Protein AF-A0A6S7IGS8-F1 (afdb_monomer)

Secondary structure (DSSP, 8-state):
---HHHHHHHHHHHHHHHHH-HHHHHHHHHTTHHHHHHHHHHS--S-HHHHHHHHHHHHHHHT--PEEEEEEEEETTTEEEEEETTEE-----SEEEEEEE-TTT-SEEEEEEE-TTT-HHHHHHHHHHHHHSPTT-EEEEEEES--STT--HHHHHHHHTTT--S--PPTT-EEEEEEE--SSPPPSS--EEEEESSEEEEEEEEEHHHHHHHHHIIIIIHHHHHHHHTS-TT--S--HHHHHHHHHHTTSHHHHHHHHHSTTHHHHHHHHHHHHHTS-HHHHHT-HHHHHHHHHHHHHHHHHTTSTTHHHHHHHTTHHHHHHHHHHHHHHHHHHHHHHHHHHHHHHHHHHTTS-------------------PPPP---------GGG--TT-HHHHIIIIIHHHHHHHHHHHHHHSTT-STHHHHTTHHHHHHHHHHHS-HHHHHHHHHHHHHHHHHHHHHHS------S-----B-TTS--SSEEE-TTSS-EEE-S---EE--BSS---TTT--TTSPPPS-S-----B--SS-EE-

pLDDT: mean 77.93, std 20.01, range [21.2, 98.06]

Mean predicted aligned error: 12.87 Å

Organism: Paramuricea clavata (NCBI:txid317549)

Foldseek 3Di:
DPPPVVLLVVLQVLLVCLVPDLVSLVVCLLQLVLVVLLCQLPDPDPDLSSNLSSLLSLLSSLPRQQWFKWKWKEFQVQFTFTATVHRTDFPSDAAKWKWKADLRNRDTDDIDHANQQPDLVSLVVLLVVLVPDDAFIWMKIWHGFWHPNNNDPSSCVSVVQFPNPPDDDDTQKIKIWGGGRDPPDDDPDDIDIDIDNGMDIDMDIHGNSVSSLVCCLPSPLVVLLCVLVVDALPDLPACLSSLSSLLSQLQHPSSLCSQLPPPCNLLRLLVLLQVVLVDDPVVCLVRLRSLSSNLSSLSNLLSSLLDLCSLVSCVVSCVLVSLLSSLVSLLVVLVVVVVVVVVVVVVVVVVVVVPDDDDDDDDDDDDDDDDDDDDDDDDPPPPPDPPPVPPPSNPSNCSSQVGSNLSSLSSVLSSCVNCVVPDCVCVVVCSLVSLVSSLVSHDPLVNLSRVQSSQCSVVSVVCVVDVPPDDPPADAWAWDPPPWRSQWGAHPRRQEIEGPDQDEIEIDIPDDDDPVPDDPPDDDGPCPDRDYDYSYPHDYDD

Sequence (542 aa):
MDDVDMKFWSTSLLLNLSMSAEILKEEIVKSGAVKVLIDLAVSDTDEPQIAIQAAKTLVMLGFSDSPFIVDLKSSSSSSCSVLVNGIEHSRNDLGINVVVFDPITLNVEETESFDTGHYPDASIKLTEYIHSLPLMSMVFIVVRGEANFFLTDDAKDALASVGVTGYEYNTGELWVLCGQKRYGLQSSRAIDFKRGYNNIDLKVNIPQGFFVNDQVKVLIMEPLLDILMSTTPESNISKVSEFMLLTIFARHDSHRIVMLEKEGFLEYMAKIIWNVASRSLDDLRSNTMLVAHCLGAMKTLAGLILSDTAPERFLHCGVLKEVSRLLFFINDALLNIKNERMEVKGSMINSELSYLTPSTLGVVEKAPFSSVCDSPATPVVEETFPDDRKCNYDDVEESFITSLTPLAVTILYHSCKILELADNSLYTSLSVNVLWCTLLTCKDEIRRAITIPIENIITCHASRRKAFIVHPERQPVCLNDKEKTQALMISSDRTEVINFNWTFESVHANVTVGRRRHTAGLAKPAGWYYEVQVMTQGIMQI

Radius of gyration: 30.6 Å; Cα contacts (8 Å, |Δi|>4): 791; chains: 1; bounding box: 63×68×109 Å

Solvent-accessible surface area (backbone atoms only — not comparable to full-atom values): 30688 Å² total; per-residue (Å²): 140,82,56,62,66,60,50,38,54,49,34,48,49,50,29,54,43,42,75,71,36,71,73,52,36,51,52,44,52,64,70,33,47,58,60,59,34,51,54,42,40,71,46,94,52,99,54,64,66,43,21,52,33,20,45,49,31,50,51,44,41,35,69,33,72,61,58,50,40,35,42,38,29,22,28,70,86,72,42,33,42,35,24,54,74,81,44,79,59,53,84,57,49,57,3,42,30,41,38,33,32,36,59,73,63,71,42,78,78,48,65,53,69,26,39,9,40,84,32,63,68,29,21,55,52,48,24,55,51,59,66,68,50,59,78,60,26,32,38,38,36,30,24,14,60,40,40,42,72,33,52,42,70,67,32,48,55,37,41,30,39,31,60,54,64,94,70,85,81,49,78,61,47,34,41,36,38,46,28,43,28,54,79,98,62,83,69,96,60,88,61,52,69,50,72,48,70,54,76,47,77,48,79,45,75,43,39,50,6,54,41,48,44,52,48,44,42,65,75,43,48,53,56,50,52,52,59,62,65,71,49,64,71,84,52,80,69,86,53,54,69,60,26,51,50,47,32,55,45,19,73,36,72,75,48,28,49,55,56,75,66,38,85,65,44,55,45,45,48,20,47,27,34,36,62,56,45,73,54,55,72,68,59,42,71,75,37,43,60,55,56,47,46,29,48,27,44,43,50,25,49,48,34,34,46,67,38,93,65,33,41,64,50,32,54,75,44,40,29,54,62,25,43,53,44,32,53,46,44,52,47,52,55,52,50,51,56,52,49,53,55,48,51,53,48,51,52,49,49,58,56,54,63,73,74,62,82,90,81,81,91,83,90,81,91,81,86,82,90,86,89,83,89,82,81,88,79,79,81,76,83,74,86,77,69,84,63,80,85,68,71,55,64,89,40,57,67,57,46,46,58,74,50,45,47,46,37,42,48,52,41,52,34,51,32,52,66,70,63,55,63,88,56,66,61,59,64,78,63,48,47,62,60,45,55,52,47,46,56,72,71,48,57,74,73,55,28,65,66,39,44,50,50,49,49,36,55,53,49,60,52,56,48,72,78,41,87,75,79,76,78,83,88,67,81,64,69,33,56,34,80,85,76,47,60,79,66,54,44,66,28,83,86,26,62,40,46,40,36,92,50,85,51,85,44,64,72,46,59,68,60,87,88,50,84,87,78,56,57,96,83,61,82,72,65,63,66,89,72,74,84,69,61,77,71,46,92,47,62,71,54,119

Nearest PDB structures (foldseek):
  8c6i-assembly1_A  TM=7.642E-01  e=2.106E-04  Homo sapiens
  6ltj-assembly1_L  TM=5.720E-01  e=1.081E+00  Homo sapiens
  8a1i-assembly1_A  TM=3.193E-01  e=6.357E-01  Mus musculus
  5wbl-assembly1_A  TM=2.862E-01  e=1.923E+00  Arabidopsis thaliana
  5wbj-assembly1_A  TM=2.815E-01  e=2.295E+00  Arabidopsis thaliana

Structure (mmCIF, N/CA/C/O backbone):
data_AF-A0A6S7IGS8-F1
#
_entry.id   AF-A0A6S7IGS8-F1
#
loop_
_atom_site.group_PDB
_atom_site.id
_atom_site.type_symbol
_atom_site.label_atom_id
_atom_site.label_alt_id
_atom_site.label_comp_id
_atom_site.label_asym_id
_atom_site.label_entity_id
_atom_site.label_seq_id
_atom_site.pdbx_PDB_ins_code
_atom_site.Cartn_x
_atom_site.Cartn_y
_atom_site.Cartn_z
_atom_site.occupancy
_atom_site.B_iso_or_equiv
_atom_site.auth_seq_id
_atom_site.auth_comp_id
_atom_site.auth_asym_id
_atom_site.auth_atom_id
_atom_site.pdbx_PDB_model_num
ATOM 1 N N . MET A 1 1 ? 18.133 -24.360 7.903 1.00 49.88 1 MET A N 1
ATOM 2 C CA . MET A 1 1 ? 18.224 -22.998 8.485 1.00 49.88 1 MET A CA 1
ATOM 3 C C . MET A 1 1 ? 16.950 -22.845 9.312 1.00 49.88 1 MET A C 1
ATOM 5 O O . MET A 1 1 ? 16.047 -22.099 8.949 1.00 49.88 1 MET A O 1
ATOM 9 N N . ASP A 1 2 ? 16.829 -23.657 10.366 1.00 61.50 2 ASP A N 1
ATOM 10 C CA . ASP A 1 2 ? 15.515 -24.006 10.946 1.00 61.50 2 ASP A CA 1
ATOM 11 C C . ASP A 1 2 ? 15.344 -23.441 12.361 1.00 61.50 2 ASP A C 1
ATOM 13 O O . ASP A 1 2 ? 14.389 -23.764 13.055 1.00 61.50 2 ASP A O 1
ATOM 17 N N . ASP A 1 3 ? 16.272 -22.581 12.782 1.00 83.75 3 ASP A N 1
ATOM 18 C CA . ASP A 1 3 ? 16.224 -21.919 14.077 1.00 83.75 3 ASP A CA 1
ATOM 19 C C . ASP A 1 3 ? 15.228 -20.747 14.023 1.00 83.75 3 ASP A C 1
ATOM 21 O O . ASP A 1 3 ? 15.477 -19.707 13.401 1.00 83.75 3 ASP A O 1
ATOM 25 N N . VAL A 1 4 ? 14.058 -20.972 14.622 1.00 82.25 4 VAL A N 1
ATOM 26 C CA . VAL A 1 4 ? 12.945 -20.020 14.715 1.00 82.25 4 VAL A CA 1
ATOM 27 C C . VAL A 1 4 ? 13.355 -18.776 15.502 1.00 82.25 4 VAL A C 1
ATOM 29 O O . VAL A 1 4 ? 13.048 -17.661 15.073 1.00 82.25 4 VAL A O 1
ATOM 32 N N . ASP A 1 5 ? 14.127 -18.946 16.579 1.00 84.31 5 ASP A N 1
ATOM 33 C CA . ASP A 1 5 ? 14.623 -17.834 17.388 1.00 84.31 5 ASP A CA 1
ATOM 34 C C . ASP A 1 5 ? 15.577 -16.978 16.558 1.00 84.31 5 ASP A C 1
ATOM 36 O O . ASP A 1 5 ? 15.455 -15.752 16.523 1.00 84.31 5 ASP A O 1
ATOM 40 N N . MET A 1 6 ? 16.482 -17.612 15.807 1.00 86.38 6 MET A N 1
ATOM 41 C CA . MET A 1 6 ? 17.393 -16.891 14.918 1.00 86.38 6 MET A CA 1
ATOM 42 C C . MET A 1 6 ? 16.631 -16.075 13.868 1.00 86.38 6 MET A C 1
ATOM 44 O O . MET A 1 6 ? 16.988 -14.920 13.625 1.00 86.38 6 MET A O 1
ATOM 48 N N . LYS A 1 7 ? 15.576 -16.632 13.255 1.00 85.06 7 LYS A N 1
ATOM 49 C CA . LYS A 1 7 ? 14.736 -15.902 12.288 1.00 85.06 7 LYS A CA 1
ATOM 50 C C . LYS A 1 7 ? 14.049 -14.706 12.940 1.00 85.06 7 LYS A C 1
ATOM 52 O O . LYS A 1 7 ? 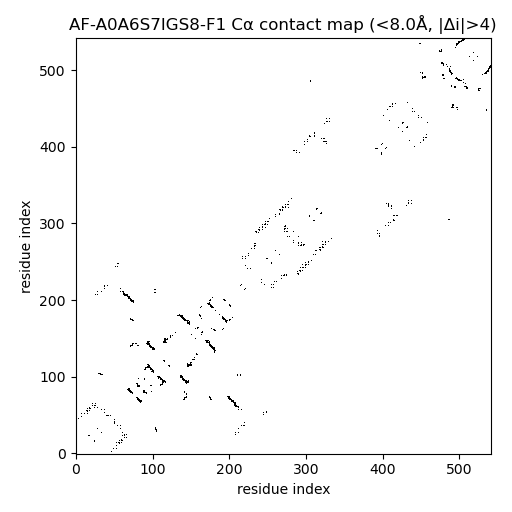14.155 -13.605 12.407 1.00 85.06 7 LYS A O 1
ATOM 57 N N . PHE A 1 8 ? 13.420 -14.898 14.100 1.00 85.00 8 PHE A N 1
ATOM 58 C CA . PHE A 1 8 ? 12.733 -13.832 14.832 1.00 85.00 8 PHE A CA 1
ATOM 59 C C . PHE A 1 8 ? 13.677 -12.693 15.243 1.00 85.00 8 PHE A C 1
ATOM 61 O O . PHE A 1 8 ? 13.372 -11.513 15.025 1.00 85.00 8 PHE A O 1
ATOM 68 N N . TRP A 1 9 ? 14.849 -13.027 15.792 1.00 86.94 9 TRP A N 1
ATOM 69 C CA . TRP A 1 9 ? 15.871 -12.041 16.143 1.00 86.94 9 TRP A CA 1
ATOM 70 C C . TRP A 1 9 ? 16.404 -11.318 14.909 1.00 86.94 9 TRP A C 1
ATOM 72 O O . TRP A 1 9 ? 16.584 -10.102 14.947 1.00 86.94 9 TRP A O 1
ATOM 82 N N . SER A 1 10 ? 16.592 -12.033 13.798 1.00 86.19 10 SER A N 1
ATOM 83 C CA . SER A 1 10 ? 17.052 -11.442 12.539 1.00 86.19 10 SER A CA 1
ATOM 84 C C . SER A 1 10 ? 16.029 -10.458 11.969 1.00 86.19 10 SER A C 1
ATOM 86 O O . SER A 1 10 ? 16.395 -9.333 11.640 1.00 86.19 10 SER A O 1
ATOM 88 N N . THR A 1 11 ? 14.744 -10.824 11.898 1.00 86.31 11 THR A N 1
ATOM 89 C CA . THR A 1 11 ? 13.690 -9.920 11.401 1.00 86.31 11 THR A CA 1
ATOM 90 C C . THR A 1 11 ? 13.495 -8.714 12.313 1.00 86.31 11 THR A C 1
ATOM 92 O O . THR A 1 11 ? 13.338 -7.598 11.827 1.00 86.31 11 THR A O 1
ATOM 95 N N . SER A 1 12 ? 13.565 -8.907 13.633 1.00 86.62 12 SER A N 1
ATOM 96 C CA . SER A 1 12 ? 13.452 -7.810 14.602 1.00 86.62 12 SER A CA 1
ATOM 97 C C . SER A 1 12 ? 14.645 -6.853 14.517 1.00 86.62 12 SER A C 1
ATOM 99 O O . SER A 1 12 ? 14.466 -5.635 14.520 1.00 86.62 12 SER A O 1
ATOM 101 N N . LEU A 1 13 ? 15.863 -7.386 14.368 1.00 87.50 13 LEU A N 1
ATOM 102 C CA . LEU A 1 13 ? 17.058 -6.581 14.128 1.00 87.50 13 LEU A CA 1
ATOM 103 C C . LEU A 1 13 ? 16.924 -5.791 12.823 1.00 87.50 13 LEU A C 1
ATOM 105 O O . LEU A 1 13 ? 17.130 -4.582 12.829 1.00 87.50 13 LEU A O 1
ATOM 109 N N . LEU A 1 14 ? 16.537 -6.441 11.722 1.00 86.94 14 LEU A N 1
ATOM 110 C CA . LEU A 1 14 ? 16.344 -5.777 10.431 1.00 86.94 14 LEU A CA 1
ATOM 111 C C . LEU A 1 14 ? 15.288 -4.675 10.501 1.00 86.94 14 LEU A C 1
ATOM 113 O O . LEU A 1 14 ? 15.510 -3.600 9.949 1.00 86.94 14 LEU A O 1
ATOM 117 N N . LEU A 1 15 ? 14.176 -4.896 11.210 1.00 84.69 15 LEU A N 1
ATOM 118 C CA . LEU A 1 15 ? 13.183 -3.854 11.457 1.00 84.69 15 LEU A CA 1
ATOM 119 C C . LEU A 1 15 ? 13.816 -2.650 12.165 1.00 84.69 15 LEU A C 1
ATOM 121 O O . LEU A 1 15 ? 13.722 -1.531 11.664 1.00 84.69 15 LEU A O 1
ATOM 125 N N . ASN A 1 16 ? 14.527 -2.872 13.269 1.00 83.75 16 ASN A N 1
ATOM 126 C CA . ASN A 1 16 ? 15.189 -1.799 14.013 1.00 83.75 16 ASN A CA 1
ATOM 127 C C . ASN A 1 16 ? 16.223 -1.045 13.166 1.00 83.75 16 ASN A C 1
ATOM 129 O O . ASN A 1 16 ? 16.260 0.187 13.185 1.00 83.75 16 ASN A O 1
ATOM 133 N N . LEU A 1 17 ? 17.024 -1.759 12.370 1.00 84.25 17 LEU A N 1
ATOM 134 C CA . LEU A 1 17 ? 17.987 -1.150 11.452 1.00 84.25 17 LEU A CA 1
ATOM 135 C C . LEU A 1 17 ? 17.282 -0.332 10.364 1.00 84.25 17 LEU A C 1
ATOM 137 O O . LEU A 1 17 ? 17.681 0.804 10.106 1.00 84.25 17 LEU A O 1
ATOM 141 N N . SER A 1 18 ? 16.197 -0.863 9.791 1.00 83.69 18 SER A N 1
ATOM 142 C CA . SER A 1 18 ? 15.393 -0.163 8.786 1.00 83.69 18 SER A CA 1
ATOM 143 C C . SER A 1 18 ? 14.724 1.097 9.339 1.00 83.69 18 SER A C 1
ATOM 145 O O . SER A 1 18 ? 14.522 2.048 8.598 1.00 83.69 18 SER A O 1
ATOM 147 N N . MET A 1 19 ? 14.431 1.163 10.639 1.00 79.56 19 MET A N 1
ATOM 148 C CA . MET A 1 19 ? 13.907 2.382 11.264 1.00 79.56 19 MET A CA 1
ATOM 149 C C . MET A 1 19 ? 14.994 3.432 11.537 1.00 79.56 19 MET A C 1
ATOM 151 O O . MET A 1 19 ? 14.683 4.616 11.619 1.00 79.56 19 MET A O 1
ATOM 155 N N . SER A 1 20 ? 16.258 3.021 11.675 1.00 79.56 20 SER A N 1
ATOM 156 C CA . SER A 1 20 ? 17.307 3.864 12.269 1.00 79.56 20 SER A CA 1
ATOM 157 C C . SER A 1 20 ? 18.291 4.471 11.265 1.00 79.56 20 SER A C 1
ATOM 159 O O . SER A 1 20 ? 18.864 5.523 11.545 1.00 79.56 20 SER A O 1
ATOM 161 N N . ALA A 1 21 ? 18.542 3.820 10.121 1.00 80.81 21 ALA A N 1
ATOM 162 C CA . ALA A 1 21 ? 19.587 4.258 9.193 1.00 80.81 21 ALA A CA 1
ATOM 163 C C . ALA A 1 21 ? 19.249 3.998 7.719 1.00 80.81 21 ALA A C 1
ATOM 165 O O . ALA A 1 21 ? 19.091 2.856 7.293 1.00 80.81 21 ALA A O 1
ATOM 166 N N . GLU A 1 22 ? 19.256 5.063 6.913 1.00 82.75 22 GLU A N 1
ATOM 167 C CA . GLU A 1 22 ? 18.959 4.993 5.475 1.00 82.75 22 GLU A CA 1
ATOM 168 C C . GLU A 1 22 ? 19.980 4.141 4.705 1.00 82.75 22 GLU A C 1
ATOM 170 O O . GLU A 1 22 ? 19.599 3.305 3.896 1.00 82.75 22 GLU A O 1
ATOM 175 N N . ILE A 1 23 ? 21.271 4.256 5.041 1.00 85.19 23 ILE A N 1
ATOM 176 C CA . ILE A 1 23 ? 22.355 3.466 4.426 1.00 85.19 23 ILE A CA 1
ATOM 177 C C . ILE A 1 23 ? 22.097 1.958 4.570 1.00 85.19 23 ILE A C 1
ATOM 179 O O . ILE A 1 23 ? 22.408 1.181 3.672 1.00 85.19 23 ILE A O 1
ATOM 183 N N . LEU A 1 24 ? 21.516 1.533 5.696 1.00 85.25 24 LEU A N 1
ATOM 184 C CA . LEU A 1 24 ? 21.217 0.122 5.925 1.00 85.25 24 LEU A CA 1
ATOM 185 C C . LEU A 1 24 ? 19.998 -0.335 5.130 1.00 85.25 24 LEU A C 1
ATOM 187 O O . LEU A 1 24 ? 20.014 -1.453 4.622 1.00 85.25 24 LEU A O 1
ATOM 191 N N . LYS A 1 25 ? 18.974 0.517 4.972 1.00 88.19 25 LYS A N 1
ATOM 192 C CA . LYS A 1 25 ? 17.856 0.217 4.065 1.00 88.19 25 LYS A CA 1
ATOM 193 C C . LYS A 1 25 ? 18.375 -0.037 2.653 1.00 88.19 25 LYS A C 1
ATOM 195 O O . LYS A 1 25 ? 17.990 -1.032 2.048 1.00 88.19 25 LYS A O 1
ATOM 200 N N . GLU A 1 26 ? 19.294 0.804 2.175 1.00 85.06 26 GLU A N 1
ATOM 201 C CA . GLU A 1 26 ? 19.882 0.634 0.846 1.00 85.06 26 GLU A CA 1
ATOM 202 C C . GLU A 1 26 ? 20.597 -0.705 0.683 1.00 85.06 26 GLU A C 1
ATOM 204 O O . GLU A 1 26 ? 20.440 -1.371 -0.336 1.00 85.06 26 GLU A O 1
ATOM 209 N N . GLU A 1 27 ? 21.386 -1.111 1.677 1.00 86.50 27 GLU A N 1
ATOM 210 C CA . GLU A 1 27 ? 22.137 -2.365 1.618 1.00 86.50 27 GLU A CA 1
ATOM 211 C C . GLU A 1 27 ? 21.209 -3.589 1.670 1.00 86.50 27 GLU A C 1
ATOM 213 O O . GLU A 1 27 ? 21.394 -4.562 0.936 1.00 86.50 27 GLU A O 1
ATOM 218 N N . ILE A 1 28 ? 20.155 -3.533 2.492 1.00 86.88 28 ILE A N 1
ATOM 219 C CA . ILE A 1 28 ? 19.121 -4.578 2.555 1.00 86.88 28 ILE A CA 1
ATOM 220 C C . ILE A 1 28 ? 18.430 -4.720 1.192 1.00 86.88 28 ILE A C 1
ATOM 222 O O . ILE A 1 28 ? 18.216 -5.832 0.709 1.00 86.88 28 ILE A O 1
ATOM 226 N N . VAL A 1 29 ? 18.108 -3.597 0.555 1.00 86.50 29 VAL A N 1
ATOM 227 C CA . VAL A 1 29 ? 17.447 -3.567 -0.749 1.00 86.50 29 VAL A CA 1
ATOM 228 C C . VAL A 1 29 ? 18.385 -4.104 -1.842 1.00 86.50 29 VAL A C 1
ATOM 230 O O . VAL A 1 29 ? 18.025 -5.052 -2.537 1.00 86.50 29 VAL A O 1
ATOM 233 N N . LYS A 1 30 ? 19.625 -3.601 -1.929 1.00 82.06 30 LYS A N 1
ATOM 234 C CA . LYS A 1 30 ? 20.639 -4.022 -2.920 1.00 82.06 30 LYS A CA 1
ATOM 235 C C . LYS A 1 30 ? 21.077 -5.483 -2.785 1.00 82.06 30 LYS A C 1
ATOM 237 O O . LYS A 1 30 ? 21.425 -6.105 -3.781 1.00 82.06 30 LYS A O 1
ATOM 242 N N . SER A 1 31 ? 21.059 -6.045 -1.577 1.00 83.38 31 SER A N 1
ATOM 243 C CA . SER A 1 31 ? 21.421 -7.453 -1.344 1.00 83.38 31 SER A CA 1
ATOM 244 C C . SER A 1 31 ? 20.330 -8.454 -1.752 1.00 83.38 31 SER A C 1
ATOM 246 O O . SER A 1 31 ? 20.543 -9.662 -1.649 1.00 83.38 31 SER A O 1
ATOM 248 N N . GLY A 1 32 ? 19.160 -7.985 -2.207 1.00 80.94 32 GLY A N 1
ATOM 249 C CA . GLY A 1 32 ? 18.035 -8.843 -2.589 1.00 80.94 32 GLY A CA 1
ATOM 250 C C . GLY A 1 32 ? 17.265 -9.427 -1.398 1.00 80.94 32 GLY A C 1
ATOM 251 O O . GLY A 1 32 ? 16.419 -10.306 -1.575 1.00 80.94 32 GLY A O 1
ATOM 252 N N . ALA A 1 33 ? 17.511 -8.935 -0.176 1.00 85.56 33 ALA A N 1
ATOM 253 C CA . ALA A 1 33 ? 16.857 -9.427 1.038 1.00 85.56 33 ALA A CA 1
ATOM 254 C C . ALA A 1 33 ? 15.338 -9.165 1.061 1.00 85.56 33 ALA A C 1
ATOM 256 O O . ALA A 1 33 ? 14.614 -9.828 1.803 1.00 85.56 33 ALA A O 1
ATOM 257 N N . VAL A 1 34 ? 14.839 -8.251 0.217 1.00 89.12 34 VAL A N 1
ATOM 258 C CA . VAL A 1 34 ? 13.402 -7.972 0.038 1.00 89.12 34 VAL A CA 1
ATOM 259 C C . VAL A 1 34 ? 12.628 -9.250 -0.285 1.00 89.12 34 VAL A C 1
ATOM 261 O O . VAL A 1 34 ? 11.605 -9.509 0.342 1.00 89.12 34 VAL A O 1
ATOM 264 N N . LYS A 1 35 ? 13.149 -10.101 -1.178 1.00 87.56 35 LYS A N 1
ATOM 265 C CA . LYS A 1 35 ? 12.503 -11.371 -1.536 1.00 87.56 35 LYS A CA 1
ATOM 266 C C . LYS A 1 35 ? 12.352 -12.301 -0.329 1.00 87.56 35 LYS A C 1
ATOM 268 O O . LYS A 1 35 ? 11.286 -12.860 -0.110 1.00 87.56 35 LYS A O 1
ATOM 273 N N . VAL A 1 36 ? 13.398 -12.410 0.490 1.00 88.88 36 VAL A N 1
ATOM 274 C CA . VAL A 1 36 ? 13.380 -13.238 1.707 1.00 88.88 36 VAL A CA 1
ATOM 275 C C . VAL A 1 36 ? 12.353 -12.710 2.709 1.00 88.88 36 VAL A C 1
ATOM 277 O O . VAL A 1 36 ? 11.650 -13.490 3.343 1.00 88.88 36 VAL A O 1
ATOM 280 N N . LEU A 1 37 ? 12.240 -11.386 2.847 1.00 92.00 37 LEU A N 1
ATOM 281 C CA . LEU A 1 37 ? 11.239 -10.766 3.713 1.00 92.00 37 LEU A CA 1
ATOM 282 C C . LEU A 1 37 ? 9.810 -10.997 3.206 1.00 92.00 37 LEU A C 1
ATOM 284 O O . LEU A 1 37 ? 8.921 -11.202 4.026 1.00 92.00 37 LEU A O 1
ATOM 288 N N . ILE A 1 38 ? 9.589 -10.998 1.888 1.00 91.31 38 ILE A N 1
ATOM 289 C CA . ILE A 1 38 ? 8.293 -11.345 1.286 1.00 91.31 38 ILE A CA 1
ATOM 290 C C . ILE A 1 38 ? 7.929 -12.793 1.621 1.00 91.31 38 ILE A C 1
ATOM 292 O O . ILE A 1 38 ? 6.841 -13.037 2.142 1.00 91.31 38 ILE A O 1
ATOM 296 N N . ASP A 1 39 ? 8.858 -13.727 1.413 1.00 90.12 39 ASP A N 1
ATOM 297 C CA . ASP A 1 39 ? 8.642 -15.142 1.722 1.00 90.12 39 ASP A CA 1
ATOM 298 C C . ASP A 1 39 ? 8.323 -15.345 3.216 1.00 90.12 39 ASP A C 1
ATOM 300 O O . ASP A 1 39 ? 7.413 -16.096 3.555 1.00 90.12 39 ASP A O 1
ATOM 304 N N . LEU A 1 40 ? 9.017 -14.634 4.115 1.00 91.19 40 LEU A N 1
ATOM 305 C CA . LEU A 1 40 ? 8.762 -14.679 5.563 1.00 91.19 40 LEU A CA 1
ATOM 306 C C . LEU A 1 40 ? 7.436 -14.022 5.972 1.00 91.19 40 LEU A C 1
ATOM 308 O O . LEU A 1 40 ? 6.809 -14.460 6.933 1.00 91.19 40 LEU A O 1
ATOM 312 N N . ALA A 1 41 ? 7.010 -12.963 5.282 1.00 91.00 41 ALA A N 1
ATOM 313 C CA . ALA A 1 41 ? 5.760 -12.267 5.582 1.00 91.00 41 ALA A CA 1
ATOM 314 C C . ALA A 1 41 ? 4.520 -13.090 5.197 1.00 91.00 41 ALA A C 1
ATOM 316 O O . ALA A 1 41 ? 3.478 -12.941 5.832 1.00 91.00 41 ALA A O 1
ATOM 317 N N . VAL A 1 42 ? 4.634 -13.941 4.171 1.00 88.44 42 VAL A N 1
ATOM 318 C CA . VAL A 1 42 ? 3.531 -14.774 3.657 1.00 88.44 42 VAL A CA 1
ATOM 319 C C . VAL A 1 42 ? 3.628 -16.227 4.140 1.00 88.44 42 VAL A C 1
ATOM 321 O O . VAL A 1 42 ? 2.675 -16.986 3.997 1.00 88.44 42 VAL A O 1
ATOM 324 N N . SER A 1 43 ? 4.752 -16.644 4.729 1.00 82.56 43 SER A N 1
ATOM 325 C CA . SER A 1 43 ? 4.917 -18.020 5.195 1.00 82.56 43 SER A CA 1
ATOM 326 C C . SER A 1 43 ? 3.954 -18.377 6.329 1.00 82.56 43 SER A C 1
ATOM 328 O O . SER A 1 43 ? 3.871 -17.657 7.325 1.00 82.56 43 SER A O 1
ATOM 330 N N . ASP A 1 44 ? 3.337 -19.555 6.221 1.00 70.94 44 ASP A N 1
ATOM 331 C CA . ASP A 1 44 ? 2.628 -20.235 7.310 1.00 70.94 44 ASP A CA 1
ATOM 332 C C . ASP A 1 44 ? 3.639 -20.755 8.346 1.00 70.94 44 ASP A C 1
ATOM 334 O O . ASP A 1 44 ? 3.944 -21.946 8.425 1.00 70.94 44 ASP A O 1
ATOM 338 N N . THR A 1 45 ? 4.253 -19.849 9.105 1.00 68.25 45 THR A N 1
ATOM 339 C CA . THR A 1 45 ? 5.098 -20.215 10.246 1.00 68.25 45 THR A CA 1
ATOM 340 C C . THR A 1 45 ? 4.243 -20.397 11.489 1.00 68.25 45 THR A C 1
ATOM 342 O O . THR A 1 45 ? 3.377 -19.567 11.758 1.00 68.25 45 THR A O 1
ATOM 345 N N . ASP A 1 46 ? 4.577 -21.392 12.314 1.00 68.31 46 ASP A N 1
ATOM 346 C CA . ASP A 1 46 ? 3.957 -21.593 13.634 1.00 68.31 46 ASP A CA 1
ATOM 347 C C . ASP A 1 46 ? 4.106 -20.365 14.563 1.00 68.31 46 ASP A C 1
ATOM 349 O O . ASP A 1 46 ? 3.363 -20.219 15.531 1.00 68.31 46 ASP A O 1
ATOM 353 N N . GLU A 1 47 ? 5.036 -19.451 14.247 1.00 80.25 47 GLU A N 1
ATOM 354 C CA . GLU A 1 47 ? 5.272 -18.203 14.973 1.00 80.25 47 GLU A CA 1
ATOM 355 C C . GLU A 1 47 ? 4.827 -16.960 14.175 1.00 80.25 47 GLU A C 1
ATOM 357 O O . GLU A 1 47 ? 5.600 -16.422 13.374 1.00 80.25 47 GLU A O 1
ATOM 362 N N . PRO A 1 48 ? 3.620 -16.412 14.427 1.00 81.88 48 PRO A N 1
ATOM 363 C CA . PRO A 1 48 ? 3.080 -15.277 13.669 1.00 81.88 48 PRO A CA 1
ATOM 364 C C . PRO A 1 48 ? 3.911 -13.995 13.825 1.00 81.88 48 PRO A C 1
ATOM 366 O O . PRO A 1 48 ? 3.840 -13.091 12.993 1.00 81.88 48 PRO A O 1
ATOM 369 N N . GLN A 1 49 ? 4.730 -13.908 14.875 1.00 85.12 49 GLN A N 1
ATOM 370 C CA . GLN A 1 49 ? 5.591 -12.756 15.130 1.00 85.12 49 GLN A CA 1
ATOM 371 C C . GLN A 1 49 ? 6.646 -12.552 14.037 1.00 85.12 49 GLN A C 1
ATOM 373 O O . GLN A 1 49 ? 6.970 -11.410 13.719 1.00 85.12 49 GLN A O 1
ATOM 378 N N . ILE A 1 50 ? 7.149 -13.626 13.420 1.00 88.75 50 ILE A N 1
ATOM 379 C CA . ILE A 1 50 ? 8.136 -13.520 12.335 1.00 88.75 50 ILE A CA 1
ATOM 380 C C . ILE A 1 50 ? 7.502 -12.839 11.119 1.00 88.75 50 ILE A C 1
ATOM 382 O O . ILE A 1 50 ? 8.055 -11.861 10.610 1.00 88.75 50 ILE A O 1
ATOM 386 N N . ALA A 1 51 ? 6.312 -13.292 10.715 1.00 89.62 51 ALA A N 1
ATOM 387 C CA . ALA A 1 51 ? 5.564 -12.706 9.607 1.00 89.62 51 ALA A CA 1
ATOM 388 C C . ALA A 1 51 ? 5.222 -11.229 9.865 1.00 89.62 51 ALA A C 1
ATOM 390 O O . ALA A 1 51 ? 5.410 -10.378 8.993 1.00 89.62 51 ALA A O 1
ATOM 391 N N . ILE A 1 52 ? 4.806 -10.894 11.093 1.00 89.50 52 ILE A N 1
ATOM 392 C CA . ILE A 1 52 ? 4.521 -9.512 11.508 1.00 89.50 52 ILE A CA 1
ATOM 393 C C . ILE A 1 52 ? 5.764 -8.626 11.389 1.00 89.50 52 ILE A C 1
ATOM 395 O O . ILE A 1 52 ? 5.674 -7.520 10.850 1.00 89.50 52 ILE A O 1
ATOM 399 N N . GLN A 1 53 ? 6.915 -9.073 11.902 1.00 90.31 53 GLN A N 1
ATOM 400 C CA . GLN A 1 53 ? 8.139 -8.273 11.847 1.00 90.31 53 GLN A CA 1
ATOM 401 C C . GLN A 1 53 ? 8.634 -8.120 10.410 1.00 90.31 53 GLN A C 1
ATOM 403 O O . GLN A 1 53 ? 8.966 -7.007 10.017 1.00 90.31 53 GLN A O 1
ATOM 408 N N . ALA A 1 54 ? 8.588 -9.182 9.601 1.00 93.06 54 ALA A N 1
ATOM 409 C CA . ALA A 1 54 ? 8.935 -9.113 8.185 1.00 93.06 54 ALA A CA 1
ATOM 410 C C . ALA A 1 54 ? 8.039 -8.120 7.419 1.00 93.06 54 ALA A C 1
ATOM 412 O O . ALA A 1 54 ? 8.551 -7.248 6.714 1.00 93.06 54 ALA A O 1
ATOM 413 N N . ALA A 1 55 ? 6.717 -8.173 7.621 1.00 93.69 55 ALA A N 1
ATOM 414 C CA . ALA A 1 55 ? 5.772 -7.237 7.011 1.00 93.69 55 ALA A CA 1
ATOM 415 C C . ALA A 1 55 ? 6.030 -5.782 7.440 1.00 93.69 55 ALA A C 1
ATOM 417 O O . ALA A 1 55 ? 6.018 -4.872 6.608 1.00 93.69 55 ALA A O 1
ATOM 418 N N . LYS A 1 56 ? 6.324 -5.544 8.727 1.00 92.19 56 LYS A N 1
ATOM 419 C CA . LYS A 1 56 ? 6.713 -4.214 9.220 1.00 92.19 56 LYS A CA 1
ATOM 420 C C . LYS A 1 56 ? 8.020 -3.737 8.581 1.00 92.19 56 LYS A C 1
ATOM 422 O O . LYS A 1 56 ? 8.096 -2.574 8.193 1.00 92.19 56 LYS A O 1
ATOM 427 N N . THR A 1 57 ? 9.022 -4.607 8.432 1.00 92.56 57 THR A N 1
ATOM 428 C CA . THR A 1 57 ? 10.291 -4.259 7.775 1.00 92.56 57 THR A CA 1
ATOM 429 C C . THR A 1 57 ? 10.056 -3.878 6.317 1.00 92.56 57 THR A C 1
ATOM 431 O O . THR A 1 57 ? 10.578 -2.860 5.876 1.00 92.56 57 THR A O 1
ATOM 434 N N . LEU A 1 58 ? 9.222 -4.624 5.583 1.00 94.19 58 LEU A N 1
ATOM 435 C CA . LEU A 1 58 ? 8.859 -4.300 4.197 1.00 94.19 58 LEU A CA 1
ATOM 436 C C . LEU A 1 58 ? 8.208 -2.917 4.082 1.00 94.19 58 LEU A C 1
ATOM 438 O O . LEU A 1 58 ? 8.608 -2.122 3.234 1.00 94.19 58 LEU A O 1
ATOM 442 N N . VAL A 1 59 ? 7.264 -2.599 4.974 1.00 92.31 59 VAL A N 1
ATOM 443 C CA . VAL A 1 59 ? 6.664 -1.257 5.054 1.00 92.31 59 VAL A CA 1
ATOM 444 C C . VAL A 1 59 ? 7.735 -0.190 5.289 1.00 92.31 59 VAL A C 1
ATOM 446 O O . VAL A 1 59 ? 7.701 0.852 4.640 1.00 92.31 59 VAL A O 1
ATOM 449 N N . MET A 1 60 ? 8.711 -0.449 6.166 1.00 90.50 60 MET A N 1
ATOM 450 C CA . MET A 1 60 ? 9.774 0.517 6.449 1.00 90.50 60 MET A CA 1
ATOM 451 C C . MET A 1 60 ? 10.760 0.721 5.297 1.00 90.50 60 MET A C 1
ATOM 453 O O . MET A 1 60 ? 11.200 1.847 5.061 1.00 90.50 60 MET A O 1
ATOM 457 N N . LEU A 1 61 ? 11.087 -0.341 4.562 1.00 91.38 61 LEU A N 1
ATOM 458 C CA . LEU A 1 61 ? 11.905 -0.261 3.352 1.00 91.38 61 LEU A CA 1
ATOM 459 C C . LEU A 1 61 ? 11.176 0.483 2.219 1.00 91.38 61 LEU A C 1
ATOM 461 O O . LEU A 1 61 ? 11.822 1.152 1.416 1.00 91.38 61 LEU A O 1
ATOM 465 N N . GLY A 1 62 ? 9.839 0.433 2.196 1.00 90.00 62 GLY A N 1
ATOM 466 C CA . GLY A 1 62 ? 8.994 1.200 1.275 1.00 90.00 62 GLY A CA 1
ATOM 467 C C . GLY A 1 62 ? 9.153 2.722 1.383 1.00 90.00 62 GLY A C 1
ATOM 468 O O . GLY A 1 62 ? 8.964 3.418 0.388 1.00 90.00 62 GLY A O 1
ATOM 469 N N . PHE A 1 63 ? 9.587 3.228 2.544 1.00 88.00 63 PHE A N 1
ATOM 470 C CA . PHE A 1 63 ? 9.912 4.643 2.777 1.00 88.00 63 PHE A CA 1
ATOM 471 C C . PHE A 1 63 ? 11.372 5.001 2.443 1.00 88.00 63 PHE A C 1
ATOM 473 O O . PHE A 1 63 ? 11.880 6.011 2.927 1.00 88.00 63 PHE A O 1
ATOM 480 N N . SER A 1 64 ? 12.105 4.156 1.708 1.00 87.12 64 SER A N 1
ATOM 481 C CA . SER A 1 64 ? 13.471 4.502 1.309 1.00 87.12 64 SER A CA 1
ATOM 482 C C . SER A 1 64 ? 13.470 5.514 0.164 1.00 87.12 64 SER A C 1
ATOM 484 O O . SER A 1 64 ? 13.083 5.201 -0.966 1.00 87.12 64 SER A O 1
ATOM 486 N N . ASP A 1 65 ? 13.955 6.718 0.465 1.00 81.12 65 ASP A N 1
ATOM 487 C CA . ASP A 1 65 ? 14.062 7.831 -0.483 1.00 81.12 65 ASP A CA 1
ATOM 488 C C . ASP A 1 65 ? 15.357 7.788 -1.304 1.00 81.12 65 ASP A C 1
ATOM 490 O O . ASP A 1 65 ? 15.536 8.591 -2.224 1.00 81.12 65 ASP A O 1
ATOM 494 N N . SER A 1 66 ? 16.271 6.863 -0.988 1.00 83.50 66 SER A N 1
ATOM 495 C CA . SER A 1 66 ? 17.535 6.737 -1.710 1.00 83.50 66 SER A CA 1
ATOM 496 C C . SER A 1 66 ? 17.277 6.473 -3.198 1.00 83.50 66 SER A C 1
ATOM 498 O O . SER A 1 66 ? 16.629 5.478 -3.536 1.00 83.50 66 SER A O 1
ATOM 500 N N . PRO A 1 67 ? 17.736 7.345 -4.112 1.00 83.81 67 PRO A N 1
ATOM 501 C CA . PRO A 1 67 ? 17.397 7.218 -5.517 1.00 83.81 67 PRO A CA 1
ATOM 502 C C . PRO A 1 67 ? 18.353 6.269 -6.247 1.00 83.81 67 PRO A C 1
ATOM 504 O O . PRO A 1 67 ? 19.573 6.390 -6.160 1.00 83.81 67 PRO A O 1
ATOM 507 N N . PHE A 1 68 ? 17.792 5.394 -7.073 1.00 85.25 68 PHE A N 1
ATOM 508 C CA . PHE A 1 68 ? 18.457 4.881 -8.264 1.00 85.25 68 PHE A CA 1
ATOM 509 C C . PHE A 1 68 ? 18.509 5.987 -9.316 1.00 85.25 68 PHE A C 1
ATOM 511 O O . PHE A 1 68 ? 17.474 6.517 -9.726 1.00 85.25 68 PHE A O 1
ATOM 518 N N . ILE A 1 69 ? 19.717 6.342 -9.743 1.00 90.06 69 ILE A N 1
ATOM 519 C CA . ILE A 1 69 ? 19.938 7.387 -10.742 1.00 90.06 69 ILE A CA 1
ATOM 520 C C . ILE A 1 69 ? 20.111 6.720 -12.099 1.00 90.06 69 ILE A C 1
ATOM 522 O O . ILE A 1 69 ? 21.001 5.889 -12.270 1.00 90.06 69 ILE A O 1
ATOM 526 N N . VAL A 1 70 ? 19.284 7.106 -13.065 1.00 93.00 70 VAL A N 1
ATOM 527 C CA . VAL A 1 70 ? 19.359 6.622 -14.443 1.00 93.00 70 VAL A CA 1
ATOM 528 C C . VAL A 1 70 ? 19.581 7.813 -15.367 1.00 93.00 70 VAL A C 1
ATOM 530 O O . VAL A 1 70 ? 18.731 8.699 -15.437 1.00 93.00 70 VAL A O 1
ATOM 533 N N . ASP A 1 71 ? 20.710 7.840 -16.075 1.00 95.62 71 ASP A N 1
ATOM 534 C CA . ASP A 1 71 ? 20.992 8.844 -17.103 1.00 95.62 71 ASP A CA 1
ATOM 535 C C . ASP A 1 71 ? 20.877 8.195 -18.492 1.00 95.62 71 ASP A C 1
ATOM 537 O O . ASP A 1 71 ? 21.632 7.283 -18.835 1.00 95.62 71 ASP A O 1
ATOM 541 N N . LEU A 1 72 ? 19.932 8.676 -19.298 1.00 96.50 72 LEU A N 1
ATOM 542 C CA . LEU A 1 72 ? 19.653 8.200 -20.651 1.00 96.50 72 LEU A CA 1
ATOM 543 C C . LEU A 1 72 ? 20.045 9.268 -21.660 1.00 96.50 72 LEU A C 1
ATOM 545 O O . LEU A 1 72 ? 19.517 10.383 -21.634 1.00 96.50 72 LEU A O 1
ATOM 549 N N . LYS A 1 73 ? 20.955 8.929 -22.572 1.00 96.00 73 LYS A N 1
ATOM 550 C CA . LYS A 1 73 ? 21.481 9.879 -23.552 1.00 96.00 73 LYS A CA 1
ATOM 551 C C . LYS A 1 73 ? 21.417 9.326 -24.958 1.00 96.00 73 LYS A C 1
ATOM 553 O O . LYS A 1 73 ? 21.820 8.197 -25.223 1.00 96.00 73 LYS A O 1
ATOM 558 N N . SER A 1 74 ? 20.975 10.174 -25.872 1.00 95.06 74 SER A N 1
ATOM 559 C CA . SER A 1 74 ? 20.998 9.935 -27.308 1.00 95.06 74 SER A CA 1
ATOM 560 C C . SER A 1 74 ? 21.546 11.176 -28.004 1.00 95.06 74 SER A C 1
ATOM 562 O O . SER A 1 74 ? 21.133 12.294 -27.702 1.00 95.06 74 SER A O 1
ATOM 564 N N . SER A 1 75 ? 22.519 10.996 -28.891 1.00 92.06 75 SER A N 1
ATOM 565 C CA . SER A 1 75 ? 23.212 12.088 -29.571 1.00 92.06 75 SER A CA 1
ATOM 566 C C . SER A 1 75 ? 23.215 11.879 -31.077 1.00 92.06 75 SER A C 1
ATOM 568 O O . SER A 1 75 ? 23.547 10.794 -31.568 1.00 92.06 75 SER A O 1
ATOM 570 N N . SER A 1 76 ? 22.970 12.960 -31.816 1.00 84.12 76 SER A N 1
ATOM 571 C CA . SER A 1 76 ? 23.145 13.001 -33.270 1.00 84.12 76 SER A CA 1
ATOM 572 C C . SER A 1 76 ? 24.607 12.812 -33.698 1.00 84.12 76 SER A C 1
ATOM 574 O O . SER A 1 76 ? 24.878 12.466 -34.845 1.00 84.12 76 SER A O 1
ATOM 576 N N . SER A 1 77 ? 25.567 12.936 -32.771 1.00 76.62 77 SER A N 1
ATOM 577 C CA . SER A 1 77 ? 26.988 12.632 -32.989 1.00 76.62 77 SER A CA 1
ATOM 578 C C . SER A 1 77 ? 27.319 11.131 -33.019 1.00 76.62 77 SER A C 1
ATOM 580 O O . SER A 1 77 ? 28.485 10.769 -32.888 1.00 76.62 77 SER A O 1
ATOM 582 N N . SER A 1 78 ? 26.329 10.254 -33.220 1.00 78.00 78 SER A N 1
ATOM 583 C CA . SER A 1 78 ? 26.484 8.791 -33.309 1.00 78.00 78 SER A CA 1
ATOM 584 C C . SER A 1 78 ? 26.797 8.083 -31.983 1.00 78.00 78 SER A C 1
ATOM 586 O O . SER A 1 78 ? 27.556 7.117 -31.977 1.00 78.00 78 SER A O 1
ATOM 588 N N . SER A 1 79 ? 26.237 8.533 -30.859 1.00 89.94 79 SER A N 1
ATOM 589 C CA . SER A 1 79 ? 26.408 7.842 -29.572 1.00 89.94 79 SER A CA 1
ATOM 590 C C . SER A 1 79 ? 25.115 7.811 -28.766 1.00 89.94 79 SER A C 1
ATOM 592 O O . SER A 1 79 ? 24.423 8.826 -28.681 1.00 89.94 79 SER A O 1
ATOM 594 N N . CYS A 1 80 ? 24.832 6.689 -28.115 1.00 94.19 80 CYS A N 1
ATOM 595 C CA . CYS A 1 80 ? 23.823 6.579 -27.069 1.00 94.19 80 CYS A CA 1
ATOM 596 C C . CYS A 1 80 ? 24.414 5.910 -25.818 1.00 94.19 80 CYS A C 1
ATOM 598 O O . CYS A 1 80 ? 25.428 5.218 -25.892 1.00 94.19 80 CYS A O 1
ATOM 600 N N . SER A 1 81 ? 23.812 6.175 -24.663 1.00 96.62 81 SER A N 1
ATOM 601 C CA . SER A 1 81 ? 24.320 5.761 -23.352 1.00 96.62 81 SER A CA 1
ATOM 602 C C . SER A 1 81 ? 23.158 5.574 -22.379 1.00 96.62 81 SER A C 1
ATOM 604 O O . SER A 1 81 ? 22.191 6.341 -22.405 1.00 96.62 81 SER A O 1
ATOM 606 N N . VAL A 1 82 ? 23.261 4.537 -21.553 1.00 96.94 82 VAL A N 1
ATOM 607 C CA . VAL A 1 82 ? 22.349 4.218 -20.454 1.00 96.94 82 VAL A CA 1
ATOM 608 C C . VAL A 1 82 ? 23.213 3.971 -19.229 1.00 96.94 82 VAL A C 1
ATOM 610 O O . VAL A 1 82 ? 23.818 2.909 -19.087 1.00 96.94 82 VAL A O 1
ATOM 613 N N . LEU A 1 83 ? 23.280 4.963 -18.346 1.00 95.75 83 LEU A N 1
ATOM 614 C CA . LEU A 1 83 ? 24.032 4.874 -17.101 1.00 95.75 83 LEU A CA 1
ATOM 615 C C . LEU A 1 83 ? 23.068 4.587 -15.952 1.00 95.75 83 LEU A C 1
ATOM 617 O O . LEU A 1 83 ? 22.208 5.414 -15.659 1.00 95.75 83 LEU A O 1
ATOM 621 N N . VAL A 1 84 ? 23.239 3.458 -15.269 1.00 91.94 84 VAL A N 1
ATOM 622 C CA . VAL A 1 84 ? 22.511 3.129 -14.035 1.00 91.94 84 VAL A CA 1
ATOM 623 C C . VAL A 1 84 ? 23.482 3.273 -12.870 1.00 91.94 84 VAL A C 1
ATOM 625 O O . VAL A 1 84 ? 24.515 2.612 -12.825 1.00 91.94 84 VAL A O 1
ATOM 628 N N . ASN A 1 85 ? 23.201 4.198 -11.951 1.00 89.50 85 ASN A N 1
ATOM 629 C CA . ASN A 1 85 ? 24.101 4.596 -10.862 1.00 89.50 85 ASN A CA 1
ATOM 630 C C . ASN A 1 85 ? 25.533 4.923 -11.340 1.00 89.50 85 ASN A C 1
ATOM 632 O O . ASN A 1 85 ? 26.515 4.660 -10.647 1.00 89.50 85 ASN A O 1
ATOM 636 N N . GLY A 1 86 ? 25.649 5.503 -12.539 1.00 92.00 86 GLY A N 1
ATOM 637 C CA . GLY A 1 86 ? 26.926 5.867 -13.158 1.00 92.00 86 GLY A CA 1
ATOM 638 C C . GLY A 1 86 ? 27.666 4.724 -13.865 1.00 92.00 86 GLY A C 1
ATOM 639 O O . GLY A 1 86 ? 28.756 4.962 -14.381 1.00 92.00 86 GLY A O 1
ATOM 640 N N . ILE A 1 87 ? 27.098 3.515 -13.917 1.00 93.81 87 ILE A N 1
ATOM 641 C CA . ILE A 1 87 ? 27.651 2.365 -14.646 1.00 93.81 87 ILE A CA 1
ATOM 642 C C . ILE A 1 87 ? 26.979 2.275 -16.017 1.00 93.81 87 ILE A C 1
ATOM 644 O O . ILE A 1 87 ? 25.756 2.315 -16.105 1.00 93.81 87 ILE A O 1
ATOM 648 N N . GLU A 1 88 ? 27.773 2.188 -17.087 1.00 96.25 88 GLU A N 1
ATOM 649 C CA . GLU A 1 88 ? 27.271 2.118 -18.467 1.00 96.25 88 GLU A CA 1
ATOM 650 C C . GLU A 1 88 ? 26.763 0.714 -18.794 1.00 96.25 88 GLU A C 1
ATOM 652 O O . GLU A 1 88 ? 27.476 -0.270 -18.592 1.00 96.25 88 GLU A O 1
ATOM 657 N N . HIS A 1 89 ? 25.556 0.648 -19.351 1.00 95.88 89 HIS A N 1
ATOM 658 C CA . HIS A 1 89 ? 24.915 -0.597 -19.756 1.00 95.88 89 HIS A CA 1
ATOM 659 C C . HIS A 1 89 ? 24.494 -0.616 -21.226 1.00 95.88 89 HIS A C 1
ATOM 661 O O . HIS A 1 89 ? 24.193 -1.690 -21.728 1.00 95.88 89 HIS A O 1
ATOM 667 N N . SER A 1 90 ? 24.486 0.512 -21.945 1.00 93.38 90 SER A N 1
ATOM 668 C CA . SER A 1 90 ? 24.102 0.512 -23.361 1.00 93.38 90 SER A CA 1
ATOM 669 C C . SER A 1 90 ? 25.145 -0.194 -24.229 1.00 93.38 90 SER A C 1
ATOM 671 O O . SER A 1 90 ? 26.349 0.018 -24.076 1.00 93.38 90 SER A O 1
ATOM 673 N N . ARG A 1 91 ? 24.685 -0.962 -25.226 1.00 93.44 91 ARG A N 1
ATOM 674 C CA . ARG A 1 91 ? 25.558 -1.480 -26.297 1.00 93.44 91 ARG A CA 1
ATOM 675 C C . ARG A 1 91 ? 26.090 -0.378 -27.200 1.00 93.44 91 ARG A C 1
ATOM 677 O O . ARG A 1 91 ? 27.138 -0.546 -27.817 1.00 93.44 91 ARG A O 1
ATOM 684 N N . ASN A 1 92 ? 25.389 0.756 -27.246 1.00 94.81 92 ASN A N 1
ATOM 685 C CA . ASN A 1 92 ? 25.705 1.860 -28.132 1.00 94.81 92 ASN A CA 1
ATOM 686 C C . ASN A 1 92 ? 25.739 1.418 -29.607 1.00 94.81 92 ASN A C 1
ATOM 688 O O . ASN A 1 92 ? 26.619 1.832 -30.349 1.00 94.81 92 ASN A O 1
ATOM 692 N N . ASP A 1 93 ? 24.794 0.592 -30.053 1.00 95.12 93 ASP A N 1
ATOM 693 C CA . ASP A 1 93 ? 24.670 0.166 -31.457 1.00 95.12 93 ASP A CA 1
ATOM 694 C C . ASP A 1 93 ? 23.631 1.004 -32.211 1.00 95.12 93 ASP A C 1
ATOM 696 O O . ASP A 1 93 ? 22.900 1.788 -31.609 1.00 95.12 93 ASP A O 1
ATOM 700 N N . LEU A 1 94 ? 23.564 0.866 -33.538 1.00 94.19 94 LEU A N 1
ATOM 701 C CA . LEU A 1 94 ? 22.553 1.538 -34.362 1.00 94.19 94 LEU A CA 1
ATOM 702 C C . LEU A 1 94 ? 21.127 1.064 -34.029 1.00 94.19 94 LEU A C 1
ATOM 704 O O . LEU A 1 94 ? 20.900 -0.101 -33.707 1.00 94.19 94 LEU A O 1
ATOM 708 N N . GLY A 1 95 ? 20.169 1.983 -34.150 1.00 94.62 95 GLY A N 1
ATOM 709 C CA . GLY A 1 95 ? 18.751 1.750 -33.899 1.00 94.62 95 GLY A CA 1
ATOM 710 C C . GLY A 1 95 ? 18.361 1.878 -32.428 1.00 94.62 95 GLY A C 1
ATOM 711 O O . GLY A 1 95 ? 18.829 2.769 -31.713 1.00 94.62 95 GLY A O 1
ATOM 712 N N . ILE A 1 96 ? 17.446 1.017 -31.989 1.00 96.00 96 ILE A N 1
ATOM 713 C CA . ILE A 1 96 ? 16.826 1.043 -30.661 1.00 96.00 96 ILE A CA 1
ATOM 714 C C . ILE A 1 96 ? 17.652 0.175 -29.711 1.00 96.00 96 ILE A C 1
ATOM 716 O O . ILE A 1 96 ? 17.717 -1.038 -29.882 1.00 96.00 96 ILE A O 1
ATOM 720 N N . ASN A 1 97 ? 18.272 0.784 -28.701 1.00 96.94 97 ASN A N 1
ATOM 721 C CA . ASN A 1 97 ? 18.999 0.071 -27.649 1.00 96.94 97 ASN A CA 1
ATOM 722 C C . ASN A 1 97 ? 18.092 -0.042 -26.424 1.00 96.94 97 ASN A C 1
ATOM 724 O O . ASN A 1 97 ? 17.579 0.972 -25.949 1.00 96.94 97 ASN A O 1
ATOM 728 N N . VAL A 1 98 ? 17.908 -1.260 -25.922 1.00 96.81 98 VAL A N 1
ATOM 729 C CA . VAL A 1 98 ? 17.016 -1.584 -24.807 1.00 96.81 98 VAL A CA 1
ATOM 730 C C . VAL A 1 98 ? 17.838 -2.188 -23.675 1.00 96.81 98 VAL A C 1
ATOM 732 O O . VAL A 1 98 ? 18.520 -3.190 -23.873 1.00 96.81 98 VAL A O 1
ATOM 735 N N . VAL A 1 99 ? 17.756 -1.594 -22.487 1.00 96.62 99 VAL A N 1
ATOM 736 C CA . VAL A 1 99 ? 18.334 -2.113 -21.241 1.00 96.62 99 VAL A CA 1
ATOM 737 C C . VAL A 1 99 ? 17.187 -2.497 -20.314 1.00 96.62 99 VAL A C 1
ATOM 739 O O . VAL A 1 99 ? 16.292 -1.686 -20.061 1.00 96.62 99 VAL A O 1
ATOM 742 N N . VAL A 1 100 ? 17.213 -3.730 -19.815 1.00 94.88 100 VAL A N 1
ATOM 743 C CA . VAL A 1 100 ? 16.187 -4.282 -18.927 1.00 94.88 100 VAL A CA 1
ATOM 744 C C . VAL A 1 100 ? 16.752 -4.381 -17.520 1.00 94.88 100 VAL A C 1
ATOM 746 O O . VAL A 1 100 ? 17.813 -4.963 -17.295 1.00 94.88 100 VAL A O 1
ATOM 749 N N . PHE A 1 101 ? 16.030 -3.796 -16.575 1.00 90.75 101 PHE A N 1
ATOM 750 C CA . PHE A 1 101 ? 16.373 -3.803 -15.164 1.00 90.75 101 PHE A CA 1
ATOM 751 C C . PHE A 1 101 ? 15.300 -4.555 -14.383 1.00 90.75 101 PHE A C 1
ATOM 753 O O . PHE A 1 101 ? 14.109 -4.235 -14.473 1.00 90.75 101 PHE A O 1
ATOM 760 N N . ASP A 1 102 ? 15.730 -5.553 -13.619 1.00 86.38 102 ASP A N 1
ATOM 761 C CA . ASP A 1 102 ? 14.835 -6.367 -12.810 1.00 86.38 102 ASP A CA 1
ATOM 762 C C . ASP A 1 102 ? 14.500 -5.654 -11.494 1.00 86.38 102 ASP A C 1
ATOM 764 O O . ASP A 1 102 ? 15.396 -5.395 -10.683 1.00 86.38 102 ASP A O 1
ATOM 768 N N . PRO A 1 103 ? 13.218 -5.334 -11.241 1.00 79.25 103 PRO A N 1
ATOM 769 C CA . PRO A 1 103 ? 12.801 -4.692 -10.001 1.00 79.25 103 PRO A CA 1
ATOM 770 C C . PRO A 1 103 ? 12.947 -5.594 -8.766 1.00 79.25 103 PRO A C 1
ATOM 772 O O . PRO A 1 103 ? 12.846 -5.070 -7.657 1.00 79.25 103 PRO A O 1
ATOM 775 N N . ILE A 1 104 ? 13.145 -6.912 -8.926 1.00 77.75 104 ILE A N 1
ATOM 776 C CA . ILE A 1 104 ? 13.297 -7.874 -7.825 1.00 77.75 104 ILE A CA 1
ATOM 777 C C . ILE A 1 104 ? 14.749 -7.934 -7.354 1.00 77.75 104 ILE A C 1
ATOM 779 O O . ILE A 1 104 ? 15.022 -7.708 -6.175 1.00 77.75 104 ILE A O 1
ATOM 783 N N . THR A 1 105 ? 15.683 -8.243 -8.255 1.00 77.88 105 THR A N 1
ATOM 784 C CA . THR A 1 105 ? 17.115 -8.347 -7.932 1.00 77.88 105 THR A CA 1
ATOM 785 C C . THR A 1 105 ? 17.840 -7.007 -7.950 1.00 77.88 105 THR A C 1
ATOM 787 O O . THR A 1 105 ? 18.954 -6.924 -7.437 1.00 77.88 105 THR A O 1
ATOM 790 N N . LEU A 1 106 ? 17.218 -5.966 -8.514 1.00 78.69 106 LEU A N 1
ATOM 791 C CA . LEU A 1 106 ? 17.777 -4.623 -8.670 1.00 78.69 106 LEU A CA 1
ATOM 792 C C . LEU A 1 106 ? 19.073 -4.585 -9.480 1.00 78.69 106 LEU A C 1
ATOM 794 O O . LEU A 1 106 ? 19.959 -3.764 -9.230 1.00 78.69 106 LEU A O 1
ATOM 798 N N . ASN A 1 107 ? 19.155 -5.465 -10.475 1.00 84.19 107 ASN A N 1
ATOM 799 C CA . ASN A 1 107 ? 20.269 -5.554 -11.403 1.00 84.19 107 ASN A CA 1
ATOM 800 C C . ASN A 1 107 ? 19.793 -5.400 -12.847 1.00 84.19 107 ASN A C 1
ATOM 802 O O . ASN A 1 107 ? 18.633 -5.639 -13.184 1.00 84.19 107 ASN A O 1
ATOM 806 N N . VAL A 1 108 ? 20.724 -5.008 -13.715 1.00 89.12 108 VAL A N 1
ATOM 807 C CA . VAL A 1 108 ? 20.524 -5.094 -15.163 1.00 89.12 108 VAL A CA 1
ATOM 808 C C . VAL A 1 108 ? 20.655 -6.558 -15.571 1.00 89.12 108 VAL A C 1
ATOM 810 O O . VAL A 1 108 ? 21.703 -7.163 -15.345 1.00 89.12 108 VAL A O 1
ATOM 813 N N . GLU A 1 109 ? 19.598 -7.117 -16.153 1.00 89.00 109 GLU A N 1
ATOM 814 C CA . GLU A 1 109 ? 19.561 -8.519 -16.587 1.00 89.00 109 GLU A CA 1
ATOM 815 C C . GLU A 1 109 ? 19.972 -8.657 -18.047 1.00 89.00 109 GLU A C 1
ATOM 817 O O . GLU A 1 109 ? 20.824 -9.474 -18.394 1.00 89.00 109 GLU A O 1
ATOM 822 N N . GLU A 1 110 ? 19.375 -7.828 -18.902 1.00 90.81 110 GLU A N 1
ATOM 823 C CA . GLU A 1 110 ? 19.500 -7.951 -20.346 1.00 90.81 110 GLU A CA 1
ATOM 824 C C . GLU A 1 110 ? 19.780 -6.594 -20.985 1.00 90.81 110 GLU A C 1
ATOM 826 O O . GLU A 1 110 ? 19.328 -5.533 -20.543 1.00 90.81 110 GLU A O 1
ATOM 831 N N . THR A 1 111 ? 20.562 -6.618 -22.057 1.00 95.12 111 THR A N 1
ATOM 832 C CA . THR A 1 111 ? 20.753 -5.463 -22.927 1.00 95.12 111 THR A CA 1
ATOM 833 C C . THR A 1 111 ? 20.806 -5.944 -24.356 1.00 95.12 111 THR A C 1
ATOM 835 O O . THR A 1 111 ? 21.643 -6.785 -24.677 1.00 95.12 111 THR A O 1
ATOM 838 N N . GLU A 1 112 ? 19.977 -5.360 -25.212 1.00 96.69 112 GLU A N 1
ATOM 839 C CA . GLU A 1 112 ? 19.879 -5.690 -26.630 1.00 96.69 112 GLU A CA 1
ATOM 840 C C . GLU A 1 112 ? 19.794 -4.432 -27.501 1.00 96.69 112 GLU A C 1
ATOM 842 O O . GLU A 1 112 ? 19.480 -3.335 -27.031 1.00 96.69 112 GLU A O 1
ATOM 847 N N . SER A 1 113 ? 20.107 -4.592 -28.786 1.00 96.62 113 SER A N 1
ATOM 848 C CA . SER A 1 113 ? 20.055 -3.528 -29.788 1.00 96.62 113 SER A CA 1
ATOM 849 C C . SER A 1 113 ? 19.346 -4.008 -31.056 1.00 96.62 113 SER A C 1
ATOM 851 O O . SER A 1 113 ? 19.565 -5.121 -31.535 1.00 96.62 113 SER A O 1
ATOM 853 N N . PHE A 1 114 ? 18.477 -3.159 -31.605 1.00 97.50 114 PHE A N 1
ATOM 854 C CA . PHE A 1 114 ? 17.639 -3.472 -32.760 1.00 97.50 114 PHE A CA 1
ATOM 855 C C . PHE A 1 114 ? 17.765 -2.370 -33.812 1.00 97.50 114 PHE A C 1
ATOM 857 O O . PHE A 1 114 ? 17.196 -1.287 -33.666 1.00 97.50 114 PHE A O 1
ATOM 864 N N . ASP A 1 115 ? 18.490 -2.652 -34.897 1.00 96.31 115 ASP A N 1
ATOM 865 C CA . ASP A 1 115 ? 18.696 -1.713 -36.007 1.00 96.31 115 ASP A CA 1
ATOM 866 C C . ASP A 1 115 ? 17.485 -1.672 -36.956 1.00 96.31 115 ASP A C 1
ATOM 868 O O . ASP A 1 115 ? 17.510 -2.132 -38.101 1.00 96.31 115 ASP A O 1
ATOM 872 N N . THR A 1 116 ? 16.394 -1.110 -36.440 1.00 95.75 116 THR A N 1
ATOM 873 C CA . THR A 1 116 ? 15.132 -0.863 -37.148 1.00 95.75 116 THR A CA 1
ATOM 874 C C . THR A 1 116 ? 15.227 0.267 -38.177 1.00 95.75 116 THR A C 1
ATOM 876 O O . THR A 1 116 ? 14.255 0.543 -38.877 1.00 95.75 116 THR A O 1
ATOM 879 N N . GLY A 1 117 ? 16.379 0.931 -38.303 1.00 92.75 117 GLY A N 1
ATOM 880 C CA . GLY A 1 117 ? 16.631 1.896 -39.370 1.00 92.75 117 GLY A CA 1
ATOM 881 C C . GLY A 1 117 ? 17.070 1.245 -40.678 1.00 92.75 117 GLY A C 1
ATOM 882 O O . GLY A 1 117 ? 16.708 1.726 -41.749 1.00 92.75 117 GLY A O 1
ATOM 883 N N . HIS A 1 118 ? 17.811 0.134 -40.601 1.00 93.81 118 HIS A N 1
ATOM 884 C CA . HIS A 1 118 ? 18.407 -0.509 -41.778 1.00 93.81 118 HIS A CA 1
ATOM 885 C C . HIS A 1 118 ? 17.825 -1.887 -42.102 1.00 93.81 118 HIS A C 1
ATOM 887 O O . HIS A 1 118 ? 17.871 -2.293 -43.266 1.00 93.81 118 HIS A O 1
ATOM 893 N N . TYR A 1 119 ? 17.269 -2.602 -41.117 1.00 95.75 119 TYR A N 1
ATOM 894 C CA . TYR A 1 119 ? 16.814 -3.981 -41.304 1.00 95.75 119 TYR A CA 1
ATOM 895 C C . TYR A 1 119 ? 15.330 -4.157 -40.945 1.00 95.75 119 TYR A C 1
ATOM 897 O O . TYR A 1 119 ? 14.962 -3.990 -39.782 1.00 95.75 119 TYR A O 1
ATOM 905 N N . PRO A 1 120 ? 14.477 -4.586 -41.897 1.00 91.50 120 PRO A N 1
ATOM 906 C CA . PRO A 1 120 ? 13.069 -4.891 -41.630 1.00 91.50 120 PRO A CA 1
ATOM 907 C C . PRO A 1 120 ? 12.867 -5.934 -40.522 1.00 91.50 120 PRO A C 1
ATOM 909 O O . PRO A 1 120 ? 12.052 -5.744 -39.619 1.00 91.50 120 PRO A O 1
ATOM 912 N N . ASP A 1 121 ? 13.673 -7.000 -40.535 1.00 95.81 121 ASP A N 1
ATOM 913 C CA . ASP A 1 121 ? 13.573 -8.097 -39.565 1.00 95.81 121 ASP A CA 1
ATOM 914 C C . ASP A 1 121 ? 13.895 -7.655 -38.126 1.00 95.81 121 ASP A C 1
ATOM 916 O O . ASP A 1 121 ? 13.486 -8.316 -37.170 1.00 95.81 121 ASP A O 1
ATOM 920 N N . ALA A 1 122 ? 14.608 -6.534 -37.939 1.00 96.69 122 ALA A N 1
ATOM 921 C CA . ALA A 1 122 ? 14.905 -6.005 -36.608 1.00 96.69 122 ALA A CA 1
ATOM 922 C C . ALA A 1 122 ? 13.632 -5.556 -35.877 1.00 96.69 122 ALA A C 1
ATOM 924 O O . ALA A 1 122 ? 13.554 -5.699 -34.659 1.00 96.69 122 ALA A O 1
ATOM 925 N N . SER A 1 123 ? 12.613 -5.080 -36.603 1.00 95.88 123 SER A N 1
ATOM 926 C CA . SER A 1 123 ? 11.343 -4.674 -35.995 1.00 95.88 123 SER A CA 1
ATOM 927 C C . SER A 1 123 ? 10.542 -5.871 -35.483 1.00 95.88 123 SER A C 1
ATOM 929 O O . SER A 1 123 ? 9.891 -5.762 -34.444 1.00 95.88 123 SER A O 1
ATOM 931 N N . ILE A 1 124 ? 10.615 -7.014 -36.172 1.00 96.38 124 ILE A N 1
ATOM 932 C CA . ILE A 1 124 ? 9.975 -8.263 -35.736 1.00 96.38 124 ILE A CA 1
ATOM 933 C C . ILE A 1 124 ? 10.661 -8.763 -34.461 1.00 96.38 124 ILE A C 1
ATOM 935 O O . ILE A 1 124 ? 9.998 -9.007 -33.457 1.00 96.38 124 ILE A O 1
ATOM 939 N N . LYS A 1 125 ? 11.999 -8.804 -34.459 1.00 97.44 125 LYS A N 1
ATOM 940 C CA . LYS A 1 125 ? 12.785 -9.217 -33.286 1.00 97.44 125 LYS A CA 1
ATOM 941 C C . LYS A 1 125 ? 12.562 -8.315 -32.074 1.00 97.44 125 LYS A C 1
ATOM 943 O O . LYS A 1 125 ? 12.447 -8.820 -30.964 1.00 97.44 125 LYS A O 1
ATOM 948 N N . LEU A 1 126 ? 12.466 -6.998 -32.278 1.00 97.00 126 LEU A N 1
ATOM 949 C CA . LEU A 1 126 ? 12.129 -6.053 -31.211 1.00 97.00 126 LEU A CA 1
ATOM 950 C C . LEU A 1 126 ? 10.752 -6.365 -30.609 1.00 97.00 126 LEU A C 1
ATOM 952 O O . LEU A 1 126 ? 10.600 -6.366 -29.392 1.00 97.00 126 LEU A O 1
ATOM 956 N N . THR A 1 127 ? 9.761 -6.645 -31.457 1.00 96.19 127 THR A N 1
ATOM 957 C CA . THR A 1 127 ? 8.396 -6.990 -31.028 1.00 96.19 127 THR A CA 1
ATOM 958 C C . THR A 1 127 ? 8.399 -8.251 -30.166 1.00 96.19 127 THR A C 1
ATOM 960 O O . THR A 1 127 ? 7.867 -8.243 -29.056 1.00 96.19 127 THR A O 1
ATOM 963 N N . GLU A 1 128 ? 9.042 -9.319 -30.646 1.00 96.44 128 GLU A N 1
ATOM 964 C CA . GLU A 1 128 ? 9.181 -10.582 -29.913 1.00 96.44 128 GLU A CA 1
ATOM 965 C C . GLU A 1 128 ? 9.894 -10.378 -28.570 1.00 96.44 128 GLU A C 1
ATOM 967 O O . GLU A 1 128 ? 9.399 -10.842 -27.544 1.00 96.44 128 GLU A O 1
ATOM 972 N N . TYR A 1 129 ? 10.990 -9.612 -28.563 1.00 96.44 129 TYR A N 1
ATOM 973 C CA . TYR A 1 129 ? 11.766 -9.310 -27.362 1.00 96.44 129 TYR A CA 1
ATOM 974 C C . TYR A 1 129 ? 10.950 -8.545 -26.314 1.00 96.44 129 TYR A C 1
ATOM 976 O O . TYR A 1 129 ? 10.869 -8.956 -25.160 1.00 96.44 129 TYR A O 1
ATOM 984 N N . ILE A 1 130 ? 10.276 -7.456 -26.704 1.00 94.06 130 ILE A N 1
ATOM 985 C CA . ILE A 1 130 ? 9.452 -6.666 -25.777 1.00 94.06 130 ILE A CA 1
ATOM 986 C C . ILE A 1 130 ? 8.271 -7.489 -25.242 1.00 94.06 130 ILE A C 1
ATOM 988 O O . ILE A 1 130 ? 7.846 -7.286 -24.101 1.00 94.06 130 ILE A O 1
ATOM 992 N N . HIS A 1 131 ? 7.721 -8.414 -26.031 1.00 92.69 131 HIS A N 1
ATOM 993 C CA . HIS A 1 131 ? 6.676 -9.327 -25.569 1.00 92.69 131 HIS A CA 1
ATOM 994 C C . HIS A 1 131 ? 7.187 -10.415 -24.621 1.00 92.69 131 HIS A C 1
ATOM 996 O O . HIS A 1 131 ? 6.426 -10.814 -23.741 1.00 92.69 131 HIS A O 1
ATOM 1002 N N . SER A 1 132 ? 8.440 -10.864 -24.754 1.00 93.69 132 SER A N 1
ATOM 1003 C CA . SER A 1 132 ? 9.028 -11.861 -23.852 1.00 93.69 132 SER A CA 1
ATOM 1004 C C . SER A 1 132 ? 9.479 -11.298 -22.506 1.00 93.69 132 SER A C 1
ATOM 1006 O O . SER A 1 132 ? 9.707 -12.082 -21.587 1.00 93.69 132 SER A O 1
ATOM 1008 N N . LEU A 1 133 ? 9.608 -9.970 -22.371 1.00 91.50 133 LEU A N 1
ATOM 1009 C CA . LEU A 1 133 ? 10.026 -9.354 -21.111 1.00 91.50 133 LEU A CA 1
ATOM 1010 C C . LEU A 1 133 ? 9.067 -9.705 -19.961 1.00 91.50 133 LEU A C 1
ATOM 1012 O O . LEU A 1 133 ? 7.843 -9.606 -20.140 1.00 91.50 133 LEU A O 1
ATOM 1016 N N . PRO A 1 134 ? 9.598 -10.036 -18.768 1.00 87.62 134 PRO A N 1
ATOM 1017 C CA . PRO A 1 134 ? 8.779 -10.219 -17.582 1.00 87.62 134 PRO A CA 1
ATOM 1018 C C . PRO A 1 134 ? 7.929 -8.979 -17.280 1.00 87.62 134 PRO A C 1
ATOM 1020 O O . PRO A 1 134 ? 8.299 -7.833 -17.552 1.00 87.62 134 PRO A O 1
ATOM 1023 N N . LEU A 1 135 ? 6.752 -9.204 -16.696 1.00 82.94 135 LEU A N 1
ATOM 1024 C CA . LEU A 1 135 ? 5.942 -8.102 -16.184 1.00 82.94 135 LEU A CA 1
ATOM 1025 C C . LEU A 1 135 ? 6.690 -7.387 -15.054 1.00 82.94 135 LEU A C 1
ATOM 1027 O O . LEU A 1 135 ? 7.436 -8.003 -14.302 1.00 82.94 135 LEU A O 1
ATOM 1031 N N . MET A 1 136 ? 6.440 -6.085 -14.928 1.00 79.81 136 MET A N 1
ATOM 1032 C CA . MET A 1 136 ? 7.077 -5.169 -13.976 1.00 79.81 136 MET A CA 1
ATOM 1033 C C . MET A 1 136 ? 8.551 -4.850 -14.246 1.00 79.81 136 MET A C 1
ATOM 1035 O O . MET A 1 136 ? 9.060 -3.924 -13.612 1.00 79.81 136 MET A O 1
ATOM 1039 N N . SER A 1 137 ? 9.214 -5.500 -15.209 1.00 87.81 137 SER A N 1
ATOM 1040 C CA . SER A 1 137 ? 10.574 -5.129 -15.610 1.00 87.81 137 SER A CA 1
ATOM 1041 C C . SER A 1 137 ? 10.650 -3.651 -15.985 1.00 87.81 137 SER A C 1
ATOM 1043 O O . SER A 1 137 ? 9.816 -3.133 -16.738 1.00 87.81 137 SER A O 1
ATOM 1045 N N . MET A 1 138 ? 11.658 -2.963 -15.453 1.00 89.56 138 MET A N 1
ATOM 1046 C CA . MET A 1 138 ? 11.973 -1.602 -15.865 1.00 89.56 138 MET A CA 1
ATOM 1047 C C . MET A 1 138 ? 12.697 -1.661 -17.204 1.00 89.56 138 MET A C 1
ATOM 1049 O O . MET A 1 138 ? 13.602 -2.471 -17.399 1.00 89.56 138 MET A O 1
ATOM 1053 N N . VAL A 1 139 ? 12.287 -0.800 -18.128 1.00 93.38 139 VAL A N 1
ATOM 1054 C CA . VAL A 1 139 ? 12.810 -0.786 -19.492 1.00 93.38 139 VAL A CA 1
ATOM 1055 C C . VAL A 1 139 ? 13.353 0.601 -19.786 1.00 93.38 139 VAL A C 1
ATOM 1057 O O . VAL A 1 139 ? 12.616 1.590 -19.780 1.00 93.38 139 VAL A O 1
ATOM 1060 N N . PHE A 1 140 ? 14.652 0.668 -20.052 1.00 95.50 140 PHE A N 1
ATOM 1061 C CA . PHE A 1 140 ? 15.324 1.881 -20.488 1.00 95.50 140 PHE A CA 1
ATOM 1062 C C . PHE A 1 140 ? 15.623 1.773 -21.974 1.00 95.50 140 PHE A C 1
ATOM 1064 O O . PHE A 1 140 ? 16.244 0.808 -22.415 1.00 95.50 140 PHE A O 1
ATOM 1071 N N . ILE A 1 141 ? 15.183 2.757 -22.752 1.00 95.88 141 ILE A N 1
ATOM 1072 C CA . ILE A 1 141 ? 15.396 2.762 -24.198 1.00 95.88 141 ILE A CA 1
ATOM 1073 C C . ILE A 1 141 ? 16.127 4.028 -24.603 1.00 95.88 141 ILE A C 1
ATOM 1075 O O . ILE A 1 141 ? 15.773 5.123 -24.165 1.00 95.88 141 ILE A O 1
ATOM 1079 N N . VAL A 1 142 ? 17.127 3.876 -25.468 1.00 96.12 142 VAL A N 1
ATOM 1080 C CA . VAL A 1 142 ? 17.809 4.985 -26.136 1.00 96.12 142 VAL A CA 1
ATOM 1081 C C . VAL A 1 142 ? 17.995 4.672 -27.615 1.00 96.12 142 VAL A C 1
ATOM 1083 O O . VAL A 1 142 ? 18.357 3.560 -27.998 1.00 96.12 142 VAL A O 1
ATOM 1086 N N . VAL A 1 143 ? 17.762 5.665 -28.467 1.00 94.94 143 VAL A N 1
ATOM 1087 C CA . VAL A 1 143 ? 17.969 5.535 -29.915 1.00 94.94 143 VAL A CA 1
ATOM 1088 C C . VAL A 1 143 ? 19.362 6.008 -30.315 1.00 94.94 143 VAL A C 1
ATOM 1090 O O . VAL A 1 143 ? 19.866 6.990 -29.775 1.00 94.94 143 VAL A O 1
ATOM 1093 N N . ARG A 1 144 ? 19.984 5.362 -31.301 1.00 94.50 144 ARG A N 1
ATOM 1094 C CA . ARG A 1 144 ? 21.168 5.875 -31.999 1.00 94.50 144 ARG A CA 1
ATOM 1095 C C . ARG A 1 144 ? 20.952 5.811 -33.508 1.00 94.50 144 ARG A C 1
ATOM 1097 O O . ARG A 1 144 ? 20.830 4.733 -34.080 1.00 94.50 144 ARG A O 1
ATOM 1104 N N . GLY A 1 145 ? 21.018 6.964 -34.168 1.00 91.81 145 GLY A N 1
ATOM 1105 C CA . GLY A 1 145 ? 20.819 7.053 -35.615 1.00 91.81 145 GLY A CA 1
ATOM 1106 C C . GLY A 1 145 ? 19.348 6.900 -35.999 1.00 91.81 145 GLY A C 1
ATOM 1107 O O . GLY A 1 145 ? 18.475 7.413 -35.305 1.00 91.81 145 GLY A O 1
ATOM 1108 N N . GLU A 1 146 ? 19.086 6.221 -37.113 1.00 91.88 146 GLU A N 1
ATOM 1109 C CA . GLU A 1 146 ? 17.728 5.965 -37.596 1.00 91.88 146 GLU A CA 1
ATOM 1110 C C . GLU A 1 146 ? 17.133 4.731 -36.903 1.00 91.88 146 GLU A C 1
ATOM 1112 O O . GLU A 1 146 ? 17.747 3.668 -36.900 1.00 91.88 146 GLU A O 1
ATOM 1117 N N . ALA A 1 147 ? 15.936 4.867 -36.335 1.00 91.81 147 ALA A N 1
ATOM 1118 C CA . ALA A 1 147 ? 15.225 3.787 -35.644 1.00 91.81 147 ALA A CA 1
ATOM 1119 C C . ALA A 1 147 ? 13.780 3.603 -36.125 1.00 91.81 147 ALA A C 1
ATOM 1121 O O . ALA A 1 147 ? 13.126 2.628 -35.760 1.00 91.81 147 ALA A O 1
ATOM 1122 N N . ASN A 1 148 ? 13.260 4.527 -36.927 1.00 91.00 148 ASN A N 1
ATOM 1123 C CA . ASN A 1 148 ? 11.835 4.612 -37.210 1.00 91.00 148 ASN A CA 1
ATOM 1124 C C . ASN A 1 148 ? 11.506 4.138 -38.635 1.00 91.00 148 ASN A C 1
ATOM 1126 O O . ASN A 1 148 ? 10.362 3.785 -38.903 1.00 91.00 148 ASN A O 1
ATOM 1130 N N . PHE A 1 149 ? 12.493 4.078 -39.539 1.00 91.75 149 PHE A N 1
ATOM 1131 C CA . PHE A 1 149 ? 12.289 3.757 -40.958 1.00 91.75 149 PHE A CA 1
ATOM 1132 C C . PHE A 1 149 ? 11.612 2.397 -41.227 1.00 91.75 149 PHE A C 1
ATOM 1134 O O . PHE A 1 149 ? 10.671 2.345 -42.016 1.00 91.75 149 PHE A O 1
ATOM 1141 N N . PHE A 1 150 ? 12.041 1.311 -40.570 1.00 94.69 150 PHE A N 1
ATOM 1142 C CA . PHE A 1 150 ? 11.400 -0.011 -40.669 1.00 94.69 150 PHE A CA 1
ATOM 1143 C C . PHE A 1 150 ? 10.585 -0.391 -39.422 1.00 94.69 150 PHE A C 1
ATOM 1145 O O . PHE A 1 150 ? 10.292 -1.569 -39.216 1.00 94.69 150 PHE A O 1
ATOM 1152 N N . LEU A 1 151 ? 10.213 0.576 -38.576 1.00 93.56 151 LEU A N 1
ATOM 1153 C CA . LEU A 1 151 ? 9.434 0.300 -37.370 1.00 93.56 151 LEU A CA 1
ATOM 1154 C C . LEU A 1 151 ? 7.971 -0.014 -37.730 1.00 93.56 151 LEU A C 1
ATOM 1156 O O . LEU A 1 151 ? 7.201 0.867 -38.118 1.00 93.56 151 LEU A O 1
ATOM 1160 N N . THR A 1 152 ? 7.602 -1.287 -37.602 1.00 94.12 152 THR A N 1
ATOM 1161 C CA . THR A 1 152 ? 6.253 -1.800 -37.897 1.00 94.12 152 THR A CA 1
ATOM 1162 C C . THR A 1 152 ? 5.230 -1.389 -36.840 1.00 94.12 152 THR A C 1
ATOM 1164 O O . THR A 1 152 ? 5.596 -1.027 -35.723 1.00 94.12 152 THR A O 1
ATOM 1167 N N . ASP A 1 153 ? 3.941 -1.459 -37.175 1.00 92.62 153 ASP A N 1
ATOM 1168 C CA . ASP A 1 153 ? 2.868 -1.132 -36.229 1.00 92.62 153 ASP A CA 1
ATOM 1169 C C . ASP A 1 153 ? 2.829 -2.107 -35.038 1.00 92.62 153 ASP A C 1
ATOM 1171 O O . ASP A 1 153 ? 2.712 -1.654 -33.903 1.00 92.62 153 ASP A O 1
ATOM 1175 N N . ASP A 1 154 ? 3.099 -3.399 -35.257 1.00 93.38 154 ASP A N 1
ATOM 1176 C CA . ASP A 1 154 ? 3.225 -4.391 -34.175 1.00 93.38 154 ASP A CA 1
ATOM 1177 C C . ASP A 1 154 ? 4.336 -4.019 -33.173 1.00 93.38 154 ASP A C 1
ATOM 1179 O O . ASP A 1 154 ? 4.177 -4.171 -31.960 1.00 93.38 154 ASP A O 1
ATOM 1183 N N . ALA A 1 155 ? 5.457 -3.474 -33.659 1.00 93.12 155 ALA A N 1
ATOM 1184 C CA . ALA A 1 155 ? 6.537 -3.006 -32.793 1.00 93.12 155 ALA A CA 1
ATOM 1185 C C . ALA A 1 155 ? 6.152 -1.746 -32.010 1.00 93.12 155 ALA A C 1
ATOM 1187 O O . ALA A 1 155 ? 6.572 -1.587 -30.863 1.00 93.12 155 ALA A O 1
ATOM 1188 N N . LYS A 1 156 ? 5.344 -0.854 -32.596 1.00 91.81 156 LYS A N 1
ATOM 1189 C CA . LYS A 1 156 ? 4.808 0.321 -31.892 1.00 91.81 156 LYS A CA 1
ATOM 1190 C C . LYS A 1 156 ? 3.837 -0.105 -30.793 1.00 91.81 156 LYS A C 1
ATOM 1192 O O . LYS A 1 156 ? 3.936 0.406 -29.681 1.00 91.81 156 LYS A O 1
ATOM 1197 N N . ASP A 1 157 ? 2.976 -1.082 -31.065 1.00 89.19 157 ASP A N 1
ATOM 1198 C CA . ASP A 1 157 ? 2.062 -1.657 -30.074 1.00 89.19 157 ASP A CA 1
ATOM 1199 C C . ASP A 1 157 ? 2.831 -2.354 -28.940 1.00 89.19 157 ASP A C 1
ATOM 1201 O O . ASP A 1 157 ? 2.526 -2.169 -27.756 1.00 89.19 157 ASP A O 1
ATOM 1205 N N . ALA A 1 158 ? 3.904 -3.077 -29.270 1.00 91.25 158 ALA A N 1
ATOM 1206 C CA . ALA A 1 158 ? 4.795 -3.648 -28.267 1.00 91.25 158 ALA A CA 1
ATOM 1207 C C . ALA A 1 158 ? 5.461 -2.553 -27.412 1.00 91.25 158 ALA A C 1
ATOM 1209 O O . ALA A 1 158 ? 5.446 -2.641 -26.182 1.00 91.25 158 ALA A O 1
ATOM 1210 N N . LEU A 1 159 ? 5.985 -1.483 -28.020 1.00 91.12 159 LEU A N 1
ATOM 1211 C CA . LEU A 1 159 ? 6.569 -0.342 -27.301 1.00 91.12 159 LEU A CA 1
ATOM 1212 C C . LEU A 1 159 ? 5.534 0.418 -26.449 1.00 91.12 159 LEU A C 1
ATOM 1214 O O . LEU A 1 159 ? 5.870 0.931 -25.377 1.00 91.12 159 LEU A O 1
ATOM 1218 N N . ALA A 1 160 ? 4.264 0.434 -26.853 1.00 88.25 160 ALA A N 1
ATOM 1219 C CA . ALA A 1 160 ? 3.184 0.990 -26.045 1.00 88.25 160 ALA A CA 1
ATOM 1220 C C . ALA A 1 160 ? 3.014 0.234 -24.716 1.00 88.25 160 ALA A C 1
ATOM 1222 O O . ALA A 1 160 ? 2.768 0.865 -23.687 1.00 88.25 160 ALA A O 1
ATOM 1223 N N . SER A 1 161 ? 3.253 -1.085 -24.692 1.00 87.44 161 SER A N 1
ATOM 1224 C CA . SER A 1 161 ? 3.188 -1.904 -23.465 1.00 87.44 161 SER A CA 1
ATOM 1225 C C . SER A 1 161 ? 4.285 -1.607 -22.428 1.00 87.44 161 SER A C 1
ATOM 1227 O O . SER A 1 161 ? 4.177 -2.029 -21.275 1.00 87.44 161 SER A O 1
ATOM 1229 N N . VAL A 1 162 ? 5.339 -0.880 -22.818 1.00 88.69 162 VAL A N 1
ATOM 1230 C CA . VAL A 1 162 ? 6.390 -0.384 -21.907 1.00 88.69 162 VAL A CA 1
ATOM 1231 C C . VAL A 1 162 ? 6.300 1.129 -21.672 1.00 88.69 162 VAL A C 1
ATOM 1233 O O . VAL A 1 162 ? 7.118 1.687 -20.942 1.00 88.69 162 VAL A O 1
ATOM 1236 N N . GLY A 1 163 ? 5.291 1.792 -22.251 1.00 86.00 163 GLY A N 1
ATOM 1237 C CA . GLY A 1 163 ? 4.943 3.185 -21.966 1.00 86.00 163 GLY A CA 1
ATOM 1238 C C . GLY A 1 163 ? 4.943 4.141 -23.162 1.00 86.00 163 GLY A C 1
ATOM 1239 O O . GLY A 1 163 ? 4.535 5.292 -23.011 1.00 86.00 163 GLY A O 1
ATOM 1240 N N . VAL A 1 164 ? 5.343 3.714 -24.362 1.00 86.25 164 VAL A N 1
ATOM 1241 C CA . VAL A 1 164 ? 5.357 4.594 -25.546 1.00 86.25 164 VAL A CA 1
ATOM 1242 C C . VAL A 1 164 ? 3.966 4.651 -26.189 1.00 86.25 164 VAL A C 1
ATOM 1244 O O . VAL A 1 164 ? 3.716 4.076 -27.242 1.00 86.25 164 VAL A O 1
ATOM 1247 N N . THR A 1 165 ? 3.014 5.301 -25.518 1.00 80.31 165 THR A N 1
ATOM 1248 C CA . THR A 1 165 ? 1.608 5.354 -25.958 1.00 80.31 165 THR A CA 1
ATOM 1249 C C . THR A 1 165 ? 1.327 6.564 -26.850 1.00 80.31 165 THR A C 1
ATOM 1251 O O . THR A 1 165 ? 1.725 7.685 -26.538 1.00 80.31 165 THR A O 1
ATOM 1254 N N . GLY A 1 166 ? 0.630 6.346 -27.973 1.00 74.81 166 GLY A N 1
ATOM 1255 C CA . GLY A 1 166 ? 0.165 7.426 -28.857 1.00 74.81 166 GLY A CA 1
ATOM 1256 C C . GLY A 1 166 ? 1.279 8.272 -29.488 1.00 74.81 166 GLY A C 1
ATOM 1257 O O . GLY A 1 166 ? 1.053 9.437 -29.811 1.00 74.81 166 GLY A O 1
ATOM 1258 N N . TYR A 1 167 ? 2.486 7.719 -29.627 1.00 82.25 167 TYR A N 1
ATOM 1259 C CA . TYR A 1 167 ? 3.627 8.434 -30.188 1.00 82.25 167 TYR A CA 1
ATOM 1260 C C . TYR A 1 167 ? 3.704 8.267 -31.710 1.00 82.25 167 TYR A C 1
ATOM 1262 O O . TYR A 1 167 ? 3.726 7.156 -32.237 1.00 82.25 167 TYR A O 1
ATOM 1270 N N . GLU A 1 168 ? 3.781 9.395 -32.415 1.00 85.69 168 GLU A N 1
ATOM 1271 C CA . GLU A 1 168 ? 4.074 9.439 -33.846 1.00 85.69 168 GLU A CA 1
ATOM 1272 C C . GLU A 1 168 ? 5.590 9.466 -34.075 1.00 85.69 168 GLU A C 1
ATOM 1274 O O . GLU A 1 168 ? 6.268 10.435 -33.729 1.00 85.69 168 GLU A O 1
ATOM 1279 N N . TYR A 1 169 ? 6.113 8.392 -34.661 1.00 86.50 169 TYR A N 1
ATOM 1280 C CA . TYR A 1 169 ? 7.539 8.207 -34.916 1.00 86.50 169 TYR A CA 1
ATOM 1281 C C . TYR A 1 169 ? 7.963 8.923 -36.204 1.00 86.50 169 TYR A C 1
ATOM 1283 O O . TYR A 1 169 ? 7.487 8.583 -37.288 1.00 86.50 169 TYR A O 1
ATOM 1291 N N . ASN A 1 170 ? 8.892 9.879 -36.100 1.00 88.38 170 ASN A N 1
ATOM 1292 C CA . ASN A 1 170 ? 9.423 10.617 -37.250 1.00 88.38 170 ASN A CA 1
ATOM 1293 C C . ASN A 1 170 ? 10.807 10.101 -37.667 1.00 88.38 170 ASN A C 1
ATOM 1295 O O . ASN A 1 170 ? 11.663 9.844 -36.823 1.00 88.38 170 ASN A O 1
ATOM 1299 N N . THR A 1 171 ? 11.070 9.995 -38.969 1.00 85.88 171 THR A N 1
ATOM 1300 C CA . THR A 1 171 ? 12.402 9.637 -39.493 1.00 85.88 171 THR A CA 1
ATOM 1301 C C . THR A 1 171 ? 13.469 10.617 -38.988 1.00 85.88 171 THR A C 1
ATOM 1303 O O . THR A 1 171 ? 13.276 11.833 -39.021 1.00 85.88 171 THR A O 1
ATOM 1306 N N . GLY A 1 172 ? 14.593 10.090 -38.507 1.00 85.31 172 GLY A N 1
ATOM 1307 C CA . GLY A 1 172 ? 15.709 10.846 -37.939 1.00 85.31 172 GLY A CA 1
ATOM 1308 C C . GLY A 1 172 ? 15.474 11.414 -36.536 1.00 85.31 172 GLY A C 1
ATOM 1309 O O . GLY A 1 172 ? 16.377 12.052 -35.991 1.00 85.31 172 GLY A O 1
ATOM 1310 N N . GLU A 1 173 ? 14.293 11.214 -35.941 1.00 91.06 173 GLU A N 1
ATOM 1311 C CA . GLU A 1 173 ? 14.012 11.640 -34.571 1.00 91.06 173 GLU A CA 1
ATOM 1312 C C . GLU A 1 173 ? 14.617 10.658 -33.566 1.00 91.06 173 GLU A C 1
ATOM 1314 O O . GLU A 1 173 ? 14.345 9.456 -33.577 1.00 91.06 173 GLU A O 1
ATOM 1319 N N . LEU A 1 174 ? 15.421 11.200 -32.659 1.00 92.75 174 LEU A N 1
ATOM 1320 C CA . LEU A 1 174 ? 15.946 10.483 -31.514 1.00 92.75 174 LEU A CA 1
ATOM 1321 C C . LEU A 1 174 ? 14.920 10.522 -30.382 1.00 92.75 174 LEU A C 1
ATOM 1323 O O . LEU A 1 174 ? 14.156 11.481 -30.227 1.00 92.75 174 LEU A O 1
ATOM 1327 N N . TRP A 1 175 ? 14.948 9.501 -29.536 1.00 93.44 175 TRP A N 1
ATOM 1328 C CA . TRP A 1 175 ? 14.143 9.462 -28.327 1.00 93.44 175 TRP A CA 1
ATOM 1329 C C . TRP A 1 175 ? 14.779 8.575 -27.262 1.00 93.44 175 TRP A C 1
ATOM 1331 O O . TRP A 1 175 ? 15.623 7.718 -27.543 1.00 93.44 175 TRP A O 1
ATOM 1341 N N . VAL A 1 176 ? 14.392 8.841 -26.019 1.00 95.12 176 VAL A N 1
ATOM 1342 C CA . VAL A 1 176 ? 14.793 8.086 -24.835 1.00 95.12 176 VAL A CA 1
ATOM 1343 C C . VAL A 1 176 ? 13.575 7.845 -23.948 1.00 95.12 176 VAL A C 1
ATOM 1345 O O . VAL A 1 176 ? 12.676 8.689 -23.877 1.00 95.12 176 VAL A O 1
ATOM 1348 N N . LEU A 1 177 ? 13.551 6.698 -23.277 1.00 94.12 177 LEU A N 1
ATOM 1349 C CA . LEU A 1 177 ? 12.442 6.247 -22.442 1.00 94.12 177 LEU A CA 1
ATOM 1350 C C . LEU A 1 177 ? 12.968 5.640 -21.145 1.00 94.12 177 LEU A C 1
ATOM 1352 O O . LEU A 1 177 ? 13.831 4.767 -21.179 1.00 94.12 177 LEU A O 1
ATOM 1356 N N . CYS A 1 178 ? 12.364 6.027 -20.028 1.00 93.31 178 CYS A N 1
ATOM 1357 C CA . CYS A 1 178 ? 12.338 5.242 -18.802 1.00 93.31 178 CYS A CA 1
ATOM 1358 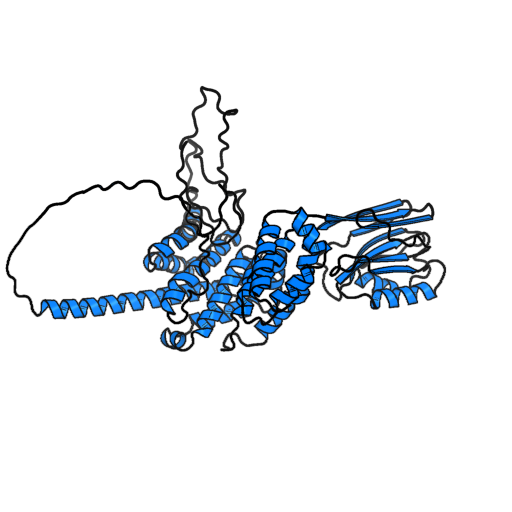C C . CYS A 1 178 ? 10.897 4.779 -18.571 1.00 93.31 178 CYS A C 1
ATOM 1360 O O . CYS A 1 178 ? 10.015 5.579 -18.247 1.00 93.31 178 CYS A O 1
ATOM 1362 N N . GLY A 1 179 ? 10.661 3.491 -18.806 1.00 90.38 179 GLY A N 1
ATOM 1363 C CA . GLY A 1 179 ? 9.345 2.869 -18.770 1.00 90.38 179 GLY A CA 1
ATOM 1364 C C . GLY A 1 179 ? 9.325 1.606 -17.918 1.00 90.38 179 GLY A C 1
ATOM 1365 O O . GLY A 1 179 ? 10.337 1.189 -17.354 1.00 90.38 179 GLY A O 1
ATOM 1366 N N . GLN A 1 180 ? 8.153 0.987 -17.830 1.00 87.75 180 GLN A N 1
ATOM 1367 C CA . GLN A 1 180 ? 7.958 -0.269 -17.114 1.00 87.75 180 GLN A CA 1
ATOM 1368 C C . GLN A 1 180 ? 6.998 -1.154 -17.902 1.00 87.75 180 GLN A C 1
ATOM 1370 O O . GLN A 1 180 ? 5.954 -0.688 -18.360 1.00 87.75 180 GLN A O 1
ATOM 1375 N N . LYS A 1 181 ? 7.332 -2.438 -18.039 1.00 86.81 181 LYS A N 1
ATOM 1376 C CA . LYS A 1 181 ? 6.480 -3.416 -18.716 1.00 86.81 181 LYS A CA 1
ATOM 1377 C C . LYS A 1 181 ? 5.213 -3.675 -17.897 1.00 86.81 181 LYS A C 1
ATOM 1379 O O . LYS A 1 181 ? 5.288 -4.229 -16.799 1.00 86.81 181 LYS A O 1
ATOM 1384 N N . ARG A 1 182 ? 4.038 -3.317 -18.428 1.00 76.38 182 ARG A N 1
ATOM 1385 C CA . ARG A 1 182 ? 2.731 -3.573 -17.788 1.00 76.38 182 ARG A CA 1
ATOM 1386 C C . ARG A 1 182 ? 1.680 -4.006 -18.819 1.00 76.38 182 ARG A C 1
ATOM 1388 O O . ARG A 1 182 ? 1.756 -3.635 -19.985 1.00 76.38 182 ARG A O 1
ATOM 1395 N N . TYR A 1 183 ? 0.684 -4.782 -18.388 1.00 61.78 183 TYR A N 1
ATOM 1396 C CA . TYR A 1 183 ? -0.473 -5.157 -19.213 1.00 61.78 183 TYR A CA 1
ATOM 1397 C C . TYR A 1 183 ? -1.706 -4.372 -18.752 1.00 61.78 183 TYR A C 1
ATOM 1399 O O . TYR A 1 183 ? -2.057 -4.443 -17.579 1.00 61.78 183 TYR A O 1
ATOM 1407 N N . GLY A 1 184 ? -2.356 -3.624 -19.651 1.00 52.47 184 GLY A N 1
ATOM 1408 C CA . GLY A 1 184 ? -3.722 -3.093 -19.474 1.00 52.47 184 GLY A CA 1
ATOM 1409 C C . GLY A 1 184 ? -3.996 -2.122 -18.309 1.00 52.47 184 GLY A C 1
ATOM 1410 O O . GLY A 1 184 ? -5.117 -1.638 -18.194 1.00 52.47 184 GLY A O 1
ATOM 1411 N N . LEU A 1 185 ? -3.019 -1.817 -17.455 1.00 47.06 185 LEU A N 1
ATOM 1412 C CA . LEU A 1 185 ? -3.159 -0.912 -16.314 1.00 47.06 185 LEU A CA 1
ATOM 1413 C C . LEU A 1 185 ? -2.729 0.506 -16.699 1.00 47.06 185 LEU A C 1
ATOM 1415 O O . LEU A 1 185 ? -1.654 0.699 -17.269 1.00 47.06 185 LEU A O 1
ATOM 1419 N N . GLN A 1 186 ? -3.537 1.507 -16.333 1.00 46.03 186 GLN A N 1
ATOM 1420 C CA . GLN A 1 186 ? -3.061 2.889 -16.289 1.00 46.03 186 GLN A CA 1
ATOM 1421 C C . GLN A 1 186 ? -1.876 2.934 -15.318 1.00 46.03 186 GLN A C 1
ATOM 1423 O O . GLN A 1 186 ? -2.002 2.554 -14.154 1.00 46.03 186 GLN A O 1
ATOM 1428 N N . SER A 1 187 ? -0.700 3.303 -15.824 1.00 44.56 187 SER A N 1
ATOM 1429 C CA . SER A 1 187 ? 0.525 3.335 -15.028 1.00 44.56 187 SER A CA 1
ATOM 1430 C C . SER A 1 187 ? 0.346 4.276 -13.835 1.00 44.56 187 SER A C 1
ATOM 1432 O O . SER A 1 187 ? 0.031 5.449 -14.016 1.00 44.56 187 SER A O 1
ATOM 1434 N N . SER A 1 188 ? 0.596 3.786 -12.617 1.00 42.12 188 SER A N 1
ATOM 1435 C CA . SER A 1 188 ? 0.698 4.640 -11.425 1.00 42.12 188 SER A CA 1
ATOM 1436 C C . SER A 1 188 ? 1.957 5.513 -11.447 1.00 42.12 188 SER A C 1
ATOM 1438 O O . SER A 1 188 ? 2.074 6.452 -10.661 1.00 42.12 188 SER A O 1
ATOM 1440 N N . ARG A 1 189 ? 2.908 5.217 -12.344 1.00 56.69 189 ARG A N 1
ATOM 1441 C CA . ARG A 1 189 ? 4.143 5.972 -12.520 1.00 56.69 189 ARG A CA 1
ATOM 1442 C C . ARG A 1 189 ? 4.118 6.768 -13.821 1.00 56.69 189 ARG A C 1
ATOM 1444 O O . ARG A 1 189 ? 3.826 6.224 -14.887 1.00 56.69 189 ARG A O 1
ATOM 1451 N N . ALA A 1 190 ? 4.491 8.041 -13.734 1.00 55.72 190 ALA A N 1
ATOM 1452 C CA . ALA A 1 190 ? 4.787 8.848 -14.906 1.00 55.72 190 ALA A CA 1
ATOM 1453 C C . ALA A 1 190 ? 5.936 8.201 -15.694 1.00 55.72 190 ALA A C 1
ATOM 1455 O O . ALA A 1 190 ? 7.013 7.947 -15.155 1.00 55.72 190 ALA A O 1
ATOM 1456 N N . ILE A 1 191 ? 5.673 7.894 -16.959 1.00 70.25 191 ILE A N 1
ATOM 1457 C CA . ILE A 1 191 ? 6.694 7.478 -17.913 1.00 70.25 191 ILE A CA 1
ATOM 1458 C C . ILE A 1 191 ? 7.530 8.712 -18.239 1.00 70.25 191 ILE A C 1
ATOM 1460 O O . ILE A 1 191 ? 6.981 9.735 -18.652 1.00 70.25 191 ILE A O 1
ATOM 1464 N N . ASP A 1 192 ? 8.847 8.616 -18.082 1.00 85.44 192 ASP A N 1
ATOM 1465 C CA . ASP A 1 192 ? 9.742 9.686 -18.499 1.00 85.44 192 ASP A CA 1
ATOM 1466 C C . ASP A 1 192 ? 10.172 9.419 -19.942 1.00 85.44 192 ASP A C 1
ATOM 1468 O O . ASP A 1 192 ? 10.960 8.516 -20.230 1.00 85.44 192 ASP A O 1
ATOM 1472 N N . PHE A 1 193 ? 9.616 10.198 -20.866 1.00 89.94 193 PHE A N 1
ATOM 1473 C CA . PHE A 1 193 ? 9.865 10.074 -22.297 1.00 89.94 193 PHE A CA 1
ATOM 1474 C C . PHE A 1 193 ? 10.291 11.419 -22.880 1.00 89.94 193 PHE A C 1
ATOM 1476 O O . PHE A 1 193 ? 9.647 12.446 -22.649 1.00 89.94 193 PHE A O 1
ATOM 1483 N N . LYS A 1 194 ? 11.380 11.429 -23.652 1.00 92.38 194 LYS A N 1
ATOM 1484 C CA . LYS A 1 194 ? 11.914 12.648 -24.271 1.00 92.38 194 LYS A CA 1
ATOM 1485 C C . LYS A 1 194 ? 12.369 12.373 -25.699 1.00 92.38 194 LYS A C 1
ATOM 1487 O O . LYS A 1 194 ? 12.954 11.332 -25.974 1.00 92.38 194 LYS A O 1
ATOM 1492 N N . ARG A 1 195 ? 12.129 13.336 -26.592 1.00 91.50 195 ARG A N 1
ATOM 1493 C CA . ARG A 1 195 ? 12.384 13.239 -28.039 1.00 91.50 195 ARG A CA 1
ATOM 1494 C C . ARG A 1 195 ? 13.021 14.506 -28.610 1.00 91.50 195 ARG A C 1
ATOM 1496 O O . ARG A 1 195 ? 12.963 15.566 -27.980 1.00 91.50 195 ARG A O 1
ATOM 1503 N N . GLY A 1 196 ? 13.626 14.397 -29.788 1.00 91.06 196 GLY A N 1
ATOM 1504 C CA . GLY A 1 196 ? 14.270 15.505 -30.493 1.00 91.06 196 GLY A CA 1
ATOM 1505 C C . GLY A 1 196 ? 15.263 15.050 -31.567 1.00 91.06 196 GLY A C 1
ATOM 1506 O O . GLY A 1 196 ? 15.506 13.867 -31.743 1.00 91.06 196 GLY A O 1
ATOM 1507 N N . TYR A 1 197 ? 15.869 16.001 -32.280 1.00 89.81 197 TYR A N 1
ATOM 1508 C CA . TYR A 1 197 ? 16.738 15.713 -33.440 1.00 89.81 197 TYR A CA 1
ATOM 1509 C C . TYR A 1 197 ? 18.242 15.922 -33.185 1.00 89.81 197 TYR A C 1
ATOM 1511 O O . TYR A 1 197 ? 19.066 15.625 -34.043 1.00 89.81 197 TYR A O 1
ATOM 1519 N N . ASN A 1 198 ? 18.606 16.468 -32.021 1.00 88.88 198 ASN A N 1
ATOM 1520 C CA . ASN A 1 198 ? 19.989 16.817 -31.683 1.00 88.88 198 ASN A CA 1
ATOM 1521 C C . ASN A 1 198 ? 20.516 15.909 -30.567 1.00 88.88 198 ASN A C 1
ATOM 1523 O O . ASN A 1 198 ? 20.717 14.723 -30.781 1.00 88.88 198 ASN A O 1
ATOM 1527 N N . ASN A 1 199 ? 20.716 16.458 -29.369 1.00 91.50 199 ASN A N 1
ATOM 1528 C CA . ASN A 1 199 ? 21.130 15.699 -28.199 1.00 91.50 199 ASN A CA 1
ATOM 1529 C C . ASN A 1 199 ? 19.974 15.655 -27.211 1.00 91.50 199 ASN A C 1
ATOM 1531 O O . ASN A 1 199 ? 19.407 16.691 -26.850 1.00 91.50 199 ASN A O 1
ATOM 1535 N N . ILE A 1 200 ? 19.647 14.451 -26.773 1.00 94.25 200 ILE A N 1
ATOM 1536 C CA . ILE A 1 200 ? 18.622 14.172 -25.787 1.00 94.25 200 ILE A CA 1
ATOM 1537 C C . ILE A 1 200 ? 19.316 13.610 -24.565 1.00 94.25 200 ILE A C 1
ATOM 1539 O O . ILE A 1 200 ? 20.087 12.661 -24.652 1.00 94.25 200 ILE A O 1
ATOM 1543 N N . ASP A 1 201 ? 19.017 14.226 -23.435 1.00 93.75 201 ASP A N 1
ATOM 1544 C CA . ASP A 1 201 ? 19.451 13.787 -22.121 1.00 93.75 201 ASP A CA 1
ATOM 1545 C C . ASP A 1 201 ? 18.210 13.725 -21.234 1.00 93.75 201 ASP A C 1
ATOM 1547 O O . ASP A 1 201 ? 17.439 14.699 -21.173 1.00 93.75 201 ASP A O 1
ATOM 1551 N N . LEU A 1 202 ? 17.991 12.574 -20.615 1.00 94.25 202 LEU A N 1
ATOM 1552 C CA . LEU A 1 202 ? 16.941 12.333 -19.646 1.00 94.25 202 LEU A CA 1
ATOM 1553 C C . LEU A 1 202 ? 17.569 11.704 -18.406 1.00 94.25 202 LEU A C 1
ATOM 1555 O O . LEU A 1 202 ? 18.050 10.576 -18.442 1.00 94.25 202 LEU A O 1
ATOM 1559 N N . LYS A 1 203 ? 17.508 12.444 -17.303 1.00 94.19 203 LYS A N 1
ATOM 1560 C CA . LYS A 1 203 ? 17.933 11.983 -15.990 1.00 94.19 203 LYS A CA 1
ATOM 1561 C C . LYS A 1 203 ? 16.714 11.664 -15.143 1.00 94.19 203 LYS A C 1
ATOM 1563 O O . LYS A 1 203 ? 15.892 12.549 -14.908 1.00 94.19 203 LYS A O 1
ATOM 1568 N N . VAL A 1 204 ? 16.624 10.427 -14.675 1.00 91.62 204 VAL A N 1
ATOM 1569 C CA . VAL A 1 204 ? 15.520 9.929 -13.855 1.00 91.62 204 VAL A CA 1
ATOM 1570 C C . VAL A 1 204 ? 16.055 9.494 -12.500 1.00 91.62 204 VAL A C 1
ATOM 1572 O O . VAL A 1 204 ? 17.040 8.765 -12.417 1.00 91.62 204 VAL A O 1
ATOM 1575 N N . ASN A 1 205 ? 15.382 9.924 -11.435 1.00 89.88 205 ASN A N 1
ATOM 1576 C CA . ASN A 1 205 ? 15.661 9.484 -10.073 1.00 89.88 205 ASN A CA 1
ATOM 1577 C C . ASN A 1 205 ? 14.510 8.590 -9.610 1.00 89.88 205 ASN A C 1
ATOM 1579 O O . ASN A 1 205 ? 13.365 9.035 -9.557 1.00 89.88 205 ASN A O 1
ATOM 1583 N N . ILE A 1 206 ? 14.814 7.336 -9.290 1.00 86.62 206 ILE A N 1
ATOM 1584 C CA . ILE A 1 206 ? 13.831 6.325 -8.900 1.00 86.62 206 ILE A CA 1
ATOM 1585 C C . ILE A 1 206 ? 14.055 5.970 -7.432 1.00 86.62 206 ILE A C 1
ATOM 1587 O O . ILE A 1 206 ? 15.054 5.319 -7.143 1.00 86.62 206 ILE A O 1
ATOM 1591 N N . PRO A 1 207 ? 13.176 6.357 -6.495 1.00 86.56 207 PRO A N 1
ATOM 1592 C CA . PRO A 1 207 ? 13.340 5.984 -5.092 1.00 86.56 207 PRO A CA 1
ATOM 1593 C C . PRO A 1 207 ? 13.398 4.464 -4.928 1.00 86.56 207 PRO A C 1
ATOM 1595 O O . PRO A 1 207 ? 12.586 3.750 -5.510 1.00 86.56 207 PRO A O 1
ATOM 1598 N N . GLN A 1 208 ? 14.326 3.951 -4.126 1.00 85.25 208 GLN A N 1
ATOM 1599 C CA . GLN A 1 208 ? 14.452 2.515 -3.862 1.00 85.25 208 GLN A CA 1
ATOM 1600 C C . GLN A 1 208 ? 13.178 1.919 -3.257 1.00 85.25 208 GLN A C 1
ATOM 1602 O O . GLN A 1 208 ? 12.758 0.829 -3.652 1.00 85.25 208 GLN A O 1
ATOM 1607 N N . GLY A 1 209 ? 12.510 2.671 -2.377 1.00 88.50 209 GLY A N 1
ATOM 1608 C CA . GLY A 1 209 ? 11.232 2.281 -1.791 1.00 88.50 209 GLY A CA 1
ATOM 1609 C C . GLY A 1 209 ? 10.141 2.014 -2.831 1.00 88.50 209 GLY A C 1
ATOM 1610 O O . GLY A 1 209 ? 9.260 1.190 -2.595 1.00 88.50 209 GLY A O 1
ATOM 1611 N N . PHE A 1 210 ? 10.224 2.616 -4.026 1.00 86.31 210 PHE A N 1
ATOM 1612 C CA . PHE A 1 210 ? 9.302 2.331 -5.128 1.00 86.31 210 PHE A CA 1
ATOM 1613 C C . PHE A 1 210 ? 9.307 0.846 -5.509 1.00 86.31 210 PHE A C 1
ATOM 1615 O O . PHE A 1 210 ? 8.239 0.254 -5.644 1.00 86.31 210 PHE A O 1
ATOM 1622 N N . PHE A 1 211 ? 10.488 0.235 -5.636 1.00 85.56 211 PHE A N 1
ATOM 1623 C CA . PHE A 1 211 ? 10.616 -1.172 -6.023 1.00 85.56 211 PHE A CA 1
ATOM 1624 C C . PHE A 1 211 ? 10.073 -2.106 -4.948 1.00 85.56 211 PHE A C 1
ATOM 1626 O O . PHE A 1 211 ? 9.357 -3.055 -5.257 1.00 85.56 211 PHE A O 1
ATOM 1633 N N . VAL A 1 212 ? 10.359 -1.798 -3.682 1.00 89.88 212 VAL A N 1
ATOM 1634 C CA . VAL A 1 212 ? 9.829 -2.553 -2.541 1.00 89.88 212 VAL A CA 1
ATOM 1635 C C . VAL A 1 212 ? 8.303 -2.500 -2.536 1.00 89.88 212 VAL A C 1
ATOM 1637 O O . VAL A 1 212 ? 7.651 -3.535 -2.435 1.00 89.88 212 VAL A O 1
ATOM 1640 N N . ASN A 1 213 ? 7.726 -1.311 -2.706 1.00 90.94 213 ASN A N 1
ATOM 1641 C CA . ASN A 1 213 ? 6.279 -1.118 -2.708 1.00 90.94 213 ASN A CA 1
ATOM 1642 C C . ASN A 1 213 ? 5.589 -1.815 -3.894 1.00 90.94 213 ASN A C 1
ATOM 1644 O O . ASN A 1 213 ? 4.517 -2.391 -3.719 1.00 90.94 213 ASN A O 1
ATOM 1648 N N . ASP A 1 214 ? 6.187 -1.788 -5.091 1.00 85.94 214 ASP A N 1
ATOM 1649 C CA . ASP A 1 214 ? 5.645 -2.481 -6.272 1.00 85.94 214 ASP A CA 1
ATOM 1650 C C . ASP A 1 214 ? 5.672 -4.007 -6.068 1.00 85.94 214 ASP A C 1
ATOM 1652 O O . ASP A 1 214 ? 4.678 -4.685 -6.330 1.00 85.94 214 ASP A O 1
ATOM 1656 N N . GLN A 1 215 ? 6.755 -4.543 -5.489 1.00 86.69 215 GLN A N 1
ATOM 1657 C CA . GLN A 1 215 ? 6.841 -5.958 -5.118 1.00 86.69 215 GLN A CA 1
ATOM 1658 C C . GLN A 1 215 ? 5.814 -6.341 -4.043 1.00 86.69 215 GLN A C 1
ATOM 1660 O O . GLN A 1 215 ? 5.110 -7.333 -4.207 1.00 86.69 215 GLN A O 1
ATOM 1665 N N . VAL A 1 216 ? 5.675 -5.558 -2.967 1.00 92.19 216 VAL A N 1
ATOM 1666 C CA . VAL A 1 216 ? 4.683 -5.811 -1.903 1.00 92.19 216 VAL A CA 1
ATOM 1667 C C . VAL A 1 216 ? 3.263 -5.786 -2.465 1.00 92.19 216 VAL A C 1
ATOM 1669 O O . VAL A 1 216 ? 2.458 -6.663 -2.144 1.00 92.19 216 VAL A O 1
ATOM 1672 N N . LYS A 1 217 ? 2.953 -4.826 -3.342 1.00 90.31 217 LYS A N 1
ATOM 1673 C CA . LYS A 1 217 ? 1.653 -4.743 -4.011 1.00 90.31 217 LYS A CA 1
ATOM 1674 C C . LYS A 1 217 ? 1.333 -6.031 -4.775 1.00 90.31 217 LYS A C 1
ATOM 1676 O O . LYS A 1 217 ? 0.288 -6.630 -4.531 1.00 90.31 217 LYS A O 1
ATOM 1681 N N . VAL A 1 218 ? 2.221 -6.433 -5.683 1.00 85.19 218 VAL A N 1
ATOM 1682 C CA . VAL A 1 218 ? 1.969 -7.525 -6.636 1.00 85.19 218 VAL A CA 1
ATOM 1683 C C . VAL A 1 218 ? 2.081 -8.899 -5.974 1.00 85.19 218 VAL A C 1
ATOM 1685 O O . VAL A 1 218 ? 1.264 -9.778 -6.232 1.00 85.19 218 VAL A O 1
ATOM 1688 N N . LEU A 1 219 ? 3.084 -9.101 -5.117 1.00 87.44 219 LEU A N 1
ATOM 1689 C CA . LEU A 1 219 ? 3.402 -10.419 -4.560 1.00 87.44 219 LEU A CA 1
ATOM 1690 C C . LEU A 1 219 ? 2.667 -10.719 -3.252 1.00 87.44 219 LEU A C 1
ATOM 1692 O O . LEU A 1 219 ? 2.520 -11.888 -2.908 1.00 87.44 219 LEU A O 1
ATOM 1696 N N . ILE A 1 220 ? 2.206 -9.694 -2.527 1.00 92.31 220 ILE A N 1
ATOM 1697 C CA . ILE A 1 220 ? 1.513 -9.873 -1.244 1.00 92.31 220 ILE A CA 1
ATOM 1698 C C . ILE A 1 220 ? 0.092 -9.332 -1.315 1.00 92.31 220 ILE A C 1
ATOM 1700 O O . ILE A 1 220 ? -0.859 -10.084 -1.126 1.00 92.31 220 ILE A O 1
ATOM 1704 N N . MET A 1 221 ? -0.077 -8.032 -1.559 1.00 93.50 221 MET A N 1
ATOM 1705 C CA . MET A 1 221 ? -1.360 -7.371 -1.312 1.00 93.50 221 MET A CA 1
ATOM 1706 C C . MET A 1 221 ? -2.470 -7.825 -2.255 1.00 93.50 221 MET A C 1
ATOM 1708 O O . MET A 1 221 ? -3.576 -8.090 -1.792 1.00 93.50 221 MET A O 1
ATOM 1712 N N . GLU A 1 222 ? -2.202 -7.900 -3.559 1.00 91.19 222 GLU A N 1
ATOM 1713 C CA . GLU A 1 222 ? -3.196 -8.343 -4.541 1.00 91.19 222 GLU A CA 1
ATOM 1714 C C . GLU A 1 222 ? -3.676 -9.782 -4.255 1.00 91.19 222 GLU A C 1
ATOM 1716 O O . GLU A 1 222 ? -4.885 -9.948 -4.054 1.00 91.19 222 GLU A O 1
ATOM 1721 N N . PRO A 1 223 ? -2.783 -10.785 -4.098 1.00 92.62 223 PRO A N 1
ATOM 1722 C CA . PRO A 1 223 ? -3.174 -12.131 -3.676 1.00 92.62 223 PRO A CA 1
ATOM 1723 C C . PRO A 1 223 ? -3.908 -12.166 -2.332 1.00 92.62 223 PRO A C 1
ATOM 1725 O O . PRO A 1 223 ? -4.907 -12.869 -2.192 1.00 92.62 223 PRO A O 1
ATOM 1728 N N . LEU A 1 224 ? -3.446 -11.396 -1.343 1.00 94.56 224 LEU A N 1
ATOM 1729 C CA . LEU A 1 224 ? -4.040 -11.358 -0.006 1.00 94.56 224 LEU A CA 1
ATOM 1730 C C . LEU A 1 224 ? -5.487 -10.853 -0.039 1.00 94.56 224 LEU A C 1
ATOM 1732 O O . LEU A 1 224 ? -6.361 -11.415 0.622 1.00 94.56 224 LEU A O 1
ATOM 1736 N N . LEU A 1 225 ? -5.750 -9.810 -0.828 1.00 96.12 225 LEU A N 1
ATOM 1737 C CA . LEU A 1 225 ? -7.092 -9.267 -1.027 1.00 96.12 225 LEU A CA 1
ATOM 1738 C C . LEU A 1 225 ? -7.999 -10.267 -1.752 1.00 96.12 225 LEU A C 1
ATOM 1740 O O . LEU A 1 225 ? -9.156 -10.425 -1.361 1.00 96.12 225 LEU A O 1
ATOM 1744 N N . ASP A 1 226 ? -7.482 -10.962 -2.766 1.00 94.38 226 ASP A N 1
ATOM 1745 C CA . ASP A 1 226 ? -8.236 -11.992 -3.488 1.00 94.38 226 ASP A CA 1
ATOM 1746 C C . ASP A 1 226 ? -8.601 -13.173 -2.582 1.00 94.38 226 ASP A C 1
ATOM 1748 O O . ASP A 1 226 ? -9.754 -13.607 -2.567 1.00 94.38 226 ASP A O 1
ATOM 1752 N N . ILE A 1 227 ? -7.658 -13.647 -1.764 1.00 93.62 227 ILE A N 1
ATOM 1753 C CA . ILE A 1 227 ? -7.894 -14.714 -0.783 1.00 93.62 227 ILE A CA 1
ATOM 1754 C C . ILE A 1 227 ? -8.937 -14.272 0.245 1.00 93.62 227 ILE A C 1
ATOM 1756 O O . ILE A 1 227 ? -9.922 -14.984 0.462 1.00 93.62 227 ILE A O 1
ATOM 1760 N N . LEU A 1 228 ? -8.783 -13.083 0.833 1.00 94.94 228 LEU A N 1
ATOM 1761 C CA . LEU A 1 228 ? -9.716 -12.560 1.831 1.00 94.94 228 LEU A CA 1
ATOM 1762 C C . LEU A 1 228 ? -11.153 -12.492 1.287 1.00 94.94 228 LEU A C 1
ATOM 1764 O O . LEU A 1 228 ? -12.105 -12.914 1.954 1.00 94.94 228 LEU A O 1
ATOM 1768 N N . MET A 1 229 ? -11.311 -11.980 0.064 1.00 95.56 229 MET A N 1
ATOM 1769 C CA . MET A 1 229 ? -12.613 -11.787 -0.579 1.00 95.56 229 MET A CA 1
ATOM 1770 C C . MET A 1 229 ? -13.160 -13.046 -1.268 1.00 95.56 229 MET A C 1
ATOM 1772 O O . MET A 1 229 ? -14.325 -13.058 -1.663 1.00 95.56 229 MET A O 1
ATOM 1776 N N . SER A 1 230 ? -12.375 -14.125 -1.364 1.00 94.81 230 SER A N 1
ATOM 1777 C CA . SER A 1 230 ? -12.829 -15.414 -1.913 1.00 94.81 230 SER A CA 1
ATOM 1778 C C . SER A 1 230 ? -13.873 -16.122 -1.038 1.00 94.81 230 SER A C 1
ATOM 1780 O O . SER A 1 230 ? -14.586 -17.012 -1.501 1.00 94.81 230 SER A O 1
ATOM 1782 N N . THR A 1 231 ? -13.992 -15.722 0.230 1.00 93.88 231 THR A N 1
ATOM 1783 C CA . THR A 1 231 ? -14.962 -16.269 1.185 1.00 93.88 231 THR A CA 1
ATOM 1784 C C . THR A 1 231 ? -15.931 -15.189 1.639 1.00 93.88 231 THR A C 1
ATOM 1786 O O . THR A 1 231 ? -15.568 -14.019 1.737 1.00 93.88 231 THR A O 1
ATOM 1789 N N . THR A 1 232 ? -17.170 -15.561 1.964 1.00 93.56 232 THR A N 1
ATOM 1790 C CA . THR A 1 232 ? -18.183 -14.565 2.341 1.00 93.56 232 THR A CA 1
ATOM 1791 C C . THR A 1 232 ? -17.858 -13.890 3.687 1.00 93.56 232 THR A C 1
ATOM 1793 O O . THR A 1 232 ? -17.189 -14.499 4.534 1.00 93.56 232 THR A O 1
ATOM 1796 N N . PRO A 1 233 ? -18.328 -12.649 3.925 1.00 91.81 233 PRO A N 1
ATOM 1797 C CA . PRO A 1 233 ? -18.154 -11.933 5.196 1.00 91.81 233 PRO A CA 1
ATOM 1798 C C . PRO A 1 233 ? -18.657 -12.691 6.435 1.00 91.81 233 PRO A C 1
ATOM 1800 O O . PRO A 1 233 ? -18.163 -12.470 7.537 1.00 91.81 233 PRO A O 1
ATOM 1803 N N . GLU A 1 234 ? -19.635 -13.582 6.265 1.00 90.12 234 GLU A N 1
ATOM 1804 C CA . GLU A 1 234 ? -20.260 -14.364 7.338 1.00 90.12 234 GLU A CA 1
ATOM 1805 C C . GLU A 1 234 ? -19.552 -15.691 7.624 1.00 90.12 234 GLU A C 1
ATOM 1807 O O . GLU A 1 234 ? -19.957 -16.417 8.531 1.00 90.12 234 GLU A O 1
ATOM 1812 N N . SER A 1 235 ? -18.519 -16.026 6.849 1.00 91.81 235 SER A N 1
ATOM 1813 C CA . SER A 1 235 ? -17.762 -17.261 7.023 1.00 91.81 235 SER A CA 1
ATOM 1814 C C . SER A 1 235 ? -17.060 -17.311 8.383 1.00 91.81 235 SER A C 1
ATOM 1816 O O . SER A 1 235 ? -16.460 -16.330 8.825 1.00 91.81 235 SER A O 1
ATOM 1818 N N . ASN A 1 236 ? -17.069 -18.498 8.994 1.00 88.12 236 ASN A N 1
ATOM 1819 C CA . ASN A 1 236 ? -16.322 -18.810 10.215 1.00 88.12 236 ASN A CA 1
ATOM 1820 C C . ASN A 1 236 ? -14.858 -19.200 9.944 1.00 88.12 236 ASN A C 1
ATOM 1822 O O . ASN A 1 236 ? -14.125 -19.488 10.887 1.00 88.12 236 ASN A O 1
ATOM 1826 N N . ILE A 1 237 ? -14.429 -19.243 8.676 1.00 91.31 237 ILE A N 1
ATOM 1827 C CA . ILE A 1 237 ? -13.017 -19.435 8.322 1.00 91.31 237 ILE A CA 1
ATOM 1828 C C . ILE A 1 237 ? -12.236 -18.236 8.857 1.00 91.31 237 ILE A C 1
ATOM 1830 O O . ILE A 1 237 ? -12.576 -17.102 8.520 1.00 91.31 237 ILE A O 1
ATOM 1834 N N . SER A 1 238 ? -11.221 -18.503 9.683 1.00 90.62 238 SER A N 1
ATOM 1835 C CA . SER A 1 238 ? -10.379 -17.467 10.283 1.00 90.62 238 SER A CA 1
ATOM 1836 C C . SER A 1 238 ? -9.715 -16.616 9.204 1.00 90.62 238 SER A C 1
ATOM 1838 O O . SER A 1 238 ? -9.091 -17.158 8.299 1.00 90.62 238 SER A O 1
ATOM 1840 N N . LYS A 1 239 ? -9.849 -15.293 9.340 1.00 91.94 239 LYS A N 1
ATOM 1841 C CA . LYS A 1 239 ? -9.210 -14.264 8.494 1.00 91.94 239 LYS A CA 1
ATOM 1842 C C . LYS A 1 239 ? -8.267 -13.355 9.285 1.00 91.94 239 LYS A C 1
ATOM 1844 O O . LYS A 1 239 ? -7.978 -12.221 8.896 1.00 91.94 239 LYS A O 1
ATOM 1849 N N . VAL A 1 240 ? -7.917 -13.777 10.499 1.00 90.06 240 VAL A N 1
ATOM 1850 C CA . VAL A 1 240 ? -7.235 -12.921 11.478 1.00 90.06 240 VAL A CA 1
ATOM 1851 C C . VAL A 1 240 ? -5.839 -12.543 10.984 1.00 90.06 240 VAL A C 1
ATOM 1853 O O . VAL A 1 240 ? -5.457 -11.377 11.087 1.00 90.06 240 VAL A O 1
ATOM 1856 N N . SER A 1 241 ? -5.110 -13.494 10.399 1.00 88.88 241 SER A N 1
ATOM 1857 C CA . SER A 1 241 ? -3.768 -13.274 9.852 1.00 88.88 241 SER A CA 1
ATOM 1858 C C . SER A 1 241 ? -3.792 -12.308 8.666 1.00 88.88 241 SER A C 1
ATOM 1860 O O . SER A 1 241 ? -2.973 -11.392 8.591 1.00 88.88 241 SER A O 1
ATOM 1862 N N . GLU A 1 242 ? -4.782 -12.441 7.786 1.00 92.50 242 GLU A N 1
ATOM 1863 C CA . GLU A 1 242 ? -4.958 -11.591 6.616 1.00 92.50 242 GLU A CA 1
ATOM 1864 C C . GLU A 1 242 ? -5.267 -10.151 7.021 1.00 92.50 242 GLU A C 1
ATOM 1866 O O . GLU A 1 242 ? -4.620 -9.217 6.545 1.00 92.50 242 GLU A O 1
ATOM 1871 N N . PHE A 1 243 ? -6.192 -9.950 7.966 1.00 94.19 243 PHE A N 1
ATOM 1872 C CA . PHE A 1 243 ? -6.470 -8.614 8.495 1.00 94.19 243 PHE A CA 1
ATOM 1873 C C . PHE A 1 243 ? -5.285 -8.006 9.237 1.00 94.19 243 PHE A C 1
ATOM 1875 O O . PHE A 1 243 ? -5.077 -6.791 9.174 1.00 94.19 243 PHE A O 1
ATOM 1882 N N . MET A 1 244 ? -4.503 -8.823 9.939 1.00 91.62 244 MET A N 1
ATOM 1883 C CA . MET A 1 244 ? -3.300 -8.36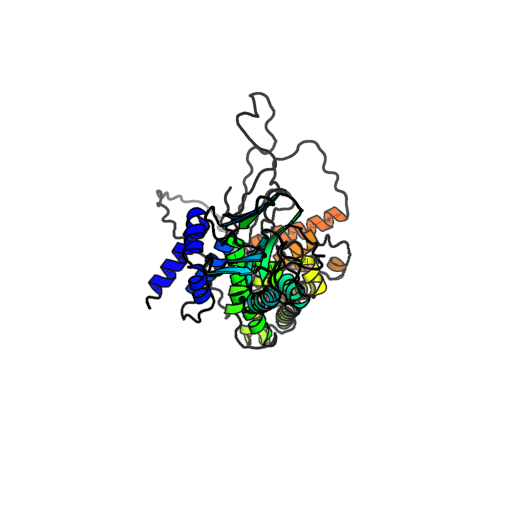3 10.621 1.00 91.62 244 MET A CA 1
ATOM 1884 C C . MET A 1 244 ? -2.265 -7.842 9.619 1.00 91.62 244 MET A C 1
ATOM 1886 O O . MET A 1 244 ? -1.759 -6.732 9.794 1.00 91.62 244 MET A O 1
ATOM 1890 N N . LEU A 1 245 ? -2.013 -8.579 8.533 1.00 93.19 245 LEU A N 1
ATOM 1891 C CA . LEU A 1 245 ? -1.134 -8.134 7.450 1.00 93.19 245 LEU A CA 1
ATOM 1892 C C . LEU A 1 245 ? -1.667 -6.871 6.764 1.00 93.19 245 LEU A C 1
ATOM 1894 O O . LEU A 1 245 ? -0.921 -5.903 6.622 1.00 93.19 245 LEU A O 1
ATOM 1898 N N . LEU A 1 246 ? -2.955 -6.815 6.407 1.00 95.50 246 LEU A N 1
ATOM 1899 C CA . LEU A 1 246 ? -3.550 -5.615 5.800 1.00 95.50 246 LEU A CA 1
ATOM 1900 C C . LEU A 1 246 ? -3.456 -4.392 6.720 1.00 95.50 246 LEU A C 1
ATOM 1902 O O . LEU A 1 246 ? -3.147 -3.296 6.255 1.00 95.50 246 LEU A O 1
ATOM 1906 N N . THR A 1 247 ? -3.642 -4.572 8.030 1.00 93.19 247 THR A N 1
ATOM 1907 C CA . THR A 1 247 ? -3.454 -3.505 9.026 1.00 93.19 247 THR A CA 1
ATOM 1908 C C . THR A 1 247 ? -2.008 -3.000 9.043 1.00 93.19 247 THR A C 1
ATOM 1910 O O . THR A 1 247 ? -1.776 -1.796 9.176 1.00 93.19 247 THR A O 1
ATOM 1913 N N . ILE A 1 248 ? -1.023 -3.894 8.892 1.00 92.75 248 ILE A N 1
ATOM 1914 C CA . ILE A 1 248 ? 0.393 -3.516 8.793 1.00 92.75 248 ILE A CA 1
ATOM 1915 C C . ILE A 1 248 ? 0.645 -2.749 7.487 1.00 92.75 248 ILE A C 1
ATOM 1917 O O . ILE A 1 248 ? 1.218 -1.660 7.512 1.00 92.75 248 ILE A O 1
ATOM 1921 N N . PHE A 1 249 ? 0.178 -3.257 6.347 1.00 94.50 249 PHE A N 1
ATOM 1922 C CA . PHE A 1 249 ? 0.416 -2.615 5.053 1.00 94.50 249 PHE A CA 1
ATOM 1923 C C . PHE A 1 249 ? -0.324 -1.283 4.892 1.00 94.50 249 PHE A C 1
ATOM 1925 O O . PHE A 1 249 ? 0.221 -0.374 4.271 1.00 94.50 249 PHE A O 1
ATOM 1932 N N . ALA A 1 250 ? -1.479 -1.093 5.543 1.00 92.62 250 ALA A N 1
ATOM 1933 C CA . ALA A 1 250 ? -2.223 0.175 5.584 1.00 92.62 250 ALA A CA 1
ATOM 1934 C C . ALA A 1 250 ? -1.439 1.360 6.170 1.00 92.62 250 ALA A C 1
ATOM 1936 O O . ALA A 1 250 ? -1.923 2.491 6.166 1.00 92.62 250 ALA A O 1
ATOM 1937 N N . ARG A 1 251 ? -0.228 1.137 6.682 1.00 87.00 251 ARG A N 1
ATOM 1938 C CA . ARG A 1 251 ? 0.640 2.188 7.217 1.00 87.00 251 ARG A CA 1
ATOM 1939 C C . ARG A 1 251 ? 1.429 2.932 6.137 1.00 87.00 251 ARG A C 1
ATOM 1941 O O . ARG A 1 251 ? 1.868 4.040 6.419 1.00 87.00 251 ARG A O 1
ATOM 1948 N N . HIS A 1 252 ? 1.549 2.384 4.928 1.00 89.88 252 HIS A N 1
ATOM 1949 C CA . HIS A 1 252 ? 2.201 3.049 3.798 1.00 89.88 252 HIS A CA 1
ATOM 1950 C C . HIS A 1 252 ? 1.170 3.585 2.793 1.00 89.88 252 HIS A C 1
ATOM 1952 O O . HIS A 1 252 ? 0.212 2.889 2.452 1.00 89.88 252 HIS A O 1
ATOM 1958 N N . ASP A 1 253 ? 1.373 4.798 2.276 1.00 87.88 253 ASP A N 1
ATOM 1959 C CA . ASP A 1 253 ? 0.390 5.480 1.422 1.00 87.88 253 ASP A CA 1
ATOM 1960 C C . ASP A 1 253 ? 0.116 4.732 0.109 1.00 87.88 253 ASP A C 1
ATOM 1962 O O . ASP A 1 253 ? -1.044 4.549 -0.264 1.00 87.88 253 ASP A O 1
ATOM 1966 N N . SER A 1 254 ? 1.159 4.220 -0.556 1.00 87.81 254 SER A N 1
ATOM 1967 C CA . SER A 1 254 ? 0.997 3.430 -1.791 1.00 87.81 254 SER A CA 1
ATOM 1968 C C . SER A 1 254 ? 0.146 2.174 -1.572 1.00 87.81 254 SER A C 1
ATOM 1970 O O . SER A 1 254 ? -0.652 1.809 -2.430 1.00 87.81 254 SER A O 1
ATOM 1972 N N . HIS A 1 255 ? 0.266 1.537 -0.407 1.00 93.25 255 HIS A N 1
ATOM 1973 C CA . HIS A 1 255 ? -0.484 0.337 -0.055 1.00 93.25 255 HIS A CA 1
ATOM 1974 C C . HIS A 1 255 ? -1.943 0.676 0.277 1.00 93.25 255 HIS A C 1
ATOM 1976 O O . HIS A 1 255 ? -2.851 -0.054 -0.123 1.00 93.25 255 HIS A O 1
ATOM 1982 N N . ARG A 1 256 ? -2.205 1.813 0.946 1.00 92.56 256 ARG A N 1
ATOM 1983 C CA . ARG A 1 256 ? -3.583 2.289 1.178 1.00 92.56 256 ARG A CA 1
ATOM 1984 C C . ARG A 1 256 ? -4.349 2.415 -0.133 1.00 92.56 256 ARG A C 1
ATOM 1986 O O . ARG A 1 256 ? -5.483 1.956 -0.207 1.00 92.56 256 ARG A O 1
ATOM 1993 N N . ILE A 1 257 ? -3.719 2.992 -1.156 1.00 90.88 257 ILE A N 1
ATOM 1994 C CA . ILE A 1 257 ? -4.330 3.174 -2.479 1.00 90.88 257 ILE A CA 1
ATOM 1995 C C . ILE A 1 257 ? -4.751 1.824 -3.068 1.00 90.88 257 ILE A C 1
ATOM 1997 O O . ILE A 1 257 ? -5.898 1.688 -3.478 1.00 90.88 257 ILE A O 1
ATOM 2001 N N . VAL A 1 258 ? -3.886 0.803 -3.014 1.00 91.94 258 VAL A N 1
ATOM 2002 C CA . VAL A 1 258 ? -4.200 -0.551 -3.514 1.00 91.94 258 VAL A CA 1
ATOM 2003 C C . VAL A 1 258 ? -5.465 -1.115 -2.865 1.00 91.94 258 VAL A C 1
ATOM 2005 O O . VAL A 1 258 ? -6.342 -1.620 -3.559 1.00 91.94 258 VAL A O 1
ATOM 2008 N N . MET A 1 259 ? -5.590 -0.998 -1.541 1.00 95.88 259 MET A N 1
ATOM 2009 C CA . MET A 1 259 ? -6.780 -1.466 -0.821 1.00 95.88 259 MET A CA 1
ATOM 2010 C C . MET A 1 259 ? -8.022 -0.629 -1.138 1.00 95.88 259 MET A C 1
ATOM 2012 O O . MET A 1 259 ? -9.100 -1.181 -1.330 1.00 95.88 259 MET A O 1
ATOM 2016 N N . LEU A 1 260 ? -7.887 0.697 -1.206 1.00 94.81 260 LEU A N 1
ATOM 2017 C CA . LEU A 1 260 ? -8.998 1.603 -1.504 1.00 94.81 260 LEU A CA 1
ATOM 2018 C C . LEU A 1 260 ? -9.523 1.440 -2.936 1.00 94.81 260 LEU A C 1
ATOM 2020 O O . LEU A 1 260 ? -10.699 1.711 -3.176 1.00 94.81 260 LEU A O 1
ATOM 2024 N N . GLU A 1 261 ? -8.665 1.053 -3.880 1.00 92.31 261 GLU A N 1
ATOM 2025 C CA . GLU A 1 261 ? -8.989 0.851 -5.299 1.00 92.31 261 GLU A CA 1
ATOM 2026 C C . GLU A 1 261 ? -9.434 -0.567 -5.641 1.00 92.31 261 GLU A C 1
ATOM 2028 O O . GLU A 1 261 ? -9.995 -0.776 -6.717 1.00 92.31 261 GLU A O 1
ATOM 2033 N N . LYS A 1 262 ? -9.235 -1.536 -4.742 1.00 94.31 262 LYS A N 1
ATOM 2034 C CA . LYS A 1 262 ? -9.694 -2.904 -4.964 1.00 94.31 262 LYS A CA 1
ATOM 2035 C C . LYS A 1 262 ? -11.224 -2.945 -4.994 1.00 94.31 262 LYS A C 1
ATOM 2037 O O . LYS A 1 262 ? -11.890 -2.681 -3.992 1.00 94.31 262 LYS A O 1
ATOM 2042 N N . GLU A 1 263 ? -11.773 -3.307 -6.150 1.00 94.19 263 GLU A N 1
ATOM 2043 C CA . GLU A 1 263 ? -13.217 -3.415 -6.357 1.00 94.19 263 GLU A CA 1
ATOM 2044 C C . GLU A 1 263 ? -13.858 -4.367 -5.336 1.00 94.19 263 GLU A C 1
ATOM 2046 O O . GLU A 1 263 ? -13.378 -5.479 -5.113 1.00 94.19 263 GLU A O 1
ATOM 2051 N N . GLY A 1 264 ? -14.940 -3.915 -4.696 1.00 95.69 264 GLY A N 1
ATOM 2052 C CA . GLY A 1 264 ? -15.700 -4.695 -3.719 1.00 95.69 264 GLY A CA 1
ATOM 2053 C C . GLY A 1 264 ? -15.071 -4.798 -2.326 1.00 95.69 264 GLY A C 1
ATOM 2054 O O . GLY A 1 264 ? -15.740 -5.277 -1.407 1.00 95.69 264 GLY A O 1
ATOM 2055 N N . PHE A 1 265 ? -13.821 -4.356 -2.131 1.00 97.69 265 PHE A N 1
ATOM 2056 C CA . PHE A 1 265 ? -13.130 -4.493 -0.847 1.00 97.69 265 PHE A CA 1
ATOM 2057 C C . PHE A 1 265 ? -13.800 -3.675 0.260 1.00 97.69 265 PHE A C 1
ATOM 2059 O O . PHE A 1 265 ? -14.077 -4.201 1.334 1.00 97.69 265 PHE A O 1
ATOM 2066 N N . LEU A 1 266 ? -14.127 -2.403 0.023 1.00 97.81 266 LEU A N 1
ATOM 2067 C CA . LEU A 1 266 ? -14.745 -1.565 1.057 1.00 97.81 266 LEU A CA 1
ATOM 2068 C C . LEU A 1 266 ? -16.174 -2.012 1.392 1.00 97.81 266 LEU A C 1
ATOM 2070 O O . LEU A 1 266 ? -16.563 -2.006 2.561 1.00 97.81 266 LEU A O 1
ATOM 2074 N N . GLU A 1 267 ? -16.941 -2.467 0.402 1.00 97.56 267 GLU A N 1
ATOM 2075 C CA . GLU A 1 267 ? -18.263 -3.062 0.603 1.00 97.56 267 GLU A CA 1
ATOM 2076 C C . GLU A 1 267 ? -18.172 -4.369 1.394 1.00 97.56 267 GLU A C 1
ATOM 2078 O O . GLU A 1 267 ? -19.026 -4.651 2.239 1.00 97.56 267 GLU A O 1
ATOM 2083 N N . TYR A 1 268 ? -17.131 -5.167 1.150 1.00 97.81 268 TYR A N 1
ATOM 2084 C CA . TYR A 1 268 ? -16.835 -6.367 1.922 1.00 97.81 268 TYR A CA 1
ATOM 2085 C C . TYR A 1 268 ? -16.553 -6.027 3.393 1.00 97.81 268 TYR A C 1
ATOM 2087 O O . TYR A 1 268 ? -17.158 -6.621 4.288 1.00 97.81 268 TYR A O 1
ATOM 2095 N N . MET A 1 269 ? -15.732 -5.005 3.655 1.00 98.06 269 MET A N 1
ATOM 2096 C CA . MET A 1 269 ? -15.448 -4.515 5.011 1.00 98.06 269 MET A CA 1
ATOM 2097 C C . MET A 1 269 ? -16.710 -3.999 5.715 1.00 98.06 269 MET A C 1
ATOM 2099 O O . MET A 1 269 ? -16.960 -4.337 6.873 1.00 98.06 269 MET A O 1
ATOM 2103 N N . ALA A 1 270 ? -17.551 -3.236 5.008 1.00 97.38 270 ALA A N 1
ATOM 2104 C CA . ALA A 1 270 ? -18.825 -2.754 5.537 1.00 97.38 270 ALA A CA 1
ATOM 2105 C C . ALA A 1 270 ? -19.764 -3.913 5.917 1.00 97.38 270 ALA A C 1
ATOM 2107 O O . ALA A 1 270 ? -20.389 -3.878 6.978 1.00 97.38 270 ALA A O 1
ATOM 2108 N N . LYS A 1 271 ? -19.825 -4.975 5.100 1.00 97.62 271 LYS A N 1
ATOM 2109 C CA . LYS A 1 271 ? -20.624 -6.178 5.395 1.00 97.62 271 LYS A CA 1
ATOM 2110 C C . LYS A 1 271 ? -20.128 -6.933 6.627 1.00 97.62 271 LYS A C 1
ATOM 2112 O O . LYS A 1 271 ? -20.959 -7.407 7.399 1.00 97.62 271 LYS A O 1
ATOM 2117 N N . ILE A 1 272 ? -18.813 -7.020 6.847 1.00 96.81 272 ILE A N 1
ATOM 2118 C CA . ILE A 1 272 ? -18.256 -7.623 8.071 1.00 96.81 272 ILE A CA 1
ATOM 2119 C C . ILE A 1 272 ? -18.740 -6.861 9.309 1.00 96.81 272 ILE A C 1
ATOM 2121 O O . ILE A 1 272 ? -19.230 -7.475 10.258 1.00 96.81 272 ILE A O 1
ATOM 2125 N N . ILE A 1 273 ? -18.654 -5.529 9.280 1.00 97.06 273 ILE A N 1
ATOM 2126 C CA . ILE A 1 273 ? -19.103 -4.673 10.387 1.00 97.06 273 ILE A CA 1
ATOM 2127 C C . ILE A 1 273 ? -20.609 -4.836 10.615 1.00 97.06 273 ILE A C 1
ATOM 2129 O O . ILE A 1 273 ? -21.061 -5.029 11.746 1.00 97.06 273 ILE A O 1
ATOM 2133 N N . TRP A 1 274 ? -21.390 -4.813 9.534 1.00 96.00 274 TRP A N 1
ATOM 2134 C CA . TRP A 1 274 ? -22.836 -5.008 9.583 1.00 96.00 274 TRP A CA 1
ATOM 2135 C C . TRP A 1 274 ? -23.225 -6.359 10.199 1.00 96.00 274 TRP A C 1
ATOM 2137 O O . TRP A 1 274 ? -24.162 -6.422 10.997 1.00 96.00 274 TRP A O 1
ATOM 2147 N N . ASN A 1 275 ? -22.507 -7.437 9.872 1.00 93.94 275 ASN A N 1
ATOM 2148 C CA . ASN A 1 275 ? -22.791 -8.779 10.382 1.00 93.94 275 ASN A CA 1
ATOM 2149 C C . ASN A 1 275 ? -22.622 -8.870 11.911 1.00 93.94 275 ASN A C 1
ATOM 2151 O O . ASN A 1 275 ? -23.335 -9.635 12.554 1.00 93.94 275 ASN A O 1
ATOM 2155 N N . VAL A 1 276 ? -21.739 -8.065 12.512 1.00 93.19 276 VAL A N 1
ATOM 2156 C CA . VAL A 1 276 ? -21.654 -7.937 13.977 1.00 93.19 276 VAL A CA 1
ATOM 2157 C C . VAL A 1 276 ? -22.763 -7.035 14.515 1.00 93.19 276 VAL A C 1
ATOM 2159 O O . VAL A 1 276 ? -23.496 -7.431 15.415 1.00 93.19 276 VAL A O 1
ATOM 2162 N N . ALA A 1 277 ? -22.954 -5.857 13.920 1.00 92.81 277 ALA A N 1
ATOM 2163 C CA . ALA A 1 277 ? -23.920 -4.858 14.384 1.00 92.81 277 ALA A CA 1
ATOM 2164 C C . ALA A 1 277 ? -25.407 -5.245 14.198 1.00 92.81 277 ALA A C 1
ATOM 2166 O O . ALA A 1 277 ? -26.298 -4.496 14.604 1.00 92.81 277 ALA A O 1
ATOM 2167 N N . SER A 1 278 ? -25.697 -6.370 13.539 1.00 92.81 278 SER A N 1
ATOM 2168 C CA . SER A 1 278 ? -27.054 -6.880 13.291 1.00 92.81 278 SER A CA 1
ATOM 2169 C C . SER A 1 278 ? -27.421 -8.125 14.106 1.00 92.81 278 SER A C 1
ATOM 2171 O O . SER A 1 278 ? -28.553 -8.596 13.995 1.00 92.81 278 SER A O 1
ATOM 2173 N N . ARG A 1 279 ? -26.501 -8.648 14.926 1.00 91.69 279 ARG A N 1
ATOM 2174 C CA . ARG A 1 279 ? -26.696 -9.863 15.733 1.00 91.69 279 ARG A CA 1
ATOM 2175 C C . ARG A 1 279 ? -26.979 -9.547 17.197 1.00 91.69 279 ARG A C 1
ATOM 2177 O O . ARG A 1 279 ? -26.729 -8.440 17.667 1.00 91.69 279 ARG A O 1
ATOM 2184 N N . SER A 1 280 ? -27.500 -10.537 17.920 1.00 89.31 280 SER A N 1
ATOM 2185 C CA . SER A 1 280 ? -27.638 -10.446 19.373 1.00 89.31 280 SER A CA 1
ATOM 2186 C C . SER A 1 280 ? -26.292 -10.669 20.074 1.00 89.31 280 SER A C 1
ATOM 2188 O O . SER A 1 280 ? -25.378 -11.287 19.521 1.00 89.31 280 SER A O 1
ATOM 2190 N N . LEU A 1 281 ? -26.172 -10.193 21.316 1.00 86.31 281 LEU A N 1
ATOM 2191 C CA . LEU A 1 281 ? -24.975 -10.410 22.133 1.00 86.31 281 LEU A CA 1
ATOM 2192 C C . LEU A 1 281 ? -24.698 -11.912 22.348 1.00 86.31 281 LEU A C 1
ATOM 2194 O O . LEU A 1 281 ? -23.548 -12.341 22.286 1.00 86.31 281 LEU A O 1
ATOM 2198 N N . ASP A 1 282 ? -25.747 -12.714 22.538 1.00 86.25 282 ASP A N 1
ATOM 2199 C CA . ASP A 1 282 ? -25.644 -14.160 22.768 1.00 86.25 282 ASP A CA 1
ATOM 2200 C C . ASP A 1 282 ? -25.174 -14.922 21.520 1.00 86.25 282 ASP A C 1
ATOM 2202 O O . ASP A 1 282 ? -24.349 -15.839 21.616 1.00 86.25 282 ASP A O 1
ATOM 2206 N N . ASP A 1 283 ? -25.613 -14.494 20.332 1.00 88.19 283 ASP A N 1
ATOM 2207 C CA . ASP A 1 283 ? -25.119 -15.049 19.069 1.00 88.19 283 ASP A CA 1
ATOM 2208 C C . ASP A 1 283 ? -23.626 -14.762 18.878 1.00 88.19 283 ASP A C 1
ATOM 2210 O O . ASP A 1 283 ? -22.895 -15.615 18.373 1.00 88.19 283 ASP A O 1
ATOM 2214 N N . LEU A 1 284 ? -23.159 -13.574 19.274 1.00 88.69 284 LEU A N 1
ATOM 2215 C CA . LEU A 1 284 ? -21.754 -13.172 19.147 1.00 88.69 284 LEU A CA 1
ATOM 2216 C C . LEU A 1 284 ? -20.854 -13.866 20.171 1.00 88.69 284 LEU A C 1
ATOM 2218 O O . LEU A 1 284 ? -19.757 -14.286 19.811 1.00 88.69 284 LEU A O 1
ATOM 2222 N N . ARG A 1 285 ? -21.337 -14.076 21.402 1.00 86.38 285 ARG A N 1
ATOM 2223 C CA . ARG A 1 285 ? -20.670 -14.934 22.401 1.00 86.38 285 ARG A CA 1
ATOM 2224 C C . ARG A 1 285 ? -20.482 -16.360 21.882 1.00 86.38 285 ARG A C 1
ATOM 2226 O O . ARG A 1 285 ? -19.459 -16.981 22.141 1.00 86.38 285 ARG A O 1
ATOM 2233 N N . SER A 1 286 ? -21.442 -16.853 21.102 1.00 86.44 286 SER A N 1
ATOM 2234 C CA . SER A 1 286 ? -21.375 -18.178 20.475 1.00 86.44 286 SER A CA 1
ATOM 2235 C C . SER A 1 286 ? -20.523 -18.211 19.194 1.00 86.44 286 SER A C 1
ATOM 2237 O O . SER A 1 286 ? -20.175 -19.290 18.724 1.00 86.44 286 SER A O 1
ATOM 2239 N N . ASN A 1 287 ? -20.189 -17.051 18.613 1.00 86.38 287 ASN A N 1
ATOM 2240 C CA . ASN A 1 287 ? -19.469 -16.917 17.341 1.00 86.38 287 ASN A CA 1
ATOM 2241 C C . ASN A 1 287 ? -18.359 -15.854 17.435 1.00 86.38 287 ASN A C 1
ATOM 2243 O O . ASN A 1 287 ? -18.356 -14.863 16.697 1.00 86.38 287 ASN A O 1
ATOM 2247 N N . THR A 1 288 ? -17.387 -16.073 18.322 1.00 88.62 288 THR A N 1
ATOM 2248 C CA . THR A 1 288 ? -16.284 -15.131 18.593 1.00 88.62 288 THR A CA 1
ATOM 2249 C C . THR A 1 288 ? -15.436 -14.802 17.356 1.00 88.62 288 THR A C 1
ATOM 2251 O O . THR A 1 288 ? -14.898 -13.700 17.254 1.00 88.62 288 THR A O 1
ATOM 2254 N N . MET A 1 289 ? -15.390 -15.689 16.353 1.00 90.06 289 MET A N 1
ATOM 2255 C CA . MET A 1 289 ? -14.699 -15.430 15.079 1.00 90.06 289 MET A CA 1
ATOM 2256 C C . MET A 1 289 ? -15.271 -14.240 14.306 1.00 90.06 289 MET A C 1
ATOM 2258 O O . MET A 1 289 ? -14.515 -13.481 13.705 1.00 90.06 289 MET A O 1
ATOM 2262 N N . LEU A 1 290 ? -16.585 -14.005 14.360 1.00 91.06 290 LEU A N 1
ATOM 2263 C CA . LEU A 1 290 ? -17.184 -12.840 13.703 1.00 91.06 290 LEU A CA 1
ATOM 2264 C C . LEU A 1 290 ? -16.723 -11.531 14.353 1.00 91.06 290 LEU A C 1
ATOM 2266 O O . LEU A 1 290 ? -16.488 -10.540 13.660 1.00 91.06 290 LEU A O 1
ATOM 2270 N N . VAL A 1 291 ? -16.539 -11.545 15.676 1.00 91.44 291 VAL A N 1
ATOM 2271 C CA . VAL A 1 291 ? -15.990 -10.412 16.430 1.00 91.44 291 VAL A CA 1
ATOM 2272 C C . VAL A 1 291 ? -14.522 -10.197 16.061 1.00 91.44 291 VAL A C 1
ATOM 2274 O O . VAL A 1 291 ? -14.129 -9.062 15.795 1.00 91.44 291 VAL A O 1
ATOM 2277 N N . ALA A 1 292 ? -13.732 -11.270 15.952 1.00 91.06 292 ALA A N 1
ATOM 2278 C CA . ALA A 1 292 ? -12.336 -11.196 15.521 1.00 91.06 292 ALA A CA 1
ATOM 2279 C C . ALA A 1 292 ? -12.194 -10.627 14.095 1.00 91.06 292 ALA A C 1
ATOM 2281 O O . ALA A 1 292 ? -11.374 -9.736 13.864 1.00 91.06 292 ALA A O 1
ATOM 2282 N N . HIS A 1 293 ? -13.039 -11.062 13.153 1.00 93.94 293 HIS A N 1
ATOM 2283 C CA . HIS A 1 293 ? -13.076 -10.515 11.793 1.00 93.94 293 HIS A CA 1
ATOM 2284 C C . HIS A 1 293 ? -13.458 -9.033 11.785 1.00 93.94 293 HIS A C 1
ATOM 2286 O O . HIS A 1 293 ? -12.810 -8.236 11.111 1.00 93.94 293 HIS A O 1
ATOM 2292 N N . CYS A 1 294 ? -14.468 -8.637 12.565 1.00 95.56 294 CYS A N 1
ATOM 2293 C CA . CYS A 1 294 ? -14.853 -7.233 12.693 1.00 95.56 294 CYS A CA 1
ATOM 2294 C C . CYS A 1 294 ? -13.736 -6.383 13.301 1.00 95.56 294 CYS A C 1
ATOM 2296 O O . CYS A 1 294 ? -13.496 -5.271 12.837 1.00 95.56 294 CYS A O 1
ATOM 2298 N N . LEU A 1 295 ? -13.020 -6.896 14.302 1.00 93.88 295 LEU A N 1
ATOM 2299 C CA . LEU A 1 295 ? -11.882 -6.200 14.890 1.00 93.88 295 LEU A CA 1
ATOM 2300 C C . LEU A 1 295 ? -10.753 -6.005 13.872 1.00 93.88 295 LEU A C 1
ATOM 2302 O O . LEU A 1 295 ? -10.253 -4.889 13.727 1.00 93.88 295 LEU A O 1
ATOM 2306 N N . GLY A 1 296 ? -10.387 -7.056 13.136 1.00 93.25 296 GLY A N 1
ATOM 2307 C CA . GLY A 1 296 ? -9.400 -6.977 12.059 1.00 93.25 296 GLY A CA 1
ATOM 2308 C C . GLY A 1 296 ? -9.807 -5.991 10.959 1.00 93.25 296 GLY A C 1
ATOM 2309 O O . GLY A 1 296 ? -8.999 -5.161 10.527 1.00 93.25 296 GLY A O 1
ATOM 2310 N N . ALA A 1 297 ? -11.086 -6.007 10.575 1.00 96.69 297 ALA A N 1
ATOM 2311 C CA . ALA A 1 297 ? -11.632 -5.077 9.599 1.00 96.69 297 ALA A CA 1
ATOM 2312 C C . ALA A 1 297 ? -11.555 -3.620 10.086 1.00 96.69 297 ALA A C 1
ATOM 2314 O O . ALA A 1 297 ? -11.057 -2.748 9.375 1.00 96.69 297 ALA A O 1
ATOM 2315 N N . MET A 1 298 ? -11.970 -3.354 11.326 1.00 96.00 298 MET A N 1
ATOM 2316 C CA . MET A 1 298 ? -11.926 -2.019 11.928 1.00 96.00 298 MET A CA 1
ATOM 2317 C C . MET A 1 298 ? -10.494 -1.494 12.088 1.00 96.00 298 MET A C 1
ATOM 2319 O O . MET A 1 298 ? -10.250 -0.322 11.807 1.00 96.00 298 MET A O 1
ATOM 2323 N N . LYS A 1 299 ? -9.534 -2.348 12.474 1.00 93.50 299 LYS A N 1
ATOM 2324 C CA . LYS A 1 299 ? -8.106 -1.986 12.539 1.00 93.50 299 LYS A CA 1
ATOM 2325 C C . LYS A 1 299 ? -7.563 -1.598 11.160 1.00 93.50 299 LYS A C 1
ATOM 2327 O O . LYS A 1 299 ? -6.899 -0.571 11.030 1.00 93.50 299 LYS A O 1
ATOM 2332 N N . THR A 1 300 ? -7.909 -2.365 10.126 1.00 95.44 300 THR A N 1
ATOM 2333 C CA . THR A 1 300 ? -7.505 -2.074 8.742 1.00 95.44 300 THR A CA 1
ATOM 2334 C C . THR A 1 300 ? -8.097 -0.743 8.268 1.00 95.44 300 THR A C 1
ATOM 2336 O O . THR A 1 300 ? -7.368 0.121 7.784 1.00 95.44 300 THR A O 1
ATOM 2339 N N . LEU A 1 301 ? -9.401 -0.519 8.474 1.00 96.38 301 LEU A N 1
ATOM 2340 C CA . LEU A 1 301 ? -10.075 0.730 8.097 1.00 96.38 301 LEU A CA 1
ATOM 2341 C C . LEU A 1 301 ? -9.520 1.952 8.841 1.00 96.38 301 LEU A C 1
ATOM 2343 O O . LEU A 1 301 ? -9.393 3.017 8.241 1.00 96.38 301 LEU A O 1
ATOM 2347 N N . ALA A 1 302 ? -9.148 1.804 10.115 1.00 92.00 302 ALA A N 1
ATOM 2348 C CA . ALA A 1 302 ? -8.499 2.865 10.884 1.00 92.00 302 ALA A CA 1
ATOM 2349 C C . ALA A 1 302 ? -7.098 3.219 10.350 1.00 92.00 302 ALA A C 1
ATOM 2351 O O . ALA A 1 302 ? -6.670 4.362 10.483 1.00 92.00 302 ALA A O 1
ATOM 2352 N N . GLY A 1 303 ? -6.396 2.280 9.708 1.00 90.94 303 GLY A N 1
ATOM 2353 C CA . GLY A 1 303 ? -5.170 2.579 8.962 1.00 90.94 303 GLY A CA 1
ATOM 2354 C C . GLY A 1 303 ? -5.448 3.282 7.629 1.00 90.94 303 GLY A C 1
ATOM 2355 O O . GLY A 1 303 ? -4.744 4.221 7.261 1.00 90.94 303 GLY A O 1
ATOM 2356 N N . LEU A 1 304 ? -6.499 2.864 6.917 1.00 94.06 304 LEU A N 1
ATOM 2357 C CA . LEU A 1 304 ? -6.872 3.418 5.610 1.00 94.06 304 LEU A CA 1
ATOM 2358 C C . LEU A 1 304 ? -7.433 4.843 5.683 1.00 94.06 304 LEU A C 1
ATOM 2360 O O . LEU A 1 304 ? -7.193 5.624 4.764 1.00 94.06 304 LEU A O 1
ATOM 2364 N N . ILE A 1 305 ? -8.143 5.201 6.760 1.00 91.25 305 ILE A N 1
ATOM 2365 C CA . ILE A 1 305 ? -8.791 6.519 6.906 1.00 91.25 305 ILE A CA 1
ATOM 2366 C C . ILE A 1 305 ? -7.796 7.694 6.945 1.00 91.25 305 ILE A C 1
ATOM 2368 O O . ILE A 1 305 ? -8.190 8.843 6.783 1.00 91.25 305 ILE A O 1
ATOM 2372 N N . LEU A 1 306 ? -6.504 7.406 7.120 1.00 88.12 306 LEU A N 1
ATOM 2373 C CA . LEU A 1 306 ? -5.407 8.373 7.038 1.00 88.12 306 LEU A CA 1
ATOM 2374 C C . LEU A 1 306 ? -5.027 8.751 5.594 1.00 88.12 306 LEU A C 1
ATOM 2376 O O . LEU A 1 306 ? -4.038 9.444 5.384 1.00 88.12 306 LEU A O 1
ATOM 2380 N N . SER A 1 307 ? -5.714 8.218 4.582 1.00 89.06 307 SER A N 1
ATOM 2381 C CA . SER A 1 307 ? -5.607 8.705 3.205 1.00 89.06 307 SER A CA 1
ATOM 2382 C C . SER A 1 307 ? -6.640 9.803 2.963 1.00 89.06 307 SER A C 1
ATOM 2384 O O . SER A 1 307 ? -7.811 9.621 3.290 1.00 89.06 307 SER A O 1
ATOM 2386 N N . ASP A 1 308 ? -6.244 10.881 2.283 1.00 85.38 308 ASP A N 1
ATOM 2387 C CA . ASP A 1 308 ? -7.142 11.992 1.927 1.00 85.38 308 ASP A CA 1
ATOM 2388 C C . ASP A 1 308 ? -8.382 11.547 1.137 1.00 85.38 308 ASP A C 1
ATOM 2390 O O . ASP A 1 308 ? -9.451 12.139 1.256 1.00 85.38 308 ASP A O 1
ATOM 2394 N N . THR A 1 309 ? -8.259 10.473 0.354 1.00 86.88 309 THR A N 1
ATOM 2395 C CA . THR A 1 309 ? -9.350 9.954 -0.488 1.00 86.88 309 THR A CA 1
ATOM 2396 C C . THR A 1 309 ? -10.241 8.930 0.219 1.00 86.88 309 THR A C 1
ATOM 2398 O O . THR A 1 309 ? -11.317 8.591 -0.281 1.00 86.88 309 THR A O 1
ATOM 2401 N N . ALA A 1 310 ? -9.825 8.413 1.381 1.00 90.69 310 ALA A N 1
ATOM 2402 C CA . ALA A 1 310 ? -10.553 7.356 2.077 1.00 90.69 310 ALA A CA 1
ATOM 2403 C C . ALA A 1 310 ? -11.938 7.791 2.593 1.00 90.69 310 ALA A C 1
ATOM 2405 O O . ALA A 1 310 ? -12.880 7.024 2.394 1.00 90.69 310 ALA A O 1
ATOM 2406 N N . PRO A 1 311 ? -12.127 8.983 3.198 1.00 89.06 311 PRO A N 1
ATOM 2407 C CA . PRO A 1 311 ? -13.431 9.403 3.716 1.00 89.06 311 PRO A CA 1
ATOM 2408 C C . PRO A 1 311 ? -14.559 9.391 2.679 1.00 89.06 311 PRO A C 1
ATOM 2410 O O . PRO A 1 311 ? -15.646 8.883 2.960 1.00 89.06 311 PRO A O 1
ATOM 2413 N N . GLU A 1 312 ? -14.308 9.906 1.472 1.00 87.75 312 GLU A N 1
ATOM 2414 C CA . GLU A 1 312 ? -15.296 9.922 0.381 1.00 87.75 312 GLU A CA 1
ATOM 2415 C C . GLU A 1 312 ? -15.659 8.504 -0.052 1.00 87.75 312 GLU A C 1
ATOM 2417 O O . GLU A 1 312 ? -16.838 8.157 -0.157 1.00 87.75 312 GLU A O 1
ATOM 2422 N N . ARG A 1 313 ? -14.654 7.639 -0.216 1.00 91.06 313 ARG A N 1
ATOM 2423 C CA . ARG A 1 313 ? -14.875 6.231 -0.565 1.00 91.06 313 ARG A CA 1
ATOM 2424 C C . ARG A 1 313 ? -15.622 5.481 0.536 1.00 91.06 313 ARG A C 1
ATOM 2426 O O . ARG A 1 313 ? -16.544 4.728 0.238 1.00 91.06 313 ARG A O 1
ATOM 2433 N N . PHE A 1 314 ? -15.289 5.716 1.805 1.00 93.25 314 PHE A N 1
ATOM 2434 C CA . PHE A 1 314 ? -15.968 5.104 2.951 1.00 93.25 314 PHE A CA 1
ATOM 2435 C C . PHE A 1 314 ? -17.438 5.520 3.026 1.00 93.25 314 PHE A C 1
ATOM 2437 O O . PHE A 1 314 ? -18.288 4.705 3.392 1.00 93.25 314 PHE A O 1
ATOM 2444 N N . LEU A 1 315 ? -17.751 6.770 2.675 1.00 88.56 315 LEU A N 1
ATOM 2445 C CA . LEU A 1 315 ? -19.127 7.239 2.572 1.00 88.56 315 LEU A CA 1
ATOM 2446 C C . LEU A 1 315 ? -19.867 6.526 1.431 1.00 88.56 315 LEU A C 1
ATOM 2448 O O . LEU A 1 315 ? -20.939 5.967 1.663 1.00 88.56 315 LEU A O 1
ATOM 2452 N N . HIS A 1 316 ? -19.282 6.497 0.230 1.00 89.06 316 HIS A N 1
ATOM 2453 C CA . HIS A 1 316 ? -19.890 5.878 -0.952 1.00 89.06 316 HIS A CA 1
ATOM 2454 C C . HIS A 1 316 ? -20.122 4.369 -0.801 1.00 89.06 316 HIS A C 1
ATOM 2456 O O . HIS A 1 316 ? -21.180 3.876 -1.185 1.00 89.06 316 HIS A O 1
ATOM 2462 N N . CYS A 1 317 ? -19.182 3.652 -0.182 1.00 92.06 317 CYS A N 1
ATOM 2463 C CA . CYS A 1 317 ? -19.263 2.201 0.015 1.00 92.06 317 CYS A CA 1
ATOM 2464 C C . CYS A 1 317 ? -20.081 1.806 1.262 1.00 92.06 317 CYS A C 1
ATOM 2466 O O . CYS A 1 317 ? -20.171 0.629 1.604 1.00 92.06 317 CYS A O 1
ATOM 2468 N N . GLY A 1 318 ? -20.656 2.776 1.984 1.00 89.94 318 GLY A N 1
ATOM 2469 C CA . GLY A 1 318 ? -21.480 2.531 3.172 1.00 89.94 318 GLY A CA 1
ATOM 2470 C C . GLY A 1 318 ? -20.706 2.164 4.444 1.00 89.94 318 GLY A C 1
ATOM 2471 O O . GLY A 1 318 ? -21.333 1.869 5.459 1.00 89.94 318 GLY A O 1
ATOM 2472 N N . VAL A 1 319 ? -19.371 2.235 4.442 1.00 94.62 319 VAL A N 1
ATOM 2473 C CA . VAL A 1 319 ? -18.526 1.929 5.610 1.00 94.62 319 VAL A CA 1
ATOM 2474 C C . VAL A 1 319 ? -18.900 2.812 6.800 1.00 94.62 319 VAL A C 1
ATOM 2476 O O . VAL A 1 319 ? -19.134 2.301 7.891 1.00 94.62 319 VAL A O 1
ATOM 2479 N N . LEU A 1 320 ? -19.029 4.131 6.599 1.00 90.56 320 LEU A N 1
ATOM 2480 C CA . LEU A 1 320 ? -19.336 5.060 7.699 1.00 90.56 320 LEU A CA 1
ATOM 2481 C C . LEU A 1 320 ? -20.684 4.759 8.358 1.00 90.56 320 LEU A C 1
ATOM 2483 O O . LEU A 1 320 ? -20.807 4.828 9.579 1.00 90.56 320 LEU A O 1
ATOM 2487 N N . LYS A 1 321 ? -21.680 4.370 7.555 1.00 89.44 321 LYS A N 1
ATOM 2488 C CA . LYS A 1 321 ? -23.007 3.982 8.040 1.00 89.44 321 LYS A CA 1
ATOM 2489 C C . LYS A 1 321 ? -22.920 2.760 8.954 1.00 89.44 321 LYS A C 1
ATOM 2491 O O . LYS A 1 321 ? -23.517 2.763 10.030 1.00 89.44 321 LYS A O 1
ATOM 2496 N N . GLU A 1 322 ? -22.182 1.732 8.543 1.00 93.88 322 GLU A N 1
ATOM 2497 C CA . GLU A 1 322 ? -22.067 0.503 9.331 1.00 93.88 322 GLU A CA 1
ATOM 2498 C C . GLU A 1 322 ? -21.170 0.692 10.567 1.00 93.88 322 GLU A C 1
ATOM 2500 O O . GLU A 1 322 ? -21.486 0.152 11.625 1.00 93.88 322 GLU A O 1
ATOM 2505 N N . VAL A 1 323 ? -20.145 1.554 10.510 1.00 92.88 323 VAL A N 1
ATOM 2506 C CA . VAL A 1 323 ? -19.369 1.974 11.697 1.00 92.88 323 VAL A CA 1
ATOM 2507 C C . VAL A 1 323 ? -20.259 2.684 12.723 1.00 92.88 323 VAL A C 1
ATOM 2509 O O . VAL A 1 323 ? -20.210 2.365 13.912 1.00 92.88 323 VAL A O 1
ATOM 2512 N N . SER A 1 324 ? -21.118 3.615 12.292 1.00 89.19 324 SER A N 1
ATOM 2513 C CA . SER A 1 324 ? -22.079 4.269 13.192 1.00 89.19 324 SER A CA 1
ATOM 2514 C C . SER A 1 324 ? -23.071 3.272 13.797 1.00 89.19 324 SER A C 1
ATOM 2516 O O . SER A 1 324 ? -23.396 3.366 14.982 1.00 89.19 324 SER A O 1
ATOM 2518 N N . ARG A 1 325 ? -23.529 2.293 13.008 1.00 90.88 325 ARG A N 1
AT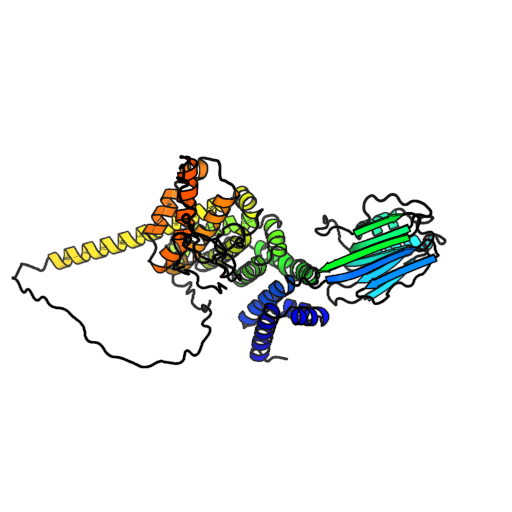OM 2519 C CA . ARG A 1 325 ? -24.420 1.226 13.477 1.00 90.88 325 ARG A CA 1
ATOM 2520 C C . ARG A 1 325 ? -23.749 0.334 14.520 1.00 90.88 325 ARG A C 1
ATOM 2522 O O . ARG A 1 325 ? -24.376 0.017 15.527 1.00 90.88 325 ARG A O 1
ATOM 2529 N N . LEU A 1 326 ? -22.482 -0.023 14.311 1.00 92.50 326 LEU A N 1
ATOM 2530 C CA . LEU A 1 326 ? -21.683 -0.763 15.285 1.00 92.50 326 LEU A CA 1
ATOM 2531 C C . LEU A 1 326 ? -21.568 0.011 16.601 1.00 92.50 326 LEU A C 1
ATOM 2533 O O . LEU A 1 326 ? -21.771 -0.561 17.667 1.00 92.50 326 LEU A O 1
ATOM 2537 N N . LEU A 1 327 ? -21.306 1.319 16.539 1.00 90.25 327 LEU A N 1
ATOM 2538 C CA . LEU A 1 327 ? -21.194 2.144 17.741 1.00 90.25 327 LEU A CA 1
ATOM 2539 C C . LEU A 1 327 ? -22.522 2.237 18.511 1.00 90.25 327 LEU A C 1
ATOM 2541 O O . LEU A 1 327 ? -22.534 2.189 19.741 1.00 90.25 327 LEU A O 1
ATOM 2545 N N . PHE A 1 328 ? -23.647 2.321 17.794 1.00 89.81 328 PHE A N 1
ATOM 2546 C CA . PHE A 1 328 ? -24.979 2.244 18.395 1.00 89.81 328 PHE A CA 1
ATOM 2547 C C . PHE A 1 328 ? -25.200 0.900 19.102 1.00 89.81 328 PHE A C 1
ATOM 2549 O O . PHE A 1 328 ? -25.605 0.887 20.262 1.00 89.81 328 PHE A O 1
ATOM 2556 N N . PHE A 1 329 ? -24.881 -0.210 18.432 1.00 90.56 329 PHE A N 1
ATOM 2557 C CA . PHE A 1 329 ? -24.979 -1.556 18.996 1.00 90.56 329 PHE A CA 1
ATOM 2558 C C . PHE A 1 329 ? -24.133 -1.715 20.270 1.00 90.56 329 PHE A C 1
ATOM 2560 O O . PHE A 1 329 ? -24.634 -2.203 21.281 1.00 90.56 329 PHE A O 1
ATOM 2567 N N . ILE A 1 330 ? -22.880 -1.244 20.259 1.00 89.38 330 ILE A N 1
ATOM 2568 C CA . ILE A 1 330 ? -22.000 -1.292 21.436 1.00 89.38 330 ILE A CA 1
ATOM 2569 C C . ILE A 1 330 ? -22.616 -0.502 22.596 1.00 89.38 330 ILE A C 1
ATOM 2571 O O . ILE A 1 330 ? -22.677 -0.998 23.718 1.00 89.38 330 ILE A O 1
ATOM 2575 N N . ASN A 1 331 ? -23.106 0.714 22.345 1.00 88.56 331 ASN A N 1
ATOM 2576 C CA . ASN A 1 331 ? -23.736 1.520 23.389 1.00 88.56 331 ASN A CA 1
ATOM 2577 C C . ASN A 1 331 ? -24.981 0.847 23.978 1.00 88.56 331 ASN A C 1
ATOM 2579 O O . ASN A 1 331 ? -25.146 0.867 25.197 1.00 88.56 331 ASN A O 1
ATOM 2583 N N . ASP A 1 332 ? -25.831 0.259 23.135 1.00 87.25 332 ASP A N 1
ATOM 2584 C CA . ASP A 1 332 ? -27.032 -0.459 23.568 1.00 87.25 332 ASP A CA 1
ATOM 2585 C C . ASP A 1 332 ? -26.672 -1.657 24.458 1.00 87.25 332 ASP A C 1
ATOM 2587 O O . ASP A 1 332 ? -27.152 -1.761 25.589 1.00 87.25 332 ASP A O 1
ATOM 2591 N N . ALA A 1 333 ? -25.717 -2.485 24.021 1.00 84.88 333 ALA A N 1
ATOM 2592 C CA . ALA A 1 333 ? -25.203 -3.602 24.807 1.00 84.88 333 ALA A CA 1
ATOM 2593 C C . ALA A 1 333 ? -24.667 -3.148 26.178 1.00 84.88 333 ALA A C 1
ATOM 2595 O O . ALA A 1 333 ? -25.001 -3.733 27.209 1.00 84.88 333 ALA A O 1
ATOM 2596 N N . LEU A 1 334 ? -23.885 -2.064 26.219 1.00 82.75 334 LEU A N 1
ATOM 2597 C CA . LEU A 1 334 ? -23.317 -1.543 27.466 1.00 82.75 334 LEU A CA 1
ATOM 2598 C C . LEU A 1 334 ? -24.366 -0.980 28.422 1.00 82.75 334 LEU A C 1
ATOM 2600 O O . LEU A 1 334 ? -24.223 -1.117 29.640 1.00 82.75 334 LEU A O 1
ATOM 2604 N N . LEU A 1 335 ? -25.399 -0.324 27.896 1.00 84.19 335 LEU A N 1
ATOM 2605 C CA . LEU A 1 335 ? -26.502 0.180 28.707 1.00 84.19 335 LEU A CA 1
ATOM 2606 C C . LEU A 1 335 ? -27.318 -0.971 29.293 1.00 84.19 335 LEU A C 1
ATOM 2608 O O . LEU A 1 335 ? -27.607 -0.937 30.489 1.00 84.19 335 LEU A O 1
ATOM 2612 N N . ASN A 1 336 ? -27.601 -2.010 28.506 1.00 82.88 336 ASN A N 1
ATOM 2613 C CA . ASN A 1 336 ? -28.300 -3.206 28.978 1.00 82.88 336 ASN A CA 1
ATOM 2614 C C . ASN A 1 336 ? -27.520 -3.898 30.108 1.00 82.88 336 ASN A C 1
ATOM 2616 O O . ASN A 1 336 ? -28.069 -4.098 31.189 1.00 82.88 336 ASN A O 1
ATOM 2620 N N . ILE A 1 337 ? -26.207 -4.105 29.942 1.00 80.12 337 ILE A N 1
ATOM 2621 C CA . ILE A 1 337 ? -25.343 -4.679 30.990 1.00 80.12 337 ILE A CA 1
ATOM 2622 C C . ILE A 1 337 ? -25.336 -3.809 32.260 1.00 80.12 337 ILE A C 1
ATOM 2624 O O . ILE A 1 337 ? -25.358 -4.319 33.385 1.00 80.12 337 ILE A O 1
ATOM 2628 N N . LYS A 1 338 ? -25.289 -2.475 32.123 1.00 78.38 338 LYS A N 1
ATOM 2629 C CA . LYS A 1 338 ? -25.351 -1.566 33.282 1.00 78.38 338 LYS A CA 1
ATOM 2630 C C . LYS A 1 338 ? -26.706 -1.636 33.987 1.00 78.38 338 LYS A C 1
ATOM 2632 O O . LYS A 1 338 ? -26.722 -1.622 35.218 1.00 78.38 338 LYS A O 1
ATOM 2637 N N . ASN A 1 339 ? -27.803 -1.717 33.238 1.00 81.12 339 ASN A N 1
ATOM 2638 C CA . ASN A 1 339 ? -29.155 -1.811 33.782 1.00 81.12 339 ASN A CA 1
ATOM 2639 C C . ASN A 1 339 ? -29.359 -3.131 34.532 1.00 81.12 339 ASN A C 1
ATOM 2641 O O . ASN A 1 339 ? -29.771 -3.096 35.689 1.00 81.12 339 ASN A O 1
ATOM 2645 N N . GLU A 1 340 ? -28.943 -4.264 33.960 1.00 78.75 340 GLU A N 1
ATOM 2646 C CA . GLU A 1 340 ? -28.971 -5.572 34.633 1.00 78.75 340 GLU A CA 1
ATOM 2647 C C . GLU A 1 340 ? -28.192 -5.543 35.959 1.00 78.75 340 GLU A C 1
ATOM 2649 O O . GLU A 1 340 ? -28.679 -5.984 37.001 1.00 78.75 340 GLU A O 1
ATOM 2654 N N . ARG A 1 341 ? -26.996 -4.937 35.975 1.00 75.00 341 ARG A N 1
ATOM 2655 C CA . ARG A 1 341 ? -26.198 -4.789 37.207 1.00 75.00 341 ARG A CA 1
ATOM 2656 C C . ARG A 1 341 ? -26.865 -3.886 38.247 1.00 75.00 341 ARG A C 1
ATOM 2658 O O . ARG A 1 341 ? -26.668 -4.102 39.446 1.00 75.00 341 ARG A O 1
ATOM 2665 N N . MET A 1 342 ? -27.614 -2.866 37.825 1.00 72.50 342 MET A N 1
ATOM 2666 C CA . MET A 1 342 ? -28.379 -2.007 38.734 1.00 72.50 342 MET A CA 1
ATOM 2667 C C . MET A 1 342 ? -29.621 -2.713 39.282 1.00 72.50 342 MET A C 1
ATOM 2669 O O . MET A 1 342 ? -29.898 -2.566 40.469 1.00 72.50 342 MET A O 1
ATOM 2673 N N . GLU A 1 343 ? -30.314 -3.523 38.481 1.00 69.25 343 GLU A N 1
ATOM 2674 C CA . GLU A 1 343 ? -31.455 -4.330 38.930 1.00 69.25 343 GLU A CA 1
ATOM 2675 C C . GLU A 1 343 ? -31.033 -5.412 39.930 1.00 69.25 343 GLU A C 1
ATOM 2677 O O . GLU A 1 343 ? -31.667 -5.562 40.974 1.00 69.25 343 GLU A O 1
ATOM 2682 N N . VAL A 1 344 ? -29.908 -6.096 39.693 1.00 64.81 344 VAL A N 1
ATOM 2683 C CA . VAL A 1 344 ? -29.346 -7.071 40.645 1.00 64.81 344 VAL A CA 1
ATOM 2684 C C . VAL A 1 344 ? -28.937 -6.393 41.956 1.00 64.81 344 VAL A C 1
ATOM 2686 O O . VAL A 1 344 ? -29.246 -6.901 43.036 1.00 64.81 344 VAL A O 1
ATOM 2689 N N . LYS A 1 345 ? -28.308 -5.209 41.897 1.00 60.44 345 LYS A N 1
ATOM 2690 C CA . LYS A 1 345 ? -27.997 -4.419 43.102 1.00 60.44 345 LYS A CA 1
ATOM 2691 C C . LYS A 1 345 ? -29.257 -3.921 43.809 1.00 60.44 345 LYS A C 1
ATOM 2693 O O . LYS A 1 345 ? -29.311 -3.983 45.031 1.00 60.44 345 LYS A O 1
ATOM 2698 N N . GLY A 1 346 ? -30.275 -3.478 43.075 1.00 53.72 346 GLY A N 1
ATOM 2699 C CA . GLY A 1 346 ? -31.569 -3.079 43.631 1.00 53.72 346 GLY A CA 1
ATOM 2700 C C . GLY A 1 346 ? -32.296 -4.245 44.304 1.00 53.72 346 GLY A C 1
ATOM 2701 O O . GLY A 1 346 ? -32.852 -4.082 45.386 1.00 53.72 346 GLY A O 1
ATOM 2702 N N . SER A 1 347 ? -32.216 -5.445 43.724 1.00 52.28 347 SER A N 1
ATOM 2703 C CA . SER A 1 347 ? -32.738 -6.685 44.305 1.00 52.28 347 SER A CA 1
ATOM 2704 C C . SER A 1 347 ? -31.965 -7.111 45.557 1.00 52.28 347 SER A C 1
ATOM 2706 O O . SER A 1 347 ? -32.584 -7.519 46.538 1.00 52.28 347 SER A O 1
ATOM 2708 N N . MET A 1 348 ? -30.631 -6.995 45.570 1.00 48.31 348 MET A N 1
ATOM 2709 C CA . MET A 1 348 ? -29.820 -7.286 46.761 1.00 48.31 348 MET A CA 1
ATOM 2710 C C . MET A 1 348 ? -30.084 -6.284 47.887 1.00 48.31 348 MET A C 1
ATOM 2712 O O . MET A 1 348 ? -30.293 -6.712 49.019 1.00 48.31 348 MET A O 1
ATOM 2716 N N . ILE A 1 349 ? -30.182 -4.988 47.574 1.00 52.72 349 ILE A N 1
ATOM 2717 C CA . ILE A 1 349 ? -30.514 -3.927 48.537 1.00 52.72 349 ILE A CA 1
ATOM 2718 C C . ILE A 1 349 ? -31.931 -4.124 49.091 1.00 52.72 349 ILE A C 1
ATOM 2720 O O . ILE A 1 349 ? -32.133 -3.994 50.293 1.00 52.72 349 ILE A O 1
ATOM 2724 N N . ASN A 1 350 ? -32.903 -4.524 48.265 1.00 46.06 350 ASN A N 1
ATOM 2725 C CA . ASN A 1 350 ? -34.249 -4.861 48.740 1.00 46.06 350 ASN A CA 1
ATOM 2726 C C . ASN A 1 350 ? -34.277 -6.143 49.593 1.00 46.06 350 ASN A C 1
ATOM 2728 O O . ASN A 1 350 ? -35.123 -6.262 50.479 1.00 46.06 350 ASN A O 1
ATOM 2732 N N . SER A 1 351 ? -33.343 -7.079 49.379 1.00 45.47 351 SER A N 1
ATOM 2733 C CA . SER A 1 351 ? -33.183 -8.253 50.246 1.00 45.47 351 SER A CA 1
ATOM 2734 C C . SER A 1 351 ? -32.481 -7.906 51.569 1.00 45.47 351 SER A C 1
ATOM 2736 O O . SER A 1 351 ? -32.907 -8.377 52.620 1.00 45.47 351 SER A O 1
ATOM 2738 N N . GLU A 1 352 ? -31.491 -7.007 51.566 1.00 43.78 352 GLU A N 1
ATOM 2739 C CA . GLU A 1 352 ? -30.782 -6.560 52.775 1.00 43.78 352 GLU A CA 1
ATOM 2740 C C . GLU A 1 352 ? -31.615 -5.586 53.626 1.00 43.78 352 GLU A C 1
ATOM 2742 O O . GLU A 1 352 ? -31.561 -5.644 54.855 1.00 43.78 352 GLU A O 1
ATOM 2747 N N . LEU A 1 353 ? -32.474 -4.760 53.011 1.00 40.25 353 LEU A N 1
ATOM 2748 C CA . LEU A 1 353 ? -33.427 -3.909 53.737 1.00 40.25 353 LEU A CA 1
ATOM 2749 C C . LEU A 1 353 ? -34.550 -4.696 54.428 1.00 40.25 353 LEU A C 1
ATOM 2751 O O . LEU A 1 353 ? -35.227 -4.140 55.291 1.00 40.25 353 LEU A O 1
ATOM 2755 N N . SER A 1 354 ? -34.744 -5.978 54.102 1.00 37.16 354 SER A N 1
ATOM 2756 C CA . SER A 1 354 ? -35.727 -6.819 54.797 1.00 37.16 354 SER A CA 1
ATOM 2757 C C . SER A 1 354 ? -35.234 -7.368 56.149 1.00 37.16 354 SER A C 1
ATOM 2759 O O . SER A 1 354 ? -36.039 -7.906 56.907 1.00 37.16 354 SER A O 1
ATOM 2761 N N . TYR A 1 355 ? -33.953 -7.166 56.503 1.00 42.19 355 TYR A N 1
ATOM 2762 C CA . TYR A 1 355 ? -33.345 -7.713 57.728 1.00 42.19 355 TYR A CA 1
ATOM 2763 C C . TYR A 1 355 ? -32.811 -6.687 58.739 1.00 42.19 355 TYR A C 1
ATOM 2765 O O . TYR A 1 355 ? -32.252 -7.090 59.758 1.00 42.19 355 TYR A O 1
ATOM 2773 N N . LEU A 1 356 ? -32.991 -5.378 58.534 1.00 34.56 356 LEU A N 1
ATOM 2774 C CA . LEU A 1 356 ? -32.427 -4.370 59.443 1.00 34.56 356 LEU A CA 1
ATOM 2775 C C . LEU A 1 356 ? -33.482 -3.397 59.985 1.00 34.56 356 LEU A C 1
ATOM 2777 O O . LEU A 1 356 ? -33.706 -2.309 59.460 1.00 34.56 356 LEU A O 1
ATOM 2781 N N . THR A 1 357 ? -34.084 -3.771 61.117 1.00 31.17 357 THR A N 1
ATOM 2782 C CA . THR A 1 357 ? -34.554 -2.809 62.130 1.00 31.17 357 THR A CA 1
ATOM 2783 C C . THR A 1 357 ? -33.361 -2.061 62.748 1.00 31.17 357 THR A C 1
ATOM 2785 O O . THR A 1 357 ? -32.296 -2.657 62.913 1.00 31.17 357 THR A O 1
ATOM 2788 N N . PRO A 1 358 ? -33.503 -0.774 63.120 1.00 31.86 358 PRO A N 1
ATOM 2789 C CA . PRO A 1 358 ? -32.360 0.095 63.367 1.00 31.86 358 PRO A CA 1
ATOM 2790 C C . PRO A 1 358 ? -31.839 -0.005 64.805 1.00 31.86 358 PRO A C 1
ATOM 2792 O O . PRO A 1 358 ? -32.591 0.160 65.764 1.00 31.86 358 PRO A O 1
ATOM 2795 N N . SER A 1 359 ? -30.522 -0.144 64.955 1.00 26.84 359 SER A N 1
ATOM 2796 C CA . SER A 1 359 ? -29.810 0.173 66.196 1.00 26.84 359 SER A CA 1
ATOM 2797 C C . SER A 1 359 ? -28.629 1.106 65.908 1.00 26.84 359 SER A C 1
ATOM 2799 O O . SER A 1 359 ? -27.586 0.687 65.423 1.00 26.84 359 SER A O 1
ATOM 2801 N N . THR A 1 360 ? -28.877 2.390 66.180 1.00 27.30 360 THR A N 1
ATOM 2802 C CA . THR A 1 360 ? -28.001 3.411 66.794 1.00 27.30 360 THR A CA 1
ATOM 2803 C C . THR A 1 360 ? -26.485 3.437 66.532 1.00 27.30 360 THR A C 1
ATOM 2805 O O . THR A 1 360 ? -25.743 2.589 67.008 1.00 27.30 360 THR A O 1
ATOM 2808 N N . LEU A 1 361 ? -26.079 4.572 65.939 1.00 30.92 361 LEU A N 1
ATOM 2809 C CA . LEU A 1 361 ? -24.945 5.469 66.246 1.00 30.92 361 LEU A CA 1
ATOM 2810 C C . LEU A 1 361 ? -23.568 4.890 66.636 1.00 30.92 361 LEU A C 1
ATOM 2812 O O . LEU A 1 361 ? -23.377 4.359 67.725 1.00 30.92 361 LEU A O 1
ATOM 2816 N N . GLY A 1 362 ? -22.562 5.268 65.840 1.00 26.00 362 GLY A N 1
ATOM 2817 C CA . GLY A 1 362 ? -21.152 5.302 66.236 1.00 26.00 362 GLY A CA 1
ATOM 2818 C C . GLY A 1 362 ? -20.308 6.100 65.240 1.00 26.00 362 GLY A C 1
ATOM 2819 O O . GLY A 1 362 ? -19.853 5.564 64.239 1.00 26.00 362 GLY A O 1
ATOM 2820 N N . VAL A 1 363 ? -20.132 7.395 65.509 1.00 28.09 363 VAL A N 1
ATOM 2821 C CA . VAL A 1 363 ? -19.224 8.309 64.797 1.00 28.09 363 VAL A CA 1
ATOM 2822 C C . VAL A 1 363 ? -17.776 7.971 65.154 1.00 28.09 363 VAL A C 1
ATOM 2824 O O . VAL A 1 363 ? -17.451 7.969 66.338 1.00 28.09 363 VAL A O 1
ATOM 2827 N N . VAL A 1 364 ? -16.896 7.793 64.161 1.00 26.81 364 VAL A N 1
ATOM 2828 C CA . VAL A 1 364 ? -15.445 8.001 64.330 1.00 26.81 364 VAL A CA 1
ATOM 2829 C C . VAL A 1 364 ? -14.863 8.655 63.073 1.00 26.81 364 VAL A C 1
ATOM 2831 O O . VAL A 1 364 ? -14.690 8.021 62.036 1.00 26.81 364 VAL A O 1
ATOM 2834 N N . GLU A 1 365 ? -14.540 9.942 63.194 1.00 24.27 365 GLU A N 1
ATOM 2835 C CA . GLU A 1 365 ? -13.570 10.653 62.357 1.00 24.27 365 GLU A CA 1
ATOM 2836 C C . GLU A 1 365 ? -12.139 10.358 62.840 1.00 24.27 365 GLU A C 1
ATOM 2838 O O . GLU A 1 365 ? -11.883 10.439 64.044 1.00 24.27 365 GLU A O 1
ATOM 2843 N N . LYS A 1 366 ? -11.200 10.122 61.907 1.00 24.22 366 LYS A N 1
ATOM 2844 C CA . LYS A 1 366 ? -9.943 10.894 61.726 1.00 24.22 366 LYS A CA 1
ATOM 2845 C C . LYS A 1 366 ? -8.967 10.214 60.746 1.00 24.22 366 LYS A C 1
ATOM 2847 O O . LYS A 1 366 ? -8.598 9.060 60.918 1.00 24.22 366 LYS A O 1
ATOM 2852 N N . ALA A 1 367 ? -8.506 10.991 59.763 1.00 24.83 367 ALA A N 1
ATOM 2853 C CA . ALA A 1 367 ? -7.236 10.824 59.031 1.00 24.83 367 ALA A CA 1
ATOM 2854 C C . ALA A 1 367 ? -6.064 11.429 59.873 1.00 24.83 367 ALA A C 1
ATOM 2856 O O . ALA A 1 367 ? -6.358 11.867 60.991 1.00 24.83 367 ALA A O 1
ATOM 2857 N N . PRO A 1 368 ? -4.793 11.609 59.413 1.00 32.03 368 PRO A N 1
ATOM 2858 C CA . PRO A 1 368 ? -4.130 11.231 58.150 1.00 32.03 368 PRO A CA 1
ATOM 2859 C C . PRO A 1 368 ? -2.634 10.763 58.290 1.00 32.03 368 PRO A C 1
ATOM 2861 O O . PRO A 1 368 ? -2.088 10.718 59.385 1.00 32.03 368 PRO A O 1
ATOM 2864 N N . PHE A 1 369 ? -1.977 10.490 57.147 1.00 24.06 369 PHE A N 1
ATOM 2865 C CA . PHE A 1 369 ? -0.520 10.469 56.851 1.00 24.06 369 PHE A CA 1
ATOM 2866 C C . PHE A 1 369 ? 0.473 9.691 57.750 1.00 24.06 369 PHE A C 1
ATOM 2868 O O . PHE A 1 369 ? 0.782 10.090 58.869 1.00 24.06 369 PHE A O 1
ATOM 2875 N N . SER A 1 370 ? 1.179 8.724 57.145 1.00 24.48 370 SER A N 1
ATOM 2876 C CA . SER A 1 370 ? 2.588 8.455 57.468 1.00 24.48 370 SER A CA 1
ATOM 2877 C C . SER A 1 370 ? 3.420 8.253 56.195 1.00 24.48 370 SER A C 1
ATOM 2879 O O . SER A 1 370 ? 3.046 7.544 55.265 1.00 24.48 370 SER A O 1
ATOM 2881 N N . SER A 1 371 ? 4.538 8.971 56.163 1.00 24.23 371 SER A N 1
ATOM 2882 C CA . SER A 1 371 ? 5.601 8.970 55.163 1.00 24.23 371 SER A CA 1
ATOM 2883 C C . SER A 1 371 ? 6.538 7.777 55.338 1.00 24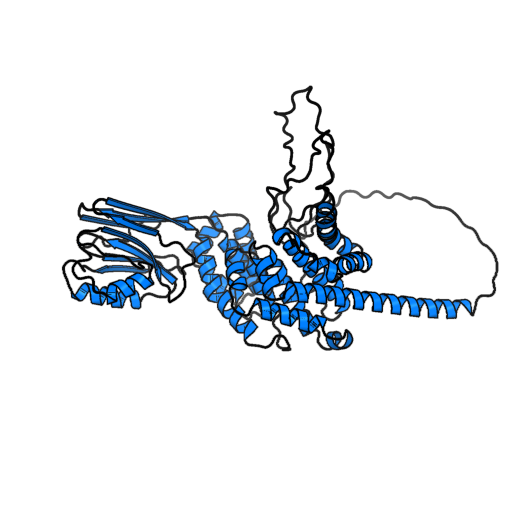.23 371 SER A C 1
ATOM 2885 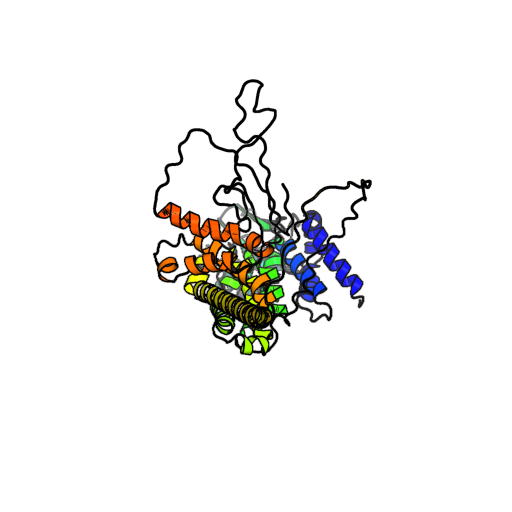O O . SER A 1 371 ? 6.956 7.524 56.469 1.00 24.23 371 SER A O 1
ATOM 2887 N N . VAL A 1 372 ? 6.995 7.163 54.246 1.00 26.77 372 VAL A N 1
ATOM 2888 C CA . VAL A 1 372 ? 8.266 6.420 54.225 1.00 26.77 372 VAL A CA 1
ATOM 2889 C C . VAL A 1 372 ? 8.981 6.705 52.903 1.00 26.77 372 VAL A C 1
ATOM 2891 O O . VAL A 1 372 ? 8.396 6.588 51.830 1.00 26.77 372 VAL A O 1
ATOM 2894 N N . CYS A 1 373 ? 10.227 7.161 53.025 1.00 23.77 373 CYS A N 1
ATOM 2895 C CA . CYS A 1 373 ? 11.187 7.389 51.952 1.00 23.77 373 CYS A CA 1
ATOM 2896 C C . CYS A 1 373 ? 11.679 6.059 51.377 1.00 23.77 373 CYS A C 1
ATOM 2898 O O . CYS A 1 373 ? 11.992 5.178 52.168 1.00 23.77 373 CYS A O 1
ATOM 2900 N N . ASP A 1 374 ? 11.903 5.981 50.063 1.00 25.31 374 ASP A N 1
ATOM 2901 C CA . ASP A 1 374 ? 12.883 5.051 49.498 1.00 25.31 374 ASP A CA 1
ATOM 2902 C C . ASP A 1 374 ? 13.611 5.653 48.285 1.00 25.31 374 ASP A C 1
ATOM 2904 O O . ASP A 1 374 ? 13.068 6.439 47.509 1.00 25.31 374 ASP A O 1
ATOM 2908 N N . SER A 1 375 ? 14.900 5.324 48.225 1.00 24.88 375 SER A N 1
ATOM 2909 C CA . SER A 1 375 ? 15.947 5.833 47.327 1.00 24.88 375 SER A CA 1
ATOM 2910 C C . SER A 1 375 ? 15.850 5.224 45.907 1.00 24.88 375 SER A C 1
ATOM 2912 O O . SER A 1 375 ? 15.080 4.289 45.695 1.00 24.88 375 SER A O 1
ATOM 2914 N N . PRO A 1 376 ? 16.590 5.741 44.901 1.00 24.47 376 PRO A N 1
ATOM 2915 C CA . PRO A 1 376 ? 16.203 5.648 43.496 1.00 24.47 376 PRO A CA 1
ATOM 2916 C C . PRO A 1 376 ? 16.528 4.281 42.885 1.00 24.47 376 PRO A C 1
ATOM 2918 O O . PRO A 1 376 ? 17.693 3.894 42.778 1.00 24.47 376 PRO A O 1
ATOM 2921 N N . ALA A 1 377 ? 15.493 3.582 42.422 1.00 25.30 377 ALA A N 1
ATOM 2922 C CA . ALA A 1 377 ? 15.644 2.445 41.527 1.00 25.30 377 ALA A CA 1
ATOM 2923 C C . ALA A 1 377 ? 16.044 2.942 40.131 1.00 25.30 377 ALA A C 1
ATOM 2925 O O . ALA A 1 377 ? 15.417 3.827 39.549 1.00 25.30 377 ALA A O 1
ATOM 2926 N N . THR A 1 378 ? 17.121 2.372 39.607 1.00 22.59 378 THR A N 1
ATOM 2927 C CA . THR A 1 378 ? 17.571 2.521 38.224 1.00 22.59 378 THR A CA 1
ATOM 2928 C C . THR A 1 378 ? 16.508 1.898 37.308 1.00 22.59 378 THR A C 1
ATOM 2930 O O . THR A 1 378 ? 16.184 0.728 37.511 1.00 22.59 378 THR A O 1
ATOM 2933 N N . PRO A 1 379 ? 15.935 2.618 36.326 1.00 24.03 379 PRO A N 1
ATOM 2934 C CA . PRO A 1 379 ? 14.958 2.022 35.431 1.00 24.03 379 PRO A CA 1
ATOM 2935 C C . PRO A 1 379 ? 15.698 1.176 34.393 1.00 24.03 379 PRO A C 1
ATOM 2937 O O . PRO A 1 379 ? 16.363 1.698 33.499 1.00 24.03 379 PRO A O 1
ATOM 2940 N N . VAL A 1 380 ? 15.592 -0.143 34.526 1.00 22.89 380 VAL A N 1
ATOM 2941 C CA . VAL A 1 380 ? 15.772 -1.055 33.397 1.00 22.89 380 VAL A CA 1
ATOM 2942 C C . VAL A 1 380 ? 14.553 -0.840 32.504 1.00 22.89 380 VAL A C 1
ATOM 2944 O O . VAL A 1 380 ? 13.425 -1.100 32.914 1.00 22.89 380 VAL A O 1
ATOM 2947 N N . VAL A 1 381 ? 14.777 -0.276 31.320 1.00 23.42 381 VAL A N 1
ATOM 2948 C CA . VAL A 1 381 ? 13.752 -0.115 30.286 1.00 23.42 381 VAL A CA 1
ATOM 2949 C C . VAL A 1 381 ? 13.513 -1.494 29.672 1.00 23.42 381 VAL A C 1
ATOM 2951 O O . VAL A 1 381 ? 14.187 -1.886 28.726 1.00 23.42 381 VAL A O 1
ATOM 2954 N N . GLU A 1 382 ? 12.594 -2.260 30.255 1.00 21.38 382 GLU A N 1
ATOM 2955 C CA . GLU A 1 382 ? 11.911 -3.333 29.533 1.00 21.38 382 GLU A CA 1
ATOM 2956 C C . GLU A 1 382 ? 10.820 -2.682 28.679 1.00 21.38 382 GLU A C 1
ATOM 2958 O O . GLU A 1 382 ? 9.797 -2.217 29.189 1.00 21.38 382 GLU A O 1
ATOM 2963 N N . GLU A 1 383 ? 11.066 -2.607 27.370 1.00 23.75 383 GLU A N 1
ATOM 2964 C CA . GLU A 1 383 ? 10.060 -2.260 26.369 1.00 23.75 383 GLU A CA 1
ATOM 2965 C C . GLU A 1 383 ? 8.941 -3.309 26.402 1.00 23.75 383 GLU A C 1
ATOM 2967 O O . GLU A 1 383 ? 8.985 -4.349 25.747 1.00 23.75 383 GLU A O 1
ATOM 2972 N N . THR A 1 384 ? 7.915 -3.041 27.202 1.00 21.20 384 THR A N 1
ATOM 2973 C CA . THR A 1 384 ? 6.660 -3.785 27.179 1.00 21.20 384 THR A CA 1
ATOM 2974 C C . THR A 1 384 ? 5.814 -3.236 26.038 1.00 21.20 384 THR A C 1
ATOM 2976 O O . THR A 1 384 ? 4.989 -2.343 26.211 1.00 21.20 384 THR A O 1
ATOM 2979 N N . PHE A 1 385 ? 6.032 -3.767 24.834 1.00 29.28 385 PHE A N 1
ATOM 2980 C CA . PHE A 1 385 ? 5.028 -3.680 23.776 1.00 29.28 385 PHE A CA 1
ATOM 2981 C C . PHE A 1 385 ? 3.721 -4.303 24.300 1.00 29.28 385 PHE A C 1
ATOM 2983 O O . PHE A 1 385 ? 3.788 -5.310 25.014 1.00 29.28 385 PHE A O 1
ATOM 2990 N N . PRO A 1 386 ? 2.535 -3.741 23.996 1.00 29.73 386 PRO A N 1
ATOM 2991 C CA . PRO A 1 386 ? 1.282 -4.399 24.330 1.00 29.73 386 PRO A CA 1
ATOM 2992 C C . PRO A 1 386 ? 1.286 -5.775 23.665 1.00 29.73 386 PRO A C 1
ATOM 2994 O O . PRO A 1 386 ? 1.317 -5.898 22.443 1.00 29.73 386 PRO A O 1
ATOM 2997 N N . ASP A 1 387 ? 1.338 -6.804 24.500 1.00 29.94 387 ASP A N 1
ATOM 2998 C CA . ASP A 1 387 ? 1.286 -8.194 24.090 1.00 29.94 387 ASP A CA 1
ATOM 2999 C C . ASP A 1 387 ? -0.081 -8.437 23.429 1.00 29.94 387 ASP A C 1
ATOM 3001 O O . ASP A 1 387 ? -1.100 -8.562 24.113 1.00 29.94 387 ASP A O 1
ATOM 3005 N N . ASP A 1 388 ? -0.116 -8.473 22.091 1.00 38.00 388 ASP A N 1
ATOM 3006 C CA . ASP A 1 388 ? -1.312 -8.777 21.284 1.00 38.00 388 ASP A CA 1
ATOM 3007 C C . ASP A 1 388 ? -1.930 -10.150 21.657 1.00 38.00 388 ASP A C 1
ATOM 3009 O O . ASP A 1 388 ? -3.055 -10.457 21.261 1.00 38.00 388 ASP A O 1
ATOM 3013 N N . ARG A 1 389 ? -1.249 -10.958 22.490 1.00 34.19 389 ARG A N 1
ATOM 3014 C CA . ARG A 1 389 ? -1.778 -12.183 23.115 1.00 34.19 389 ARG A CA 1
ATOM 3015 C C . ARG A 1 389 ? -2.877 -11.933 24.160 1.00 34.19 389 ARG A C 1
ATOM 3017 O O . ARG A 1 389 ? -3.514 -12.891 24.587 1.00 34.19 389 ARG A O 1
ATOM 3024 N N . LYS A 1 390 ? -3.129 -10.685 24.581 1.00 33.34 390 LYS A N 1
ATOM 3025 C CA . LYS A 1 390 ? -4.137 -10.346 25.609 1.00 33.34 390 LYS A CA 1
ATOM 3026 C C . LYS A 1 390 ? -5.492 -9.859 25.089 1.00 33.34 390 LYS A C 1
ATOM 3028 O O . LYS A 1 390 ? -6.319 -9.453 25.899 1.00 33.34 390 LYS A O 1
ATOM 3033 N N . CYS A 1 391 ? -5.786 -9.924 23.790 1.00 37.88 391 CYS A N 1
ATOM 3034 C CA . CYS A 1 391 ? -7.193 -9.899 23.371 1.00 37.88 391 CYS A CA 1
ATOM 3035 C C . CYS A 1 391 ? -7.787 -11.283 23.631 1.00 37.88 391 CYS A C 1
ATOM 3037 O O . CYS A 1 391 ? -7.793 -12.146 22.757 1.00 37.88 391 CYS A O 1
ATOM 3039 N N . ASN A 1 392 ? -8.248 -11.504 24.862 1.00 38.41 392 ASN A N 1
ATOM 3040 C CA . ASN A 1 392 ? -9.015 -12.689 25.194 1.00 38.41 392 ASN A CA 1
ATOM 3041 C C . ASN A 1 392 ? -10.368 -12.564 24.476 1.00 38.41 392 ASN A C 1
ATOM 3043 O O . ASN A 1 392 ? -11.282 -11.913 24.972 1.00 38.41 392 ASN A O 1
ATOM 3047 N N . TYR A 1 393 ? -10.481 -13.125 23.266 1.00 48.59 393 TYR A N 1
ATOM 3048 C CA . TYR A 1 393 ? -11.732 -13.132 22.487 1.00 48.59 393 TYR A CA 1
ATOM 3049 C C . TYR A 1 393 ? -12.889 -13.813 23.236 1.00 48.59 393 TYR A C 1
ATOM 3051 O O . TYR A 1 393 ? -14.045 -13.680 22.836 1.00 48.59 393 TYR A O 1
ATOM 3059 N N . ASP A 1 394 ? -12.566 -14.511 24.325 1.00 49.66 394 ASP A N 1
ATOM 3060 C CA . ASP A 1 394 ? -13.495 -15.110 25.273 1.00 49.66 394 ASP A CA 1
ATOM 3061 C C . ASP A 1 394 ? -14.348 -14.063 26.016 1.00 49.66 394 ASP A C 1
ATOM 3063 O O . ASP A 1 394 ? -15.451 -14.390 26.454 1.00 49.66 394 ASP A O 1
ATOM 3067 N N . ASP A 1 395 ? -13.897 -12.802 26.110 1.00 70.44 395 ASP A N 1
ATOM 3068 C CA . ASP A 1 395 ? -14.698 -11.686 26.628 1.00 70.44 395 ASP A CA 1
ATOM 3069 C C . ASP A 1 395 ? -15.061 -10.696 25.504 1.00 70.44 395 ASP A C 1
ATOM 3071 O O . ASP A 1 395 ? -14.402 -9.684 25.241 1.00 70.44 395 ASP A O 1
ATOM 3075 N N . VAL A 1 396 ? -16.160 -11.015 24.817 1.00 71.69 396 VAL A N 1
ATOM 3076 C CA . VAL A 1 396 ? -16.751 -10.194 23.747 1.00 71.69 396 VAL A CA 1
ATOM 3077 C C . VAL A 1 396 ? -17.027 -8.758 24.216 1.00 71.69 396 VAL A C 1
ATOM 3079 O O . VAL A 1 396 ? -16.854 -7.810 23.446 1.00 71.69 396 VAL A O 1
ATOM 3082 N N . GLU A 1 397 ? -17.416 -8.575 25.479 1.00 71.19 397 GLU A N 1
ATOM 3083 C CA . GLU A 1 397 ? -17.740 -7.264 26.044 1.00 71.19 397 GLU A CA 1
ATOM 3084 C C . GLU A 1 397 ? -16.474 -6.429 26.242 1.00 71.19 397 GLU A C 1
ATOM 3086 O O . GLU A 1 397 ? -16.441 -5.251 25.873 1.00 71.19 397 GLU A O 1
ATOM 3091 N N . GLU A 1 398 ? -15.404 -7.037 26.759 1.00 74.75 398 GLU A N 1
ATOM 3092 C CA . GLU A 1 398 ? -14.100 -6.384 26.856 1.00 74.75 398 GLU A CA 1
ATOM 3093 C C . GLU A 1 398 ? -13.570 -5.996 25.470 1.00 74.75 398 GLU A C 1
ATOM 3095 O O . GLU A 1 398 ? -13.084 -4.875 25.302 1.00 74.75 398 GLU A O 1
ATOM 3100 N N . SER A 1 399 ? -13.744 -6.845 24.452 1.00 71.88 399 SER A N 1
ATOM 3101 C CA . SER A 1 399 ? -13.320 -6.557 23.073 1.00 71.88 399 SER A CA 1
ATOM 3102 C C . SER A 1 399 ? -14.058 -5.353 22.457 1.00 71.88 399 SER A C 1
ATOM 3104 O O . SER A 1 399 ? -13.439 -4.475 21.840 1.00 71.88 399 SER A O 1
ATOM 3106 N N . PHE A 1 400 ? -15.373 -5.239 22.680 1.00 77.38 400 PHE A N 1
ATOM 3107 C CA . PHE A 1 400 ? -16.164 -4.083 22.232 1.00 77.38 400 PHE A CA 1
ATOM 3108 C C . PHE A 1 400 ? -15.705 -2.774 22.875 1.00 77.38 400 PHE A C 1
ATOM 3110 O O . PHE A 1 400 ? -15.571 -1.743 22.204 1.00 77.38 400 PHE A O 1
ATOM 3117 N N . ILE A 1 401 ? -15.461 -2.826 24.183 1.00 68.38 401 ILE A N 1
ATOM 3118 C CA . ILE A 1 401 ? -15.132 -1.667 25.008 1.00 68.38 401 ILE A CA 1
ATOM 3119 C C . ILE A 1 401 ? -13.702 -1.194 24.723 1.00 68.38 401 ILE A C 1
ATOM 3121 O O . ILE A 1 401 ? -13.484 -0.020 24.433 1.00 68.38 401 ILE A O 1
ATOM 3125 N N . THR A 1 402 ? -12.730 -2.102 24.779 1.00 75.62 402 THR A N 1
ATOM 3126 C CA . THR A 1 402 ? -11.299 -1.766 24.707 1.00 75.62 402 THR A CA 1
ATOM 3127 C C . THR A 1 402 ? -10.809 -1.499 23.291 1.00 75.62 402 THR A C 1
ATOM 3129 O O . THR A 1 402 ? -9.923 -0.667 23.115 1.00 75.62 402 THR A O 1
ATOM 3132 N N . SER A 1 403 ? -11.385 -2.165 22.284 1.00 83.62 403 SER A N 1
ATOM 3133 C CA . SER A 1 403 ? -10.798 -2.196 20.942 1.00 83.62 403 SER A CA 1
ATOM 3134 C C . SER A 1 403 ? -11.699 -1.598 19.862 1.00 83.62 403 SER A C 1
ATOM 3136 O O . SER A 1 403 ? -11.270 -0.697 19.144 1.00 83.62 403 SER A O 1
ATOM 3138 N N . LEU A 1 404 ? -12.957 -2.040 19.739 1.00 89.38 404 LEU A N 1
ATOM 3139 C CA . LEU A 1 404 ? -13.833 -1.555 18.657 1.00 89.38 404 LEU A CA 1
ATOM 3140 C C . LEU A 1 404 ? -14.259 -0.094 18.842 1.00 89.38 404 LEU A C 1
ATOM 3142 O O . LEU A 1 404 ? -14.340 0.649 17.863 1.00 89.38 404 LEU A O 1
ATOM 3146 N N . THR A 1 405 ? -14.513 0.323 20.085 1.00 89.88 405 THR A N 1
ATOM 3147 C CA . THR A 1 405 ? -15.001 1.676 20.386 1.00 89.88 405 THR A CA 1
ATOM 3148 C C . THR A 1 405 ? -14.006 2.770 19.970 1.00 89.88 405 THR A C 1
ATOM 3150 O O . THR A 1 405 ? -14.412 3.655 19.210 1.00 89.88 405 THR A O 1
ATOM 3153 N N . PRO A 1 406 ? -12.714 2.728 20.370 1.00 88.94 406 PRO A N 1
ATOM 3154 C CA . PRO A 1 406 ? -11.735 3.708 19.899 1.00 88.94 406 PRO A CA 1
ATOM 3155 C C . PRO A 1 406 ? -11.599 3.731 18.373 1.00 88.94 406 PRO A C 1
ATOM 3157 O O . PRO A 1 406 ? -11.636 4.805 17.780 1.00 88.94 406 PRO A O 1
ATOM 3160 N N . LEU A 1 407 ? -11.538 2.561 17.721 1.00 91.44 407 LEU A N 1
ATOM 3161 C CA . LEU A 1 407 ? -11.399 2.459 16.262 1.00 91.44 407 LEU A CA 1
ATOM 3162 C C . LEU A 1 407 ? -12.574 3.113 15.521 1.00 91.44 407 LEU A C 1
ATOM 3164 O O . LEU A 1 407 ? -12.366 3.874 14.575 1.00 91.44 407 LEU A O 1
ATOM 3168 N N . ALA A 1 408 ? -13.809 2.857 15.964 1.00 91.62 408 ALA A N 1
ATOM 3169 C CA . ALA A 1 408 ? -15.004 3.463 15.381 1.00 91.62 408 ALA A CA 1
ATOM 3170 C C . ALA A 1 408 ? -14.987 4.991 15.509 1.00 91.62 408 ALA A C 1
ATOM 3172 O O . ALA A 1 408 ? -15.249 5.703 14.538 1.00 91.62 408 ALA A O 1
ATOM 3173 N N . VAL A 1 409 ? -14.629 5.499 16.689 1.00 89.81 409 VAL A N 1
ATOM 3174 C CA . VAL A 1 409 ? -14.523 6.939 16.948 1.00 89.81 409 VAL A CA 1
ATOM 3175 C C . VAL A 1 409 ? -13.427 7.579 16.089 1.00 89.81 409 VAL A C 1
ATOM 3177 O O . VAL A 1 409 ? -13.664 8.632 15.500 1.00 89.81 409 VAL A O 1
ATOM 3180 N N . THR A 1 410 ? -12.264 6.938 15.950 1.00 88.75 410 THR A N 1
ATOM 3181 C CA . THR A 1 410 ? -11.167 7.396 15.083 1.00 88.75 410 THR A CA 1
ATOM 3182 C C . THR A 1 410 ? -11.606 7.513 13.623 1.00 88.75 410 THR A C 1
ATOM 3184 O O . THR A 1 410 ? -11.388 8.554 13.001 1.00 88.75 410 THR A O 1
ATOM 3187 N N . ILE A 1 411 ? -12.276 6.489 13.079 1.00 90.19 411 ILE A N 1
ATOM 3188 C CA . ILE A 1 411 ? -12.772 6.505 11.692 1.00 90.19 411 ILE A CA 1
ATOM 3189 C C . ILE A 1 411 ? -13.775 7.648 11.488 1.00 90.19 411 ILE A C 1
ATOM 3191 O O . ILE A 1 411 ? -13.679 8.395 10.509 1.00 90.19 411 ILE A O 1
ATOM 3195 N N . LEU A 1 412 ? -14.711 7.829 12.425 1.00 88.62 412 LEU A N 1
ATOM 3196 C CA . LEU A 1 412 ? -15.693 8.914 12.361 1.00 88.62 412 LEU A CA 1
ATOM 3197 C C . LEU A 1 412 ? -15.031 10.295 12.459 1.00 88.62 412 LEU A C 1
ATOM 3199 O O . LEU A 1 412 ? -15.399 11.191 11.699 1.00 88.62 412 LEU A O 1
ATOM 3203 N N . TYR A 1 413 ? -14.036 10.467 13.335 1.00 87.12 413 TYR A N 1
ATOM 3204 C CA . TYR A 1 413 ?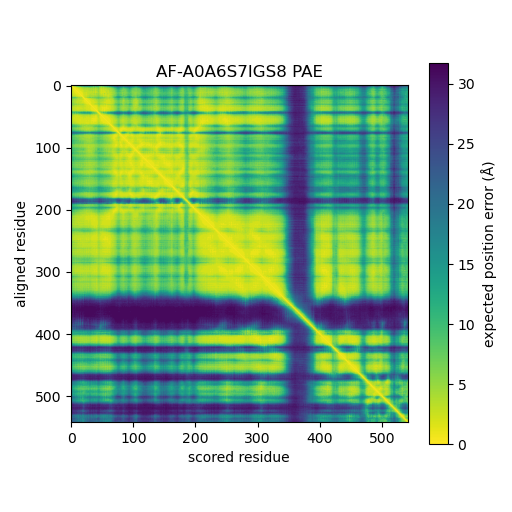 -13.300 11.724 13.501 1.00 87.12 413 TYR A CA 1
ATOM 3205 C C . TYR A 1 413 ? -12.619 12.171 12.206 1.00 87.12 413 TYR A C 1
ATOM 3207 O O . TYR A 1 413 ? -12.869 13.283 11.730 1.00 87.12 413 TYR A O 1
ATOM 3215 N N . HIS A 1 414 ? -11.805 11.301 11.601 1.00 85.81 414 HIS A N 1
ATOM 3216 C CA . HIS A 1 414 ? -11.100 11.634 10.361 1.00 85.81 414 HIS A CA 1
ATOM 3217 C C . HIS A 1 414 ? -12.076 11.901 9.210 1.00 85.81 414 HIS A C 1
ATOM 3219 O O . HIS A 1 414 ? -11.887 12.850 8.447 1.00 85.81 414 HIS A O 1
ATOM 3225 N N . SER A 1 415 ? -13.178 11.147 9.151 1.00 86.00 415 SER A N 1
ATOM 3226 C CA . SER A 1 415 ? -14.222 11.360 8.147 1.00 86.00 415 SER A CA 1
ATOM 3227 C C . SER A 1 415 ? -14.909 12.719 8.296 1.00 86.00 415 SER A C 1
ATOM 3229 O O . SER A 1 415 ? -15.094 13.425 7.308 1.00 86.00 415 SER A O 1
ATOM 3231 N N . CYS A 1 416 ? -15.246 13.126 9.526 1.00 79.50 416 CYS A N 1
ATOM 3232 C CA . CYS A 1 416 ? -15.868 14.426 9.797 1.00 79.50 416 CYS A CA 1
ATOM 3233 C C . CYS A 1 416 ? -14.950 15.601 9.445 1.00 79.50 416 CYS A C 1
ATOM 3235 O O . CYS A 1 416 ? -15.437 16.643 9.000 1.00 79.50 416 CYS A O 1
ATOM 3237 N N . LYS A 1 417 ? -13.636 15.438 9.653 1.00 74.50 417 LYS A N 1
ATOM 3238 C CA . LYS A 1 417 ? -12.637 16.468 9.356 1.00 74.50 417 LYS A CA 1
ATOM 3239 C C . LYS A 1 417 ? -12.541 16.754 7.854 1.00 74.50 417 LYS A C 1
ATOM 3241 O O . LYS A 1 417 ? -12.529 17.920 7.480 1.00 74.50 417 LYS A O 1
ATOM 3246 N N . ILE A 1 418 ? -12.469 15.709 7.025 1.00 72.50 418 ILE A N 1
ATOM 3247 C CA . ILE A 1 418 ? -12.161 15.826 5.588 1.00 72.50 418 ILE A CA 1
ATOM 3248 C C . ILE A 1 418 ? -13.402 16.095 4.744 1.00 72.50 418 ILE A C 1
ATOM 3250 O O . ILE A 1 418 ? -13.391 16.997 3.918 1.00 72.50 418 ILE A O 1
ATOM 3254 N N . LEU A 1 419 ? -14.495 15.367 4.974 1.00 68.75 419 LEU A N 1
ATOM 3255 C CA . LEU A 1 419 ? -15.710 15.496 4.156 1.00 68.75 419 LEU A CA 1
ATOM 3256 C C . LEU A 1 419 ? -16.428 16.836 4.340 1.00 68.75 419 LEU A C 1
ATOM 3258 O O . LEU A 1 419 ? -17.505 17.048 3.785 1.00 68.75 419 LEU A O 1
ATOM 3262 N N . GLU A 1 420 ? -15.894 17.677 5.226 1.00 62.56 420 GLU A N 1
ATOM 3263 C CA . GLU A 1 420 ? -16.514 18.869 5.763 1.00 62.56 420 GLU A CA 1
ATOM 3264 C C . GLU A 1 420 ? -18.010 18.682 6.047 1.00 62.56 420 GLU A C 1
ATOM 3266 O O . GLU A 1 420 ? -18.720 19.678 6.024 1.00 62.56 420 GLU A O 1
ATOM 3271 N N . LEU A 1 421 ? -18.480 17.453 6.354 1.00 54.53 421 LEU A N 1
ATOM 3272 C CA . LEU A 1 421 ? -19.863 16.988 6.129 1.00 54.53 421 LEU A CA 1
ATOM 3273 C C . LEU A 1 421 ? -20.861 18.134 6.273 1.00 54.53 421 LEU A C 1
ATOM 3275 O O . LEU A 1 421 ? -21.251 18.511 7.381 1.00 54.53 421 LEU A O 1
ATOM 3279 N N . ALA A 1 422 ? -21.158 18.759 5.133 1.00 45.53 422 ALA A N 1
ATOM 3280 C CA . ALA A 1 422 ? -21.911 20.004 5.058 1.00 45.53 422 ALA A CA 1
ATOM 3281 C C . ALA A 1 422 ? -23.415 19.763 5.226 1.00 45.53 422 ALA A C 1
ATOM 3283 O O . ALA A 1 422 ? -24.202 20.705 5.198 1.00 45.53 422 ALA A O 1
ATOM 3284 N N . ASP A 1 423 ? -23.818 18.513 5.450 1.00 47.06 423 ASP A N 1
ATOM 3285 C CA . ASP A 1 423 ? -25.209 18.127 5.532 1.00 47.06 423 ASP A CA 1
ATOM 3286 C C . ASP A 1 423 ? -25.636 17.735 6.938 1.00 47.06 423 ASP A C 1
ATOM 3288 O O . ASP A 1 423 ? -24.943 17.055 7.696 1.00 47.06 423 ASP A O 1
ATOM 3292 N N . ASN A 1 424 ? -26.881 18.100 7.237 1.00 49.22 424 ASN A N 1
ATOM 3293 C CA . ASN A 1 424 ? -27.630 17.726 8.431 1.00 49.22 424 ASN A CA 1
ATOM 3294 C C . ASN A 1 424 ? -27.720 16.197 8.671 1.00 49.22 424 ASN A C 1
ATOM 3296 O O . ASN A 1 424 ? -28.285 15.798 9.685 1.00 49.22 424 ASN A O 1
ATOM 3300 N N . SER A 1 425 ? -27.163 15.343 7.800 1.00 53.34 425 SER A N 1
ATOM 3301 C CA . SER A 1 425 ? -27.291 13.878 7.782 1.00 53.34 425 SER A CA 1
ATOM 3302 C C . SER A 1 425 ? -26.690 13.169 9.008 1.00 53.34 425 SER A C 1
ATOM 3304 O O . SER A 1 425 ? -27.314 12.257 9.560 1.00 53.34 425 SER A O 1
ATOM 3306 N N . LEU A 1 426 ? -25.530 13.618 9.508 1.00 49.28 426 LEU A N 1
ATOM 3307 C CA . LEU A 1 426 ? -24.911 13.096 10.743 1.00 49.28 426 LEU A CA 1
ATOM 3308 C C . LEU A 1 426 ? -25.750 13.409 11.998 1.00 49.28 426 LEU A C 1
ATOM 3310 O O . LEU A 1 426 ? -25.741 12.648 12.963 1.00 49.28 426 LEU A O 1
ATOM 3314 N N . TYR A 1 427 ? -26.510 14.509 11.983 1.00 46.28 427 TYR A N 1
ATOM 3315 C CA . TYR A 1 427 ? -27.345 14.943 13.108 1.00 46.28 427 TYR A CA 1
ATOM 3316 C C . TYR A 1 427 ? -28.801 14.472 13.000 1.00 46.28 427 TYR A C 1
ATOM 3318 O O . TYR A 1 427 ? -29.413 14.187 14.027 1.00 46.28 427 TYR A O 1
ATOM 3326 N N . THR A 1 428 ? -29.347 14.288 11.793 1.00 48.50 428 THR A N 1
ATOM 3327 C CA . THR A 1 428 ? -30.639 13.603 11.600 1.00 48.50 428 THR A CA 1
ATOM 3328 C C . THR A 1 428 ? -30.571 12.113 11.949 1.00 48.50 428 THR A C 1
ATOM 3330 O O . THR A 1 428 ? -31.612 11.488 12.115 1.00 48.50 428 THR A O 1
ATOM 3333 N N . SER A 1 429 ? -29.369 11.544 12.103 1.00 55.38 429 SER A N 1
ATOM 3334 C CA . SER A 1 429 ? -29.129 10.125 12.411 1.00 55.38 429 SER A CA 1
ATOM 3335 C C . SER A 1 429 ? -28.770 9.823 13.875 1.00 55.38 429 SER A C 1
ATOM 3337 O O . SER A 1 429 ? -28.336 8.715 14.164 1.00 55.38 429 SER A O 1
ATOM 3339 N N . LEU A 1 430 ? -28.943 10.768 14.815 1.00 60.38 430 LEU A N 1
ATOM 3340 C CA . LEU A 1 430 ? -28.601 10.612 16.248 1.00 60.38 430 LEU A CA 1
ATOM 3341 C C . LEU A 1 430 ? -27.098 10.423 16.555 1.00 60.38 430 LEU A C 1
ATOM 3343 O O . LEU A 1 430 ? -26.748 10.226 17.717 1.00 60.38 430 LEU A O 1
ATOM 3347 N N . SER A 1 431 ? -26.195 10.545 15.579 1.00 69.62 431 SER A N 1
ATOM 3348 C CA . SER A 1 431 ? -24.775 10.178 15.733 1.00 69.62 431 SER A CA 1
ATOM 3349 C C . SER A 1 431 ? -24.047 10.921 16.861 1.00 69.62 431 SER A C 1
ATOM 3351 O O . SER A 1 431 ? -23.217 10.340 17.549 1.00 69.62 431 SER A O 1
ATOM 3353 N N . VAL A 1 432 ? -24.387 12.184 17.130 1.00 74.94 432 VAL A N 1
ATOM 3354 C CA . VAL A 1 432 ? -23.779 12.939 18.245 1.00 74.94 432 VAL A CA 1
ATOM 3355 C C . VAL A 1 432 ? -24.310 12.521 19.606 1.00 74.94 432 VAL A C 1
ATOM 3357 O O . VAL A 1 432 ? -23.543 12.481 20.564 1.00 74.94 432 VAL A O 1
ATOM 3360 N N . ASN A 1 433 ? -25.579 12.121 19.687 1.00 77.75 433 ASN A N 1
ATOM 3361 C CA . ASN A 1 433 ? -26.103 11.499 20.898 1.00 77.75 433 ASN A CA 1
ATOM 3362 C C . ASN A 1 433 ? -25.422 10.147 21.130 1.00 77.75 433 ASN A C 1
ATOM 3364 O O . ASN A 1 433 ? -25.077 9.844 22.263 1.00 77.75 433 ASN A O 1
ATOM 3368 N N . VAL A 1 434 ? -25.159 9.376 20.067 1.00 83.50 434 VAL A N 1
ATOM 3369 C CA . VAL A 1 434 ? -24.400 8.118 20.151 1.00 83.50 434 VAL A CA 1
ATOM 3370 C C . VAL A 1 434 ? -22.984 8.374 20.671 1.00 83.50 434 VAL A C 1
ATOM 3372 O O . VAL A 1 434 ? -22.596 7.742 21.646 1.00 83.50 434 VAL A O 1
ATOM 3375 N N . LEU A 1 435 ? -22.241 9.334 20.109 1.00 85.31 435 LEU A N 1
ATOM 3376 C CA . LEU A 1 435 ? -20.890 9.677 20.582 1.00 85.31 435 LEU A CA 1
ATOM 3377 C C . LEU A 1 435 ? -20.893 10.164 22.041 1.00 85.31 435 LEU A C 1
ATOM 3379 O O . LEU A 1 435 ? -20.047 9.759 22.838 1.00 85.31 435 LEU A O 1
ATOM 3383 N N . TRP A 1 436 ? -21.873 10.989 22.418 1.00 84.56 436 TRP A N 1
ATOM 3384 C CA . TRP A 1 436 ? -22.036 11.439 23.799 1.00 84.56 436 TRP A CA 1
ATOM 3385 C C . TRP A 1 436 ? -22.352 10.277 24.749 1.00 84.56 436 TRP A C 1
ATOM 3387 O O . TRP A 1 436 ? -21.742 10.158 25.809 1.00 84.56 436 TRP A O 1
ATOM 3397 N N . CYS A 1 437 ? -23.254 9.374 24.357 1.00 84.94 437 CYS A N 1
ATOM 3398 C CA . CYS A 1 437 ? -23.530 8.147 25.099 1.00 84.94 437 CYS A CA 1
ATOM 3399 C C . CYS A 1 437 ? -22.267 7.298 25.255 1.00 84.94 437 CYS A C 1
ATOM 3401 O O . CYS A 1 437 ? -22.004 6.840 26.363 1.00 84.94 437 CYS A O 1
ATOM 3403 N N . THR A 1 438 ? -21.453 7.154 24.206 1.00 86.75 438 THR A N 1
ATOM 3404 C CA . THR A 1 438 ? -20.191 6.402 24.257 1.00 86.75 438 THR A CA 1
ATOM 3405 C C . THR A 1 438 ? -19.218 6.971 25.296 1.00 86.75 438 THR A C 1
ATOM 3407 O O . THR A 1 438 ? -18.619 6.215 26.061 1.00 86.75 438 THR A O 1
ATOM 3410 N N . LEU A 1 439 ? -19.104 8.300 25.419 1.00 86.12 439 LEU A N 1
ATOM 3411 C CA . LEU A 1 439 ? -18.286 8.924 26.474 1.00 86.12 439 LEU A CA 1
ATOM 3412 C C . LEU A 1 439 ? -18.764 8.569 27.891 1.00 86.12 439 LEU A C 1
ATOM 3414 O O . LEU A 1 439 ? -17.947 8.380 28.799 1.00 86.12 439 LEU A O 1
ATOM 3418 N N . LEU A 1 440 ? -20.083 8.485 28.081 1.00 84.31 440 LEU A N 1
ATOM 3419 C CA . LEU A 1 440 ? -20.713 8.195 29.372 1.00 84.31 440 LEU A CA 1
ATOM 3420 C C . LEU A 1 440 ? -20.707 6.699 29.718 1.00 84.31 440 LEU A C 1
ATOM 3422 O O . LEU A 1 440 ? -20.713 6.325 30.897 1.00 84.31 440 LEU A O 1
ATOM 3426 N N . THR A 1 441 ? -20.717 5.817 28.718 1.00 80.38 441 THR A N 1
ATOM 3427 C CA . THR A 1 441 ? -20.749 4.368 28.935 1.00 80.38 441 THR A CA 1
ATOM 3428 C C . THR A 1 441 ? -19.363 3.795 29.232 1.00 80.38 441 THR A C 1
ATOM 3430 O O . THR A 1 441 ? -19.275 2.910 30.090 1.00 80.38 441 THR A O 1
ATOM 3433 N N . CYS A 1 442 ? -18.299 4.345 28.637 1.00 82.19 442 CYS A N 1
ATOM 3434 C CA . CYS A 1 442 ? -16.917 3.869 28.767 1.00 82.19 442 CYS A CA 1
ATOM 3435 C C .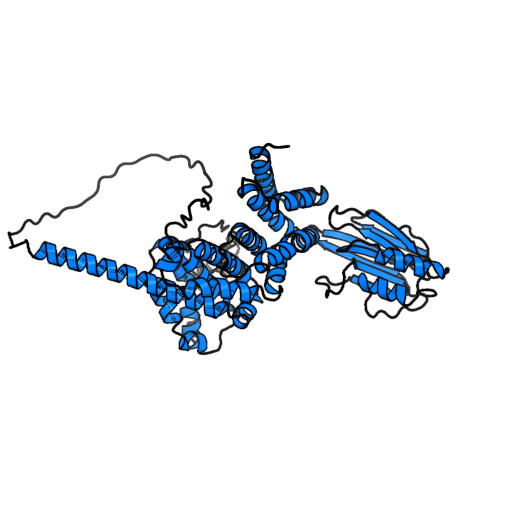 CYS A 1 442 ? -16.260 4.113 30.143 1.00 82.19 442 CYS A C 1
ATOM 3437 O O . CYS A 1 442 ? -16.572 5.075 30.855 1.00 82.19 442 CYS A O 1
ATOM 3439 N N . LYS A 1 443 ? -15.303 3.234 30.491 1.00 80.19 443 LYS A N 1
ATOM 3440 C CA . LYS A 1 443 ? -14.389 3.362 31.649 1.00 80.19 443 LYS A CA 1
ATOM 3441 C C . LYS A 1 443 ? -13.351 4.473 31.412 1.00 80.19 443 LYS A C 1
ATOM 3443 O O . LYS A 1 443 ? -13.115 4.854 30.270 1.00 80.19 443 LYS A O 1
ATOM 3448 N N . ASP A 1 444 ? -12.696 4.951 32.471 1.00 77.81 444 ASP A N 1
ATOM 3449 C CA . ASP A 1 444 ? -11.823 6.140 32.418 1.00 77.81 444 ASP A CA 1
ATOM 3450 C C . ASP A 1 444 ? -10.604 6.012 31.484 1.00 77.81 444 ASP A C 1
ATOM 3452 O O . ASP A 1 444 ? -10.199 6.999 30.874 1.00 77.81 444 ASP A O 1
ATOM 3456 N N . GLU A 1 445 ? -10.020 4.821 31.330 1.00 77.50 445 GLU A N 1
ATOM 3457 C CA . GLU A 1 445 ? -8.906 4.589 30.392 1.00 77.50 445 GLU A CA 1
ATOM 3458 C C . GLU A 1 445 ? -9.331 4.788 28.936 1.00 77.50 445 GLU A C 1
ATOM 3460 O O . GLU A 1 445 ? -8.702 5.538 28.195 1.00 77.50 445 GLU A O 1
ATOM 3465 N N . ILE A 1 446 ? -10.450 4.184 28.543 1.00 79.19 446 ILE A N 1
ATOM 3466 C CA . ILE A 1 446 ? -10.977 4.297 27.180 1.00 79.19 446 ILE A CA 1
ATOM 3467 C C . ILE A 1 446 ? -11.573 5.672 26.951 1.00 79.19 446 ILE A C 1
ATOM 3469 O O . ILE A 1 446 ? -11.414 6.218 25.868 1.00 79.19 446 ILE A O 1
ATOM 3473 N N . ARG A 1 447 ? -12.202 6.269 27.973 1.00 83.62 447 ARG A N 1
ATOM 3474 C CA . ARG A 1 447 ? -12.689 7.647 27.901 1.00 83.62 447 ARG A CA 1
ATOM 3475 C C . ARG A 1 447 ? -11.558 8.579 27.473 1.00 83.62 447 ARG A C 1
ATOM 3477 O O . ARG A 1 447 ? -11.743 9.309 26.512 1.00 83.62 447 ARG A O 1
ATOM 3484 N N . ARG A 1 448 ? -10.365 8.471 28.076 1.00 79.81 448 ARG A N 1
ATOM 3485 C CA . ARG A 1 448 ? -9.178 9.242 27.653 1.00 79.81 448 ARG A CA 1
ATOM 3486 C C . ARG A 1 448 ? -8.814 9.029 26.177 1.00 79.81 448 ARG A C 1
ATOM 3488 O O . ARG A 1 448 ? -8.473 9.995 25.505 1.00 79.81 448 ARG A O 1
ATOM 3495 N N . ALA A 1 449 ? -8.958 7.808 25.660 1.00 78.38 449 ALA A N 1
ATOM 3496 C CA . ALA A 1 449 ? -8.725 7.482 24.252 1.00 78.38 449 ALA A CA 1
ATOM 3497 C C . ALA A 1 449 ? -9.814 7.997 23.287 1.00 78.38 449 ALA A C 1
ATOM 3499 O O . ALA A 1 449 ? -9.598 8.027 22.085 1.00 78.38 449 ALA A O 1
ATOM 3500 N N . ILE A 1 450 ? -10.994 8.407 23.751 1.00 86.19 450 ILE A N 1
ATOM 3501 C CA . ILE A 1 450 ? -12.071 8.871 22.853 1.00 86.19 450 ILE A CA 1
ATOM 3502 C C . ILE A 1 450 ? -12.492 10.322 23.095 1.00 86.19 450 ILE A C 1
ATOM 3504 O O . ILE A 1 450 ? -13.192 10.887 22.259 1.00 86.19 450 ILE A O 1
ATOM 3508 N N . THR A 1 451 ? -12.057 10.949 24.194 1.00 87.69 451 THR A N 1
ATOM 3509 C CA . THR A 1 451 ? -12.422 12.331 24.541 1.00 87.69 451 THR A CA 1
ATOM 3510 C C . THR A 1 451 ? -12.030 13.310 23.443 1.00 87.69 451 THR A C 1
ATOM 3512 O O . THR A 1 451 ? -12.913 13.950 22.883 1.00 87.69 451 THR A O 1
ATOM 3515 N N . ILE A 1 452 ? -10.744 13.385 23.085 1.00 86.19 452 ILE A N 1
ATOM 3516 C CA . ILE A 1 452 ? -10.236 14.333 22.079 1.00 86.19 452 ILE A CA 1
ATOM 3517 C C . ILE A 1 452 ? -10.961 14.198 20.726 1.00 86.19 452 ILE A C 1
ATOM 3519 O O . ILE A 1 452 ? -11.448 15.209 20.210 1.00 86.19 452 ILE A O 1
ATOM 3523 N N . PRO A 1 453 ? -11.082 12.998 20.117 1.00 87.69 453 PRO A N 1
ATOM 3524 C CA . PRO A 1 453 ? -11.781 12.882 18.840 1.00 87.69 453 PRO A CA 1
ATOM 3525 C C . PRO A 1 453 ? -13.271 13.240 18.944 1.00 87.69 453 PRO A C 1
ATOM 3527 O O . PRO A 1 453 ? -13.783 13.919 18.053 1.00 87.69 453 PRO A O 1
ATOM 3530 N N . ILE A 1 454 ? -13.969 12.860 20.021 1.00 88.38 454 ILE A N 1
ATOM 3531 C CA . ILE A 1 454 ? -15.395 13.188 20.191 1.00 88.38 454 ILE A CA 1
ATOM 3532 C C . ILE A 1 454 ? -15.598 14.684 20.439 1.00 88.38 454 ILE A C 1
ATOM 3534 O O . ILE A 1 454 ? -16.470 15.291 19.815 1.00 88.38 454 ILE A O 1
ATOM 3538 N N . GLU A 1 455 ? -14.782 15.292 21.299 1.00 85.81 455 GLU A N 1
ATOM 3539 C CA . GLU A 1 455 ? -14.798 16.729 21.559 1.00 85.81 455 GLU A CA 1
ATOM 3540 C C . GLU A 1 455 ? -14.608 17.504 20.260 1.00 85.81 455 GLU A C 1
ATOM 3542 O O . GLU A 1 455 ? -15.412 18.376 19.947 1.00 85.81 455 GLU A O 1
ATOM 3547 N N . ASN A 1 456 ? -13.612 17.140 19.452 1.00 82.94 456 ASN A N 1
ATOM 3548 C CA . ASN A 1 456 ? -13.379 17.792 18.172 1.00 82.94 456 ASN A CA 1
ATOM 3549 C C . ASN A 1 456 ? -14.572 17.663 17.218 1.00 82.94 456 ASN A C 1
ATOM 3551 O O . ASN A 1 456 ? -14.964 18.659 16.615 1.00 82.94 456 ASN A O 1
ATOM 3555 N N . ILE A 1 457 ? -15.187 16.479 17.095 1.00 81.88 457 ILE A N 1
ATOM 3556 C CA . ILE A 1 457 ? -16.386 16.294 16.254 1.00 81.88 457 ILE A CA 1
ATOM 3557 C C . ILE A 1 457 ? -17.515 17.233 16.718 1.00 81.88 457 ILE A C 1
ATOM 3559 O O . ILE A 1 457 ? -18.149 17.911 15.901 1.00 81.88 457 ILE A O 1
ATOM 3563 N N . ILE A 1 458 ? -17.755 17.303 18.031 1.00 80.25 458 ILE A N 1
ATOM 3564 C CA . ILE A 1 458 ? -18.804 18.140 18.626 1.00 80.25 458 ILE A CA 1
ATOM 3565 C C . ILE A 1 458 ? -18.482 19.631 18.445 1.00 80.25 458 ILE A C 1
ATOM 3567 O O . ILE A 1 458 ? -19.341 20.395 17.993 1.00 80.25 458 ILE A O 1
ATOM 3571 N N . THR A 1 459 ? -17.250 20.052 18.740 1.00 77.50 459 THR A N 1
ATOM 3572 C CA . THR A 1 459 ? -16.793 21.444 18.653 1.00 77.50 459 THR A CA 1
ATOM 3573 C C . THR A 1 459 ? -16.780 21.944 17.215 1.00 77.50 459 THR A C 1
ATOM 3575 O O . THR A 1 459 ? -17.298 23.034 16.956 1.00 77.50 459 THR A O 1
ATOM 3578 N N . CYS A 1 460 ? -16.271 21.161 16.256 1.00 72.56 460 CYS A N 1
ATOM 3579 C CA . CYS A 1 460 ? -16.301 21.500 14.830 1.00 72.56 460 CYS A CA 1
ATOM 3580 C C . CYS A 1 460 ? -17.731 21.755 14.342 1.00 72.56 460 CYS A C 1
ATOM 3582 O O . CYS A 1 460 ? -17.975 22.688 13.580 1.00 72.56 460 CYS A O 1
ATOM 3584 N N . HIS A 1 461 ? -18.710 20.985 14.813 1.00 69.62 461 HIS A N 1
ATOM 3585 C CA . HIS A 1 461 ? -20.101 21.249 14.464 1.00 69.62 461 HIS A CA 1
ATOM 3586 C C . HIS A 1 461 ? -20.688 22.467 15.198 1.00 69.62 461 HIS A C 1
ATOM 3588 O O . HIS A 1 461 ? -21.375 23.286 14.582 1.00 69.62 461 HIS A O 1
ATOM 3594 N N . ALA A 1 462 ? -20.426 22.621 16.500 1.00 69.88 462 ALA A N 1
ATOM 3595 C CA . ALA A 1 462 ? -20.925 23.757 17.278 1.00 69.88 462 ALA A CA 1
ATOM 3596 C C . ALA A 1 462 ? -20.435 25.102 16.708 1.00 69.88 462 ALA A C 1
ATOM 3598 O O . ALA A 1 462 ? -21.212 26.054 16.593 1.00 69.88 462 ALA A O 1
ATOM 3599 N N . SER A 1 463 ? -19.171 25.153 16.285 1.00 65.38 463 SER A N 1
ATOM 3600 C CA . SER A 1 463 ? -18.536 26.324 15.667 1.00 65.38 463 SER A CA 1
ATOM 3601 C C . SER A 1 463 ? -19.022 26.610 14.239 1.00 65.38 463 SER A C 1
ATOM 3603 O O . SER A 1 463 ? -19.043 27.767 13.829 1.00 65.38 463 SER A O 1
ATOM 3605 N N . ARG A 1 464 ? -19.540 25.621 13.498 1.00 62.50 464 ARG A N 1
ATOM 3606 C CA . ARG A 1 464 ? -20.222 25.871 12.209 1.00 62.50 464 ARG A CA 1
ATOM 3607 C C . ARG A 1 464 ? -21.565 26.586 12.359 1.00 62.50 464 ARG A C 1
ATOM 3609 O O . ARG A 1 464 ? -21.980 27.299 11.452 1.00 62.50 464 ARG A O 1
ATOM 3616 N N . ARG A 1 465 ? -22.247 26.430 13.501 1.00 53.53 465 ARG A N 1
ATOM 3617 C CA . ARG A 1 465 ? -23.539 27.095 13.774 1.00 53.53 465 ARG A CA 1
ATOM 3618 C C . ARG A 1 465 ? -23.401 28.511 14.333 1.00 53.53 465 ARG A C 1
ATOM 3620 O O . ARG A 1 465 ? -24.379 29.256 14.333 1.00 53.53 465 ARG A O 1
ATOM 3627 N N . LYS A 1 466 ? -22.216 28.895 14.810 1.00 48.12 466 LYS A N 1
ATOM 3628 C CA . LYS A 1 466 ? -21.917 30.247 15.289 1.00 48.12 466 LYS A CA 1
ATOM 3629 C C . LYS A 1 466 ? -20.474 30.591 14.952 1.00 48.12 466 LYS A C 1
ATOM 3631 O O . LYS A 1 466 ? -19.567 29.984 15.510 1.00 48.12 466 LYS A O 1
ATOM 3636 N N . ALA A 1 467 ? -20.274 31.620 14.129 1.00 39.44 467 ALA A N 1
ATOM 3637 C CA . ALA A 1 467 ? -18.986 32.291 14.012 1.00 39.44 467 ALA A CA 1
ATOM 3638 C C . ALA A 1 467 ? -18.620 32.875 15.386 1.00 39.44 467 ALA A C 1
ATOM 3640 O O . ALA A 1 467 ? -19.041 33.974 15.747 1.00 39.44 467 ALA A O 1
ATOM 3641 N N . PHE A 1 468 ? -17.904 32.102 16.198 1.00 41.44 468 PHE A N 1
ATOM 3642 C CA . PHE A 1 468 ? -17.345 32.602 17.441 1.00 41.44 468 PHE A CA 1
ATOM 3643 C C . PHE A 1 468 ? -16.224 33.573 17.079 1.00 41.44 468 PHE A C 1
ATOM 3645 O O . PHE A 1 468 ? -15.185 33.192 16.544 1.00 41.44 468 PHE A O 1
ATOM 3652 N N . ILE A 1 469 ? -16.472 34.853 17.345 1.00 41.41 469 ILE A N 1
ATOM 3653 C CA . ILE A 1 469 ? -15.467 35.907 17.276 1.00 41.41 469 ILE A CA 1
ATOM 3654 C C . ILE A 1 469 ? -14.497 35.652 18.430 1.00 41.41 469 ILE A C 1
ATOM 3656 O O . ILE A 1 469 ? -14.812 35.921 19.588 1.00 41.41 469 ILE A O 1
ATOM 3660 N N . VAL A 1 470 ? -13.324 35.101 18.126 1.00 44.84 470 VAL A N 1
ATOM 3661 C CA . VAL A 1 470 ? -12.218 35.053 19.086 1.00 44.84 470 VAL A CA 1
ATOM 3662 C C . VAL A 1 470 ? -11.655 36.469 19.197 1.00 44.84 470 VAL A C 1
ATOM 3664 O O . VAL A 1 470 ? -11.187 37.039 18.211 1.00 44.84 470 VAL A O 1
ATOM 3667 N N . HIS A 1 471 ? -11.741 37.061 20.389 1.00 40.25 471 HIS A N 1
ATOM 3668 C CA . HIS A 1 471 ? -11.176 38.381 20.659 1.00 40.25 471 HIS A CA 1
ATOM 3669 C C . HIS A 1 471 ? -9.638 38.360 20.490 1.00 40.25 471 HIS A C 1
ATOM 3671 O O . HIS A 1 471 ? -8.998 37.432 20.984 1.00 40.25 471 HIS A O 1
ATOM 3677 N N . PRO A 1 472 ? -9.004 39.356 19.834 1.00 45.06 472 PRO A N 1
ATOM 3678 C CA . PRO A 1 472 ? -7.639 39.217 19.308 1.00 45.06 472 PRO A CA 1
ATOM 3679 C C . PRO A 1 472 ? -6.507 39.489 20.313 1.00 45.06 472 PRO A C 1
ATOM 3681 O O . PRO A 1 472 ? -5.365 39.677 19.901 1.00 45.06 472 PRO A O 1
ATOM 3684 N N . GLU A 1 473 ? -6.767 39.584 21.617 1.00 48.16 473 GLU A N 1
ATOM 3685 C CA . GLU A 1 473 ? -5.855 40.350 22.482 1.00 48.16 473 GLU A CA 1
ATOM 3686 C C . GLU A 1 473 ? -4.565 39.647 22.941 1.00 48.16 473 GLU A C 1
ATOM 3688 O O . GLU A 1 473 ? -3.739 40.289 23.583 1.00 48.16 473 GLU A O 1
ATOM 3693 N N . ARG A 1 474 ? -4.309 38.391 22.557 1.00 52.34 474 ARG A N 1
ATOM 3694 C CA . ARG A 1 474 ? -2.974 37.749 22.562 1.00 52.34 474 ARG A CA 1
ATOM 3695 C C . ARG A 1 474 ? -3.081 36.396 21.865 1.00 52.34 474 ARG A C 1
ATOM 3697 O O . ARG A 1 474 ? -3.972 35.629 22.204 1.00 52.34 474 ARG A O 1
ATOM 3704 N N . GLN A 1 475 ? -2.176 36.076 20.939 1.00 55.94 475 GLN A N 1
ATOM 3705 C CA . GLN A 1 475 ? -2.055 34.702 20.438 1.00 55.94 475 GLN A CA 1
ATOM 3706 C C . GLN A 1 475 ? -1.447 33.832 21.554 1.00 55.94 475 GLN A C 1
ATOM 3708 O O . GLN A 1 475 ? -0.287 34.066 21.907 1.00 55.94 475 GLN A O 1
ATOM 3713 N N . PRO A 1 476 ? -2.195 32.885 22.155 1.00 65.81 476 PRO A N 1
ATOM 3714 C CA . PRO A 1 476 ? -1.611 31.936 23.096 1.00 65.81 476 PRO A CA 1
ATOM 3715 C C . PRO A 1 476 ? -0.615 31.028 22.362 1.00 65.81 476 PRO A C 1
ATOM 3717 O O . PRO A 1 476 ? -0.766 30.777 21.158 1.00 65.81 476 PRO A O 1
ATOM 3720 N N . VAL A 1 477 ? 0.403 30.532 23.074 1.00 64.75 477 VAL A N 1
ATOM 3721 C CA . VAL A 1 477 ? 1.210 29.432 22.530 1.00 64.75 477 VAL A CA 1
ATOM 3722 C C . VAL A 1 477 ? 0.323 28.190 22.540 1.00 64.75 477 VAL A C 1
ATOM 3724 O O . VAL A 1 477 ? -0.305 27.880 23.546 1.00 64.75 477 VAL A O 1
ATOM 3727 N N . CYS A 1 478 ? 0.208 27.520 21.405 1.00 74.19 478 CYS A N 1
ATOM 3728 C CA . CYS A 1 478 ? -0.607 26.323 21.249 1.00 74.19 478 CYS A CA 1
ATOM 3729 C C . CYS A 1 478 ? 0.051 25.356 20.270 1.00 74.19 478 CYS A C 1
ATOM 3731 O O . CYS A 1 478 ? 1.002 25.724 19.572 1.00 74.19 478 CYS A O 1
ATOM 3733 N N . LEU A 1 479 ? -0.445 24.123 20.213 1.00 76.00 479 LEU A N 1
ATOM 3734 C CA . LEU A 1 479 ? 0.069 23.133 19.274 1.00 76.00 479 LEU A CA 1
ATOM 3735 C C . LEU A 1 479 ? -0.206 23.554 17.819 1.00 76.00 479 LEU A C 1
ATOM 3737 O O . LEU A 1 479 ? -1.291 24.034 17.467 1.00 76.00 479 LEU A O 1
ATOM 3741 N N . ASN A 1 480 ? 0.812 23.412 16.972 1.00 77.12 480 ASN A N 1
ATOM 3742 C CA . ASN A 1 480 ? 0.767 23.742 15.557 1.00 77.12 480 ASN A CA 1
ATOM 3743 C C . ASN A 1 480 ? 0.111 22.603 14.767 1.00 77.12 480 ASN A C 1
ATOM 3745 O O . ASN A 1 480 ? 0.723 21.574 14.504 1.00 77.12 480 ASN A O 1
ATOM 3749 N N . ASP A 1 481 ? -1.123 22.828 14.326 1.00 76.38 481 ASP A N 1
ATOM 3750 C CA . ASP A 1 481 ? -1.892 21.880 13.508 1.00 76.38 481 ASP A CA 1
ATOM 3751 C C . ASP A 1 481 ? -1.443 21.832 12.031 1.00 76.38 481 ASP A C 1
ATOM 3753 O O . ASP A 1 481 ? -1.920 21.001 11.267 1.00 76.38 481 ASP A O 1
ATOM 3757 N N . LYS A 1 482 ? -0.533 22.714 11.587 1.00 77.62 482 LYS A N 1
ATOM 3758 C CA . LYS A 1 482 ? -0.108 22.760 10.174 1.00 77.62 482 LYS A CA 1
ATOM 3759 C C . LYS A 1 482 ? 0.956 21.732 9.803 1.00 77.62 482 LYS A C 1
ATOM 3761 O O . LYS A 1 482 ? 1.055 21.372 8.639 1.00 77.62 482 LYS A O 1
ATOM 3766 N N . GLU A 1 483 ? 1.770 21.322 10.768 1.00 72.06 483 GLU A N 1
ATOM 3767 C CA . GLU A 1 483 ? 2.972 20.503 10.541 1.00 72.06 483 GLU A CA 1
ATOM 3768 C C . GLU A 1 483 ? 2.821 19.081 11.092 1.00 72.06 483 GLU A C 1
ATOM 3770 O O . GLU A 1 483 ? 3.772 18.307 11.085 1.00 72.06 483 GLU A O 1
ATOM 3775 N N . LYS A 1 484 ? 1.627 18.725 11.576 1.00 79.31 484 LYS A N 1
ATOM 3776 C CA . LYS A 1 484 ? 1.359 17.391 12.108 1.00 79.31 484 LYS A CA 1
ATOM 3777 C C . LYS A 1 484 ? 1.095 16.376 10.999 1.00 79.31 484 LYS A C 1
ATOM 3779 O O . LYS A 1 484 ? 0.572 16.723 9.938 1.00 79.31 484 LYS A O 1
ATOM 3784 N N . THR A 1 485 ? 1.326 15.099 11.288 1.00 77.69 485 THR A N 1
ATOM 3785 C CA . THR A 1 485 ? 0.831 14.025 10.423 1.00 77.69 485 THR A CA 1
ATOM 3786 C C . THR A 1 485 ? -0.698 13.932 10.493 1.00 77.69 485 THR A C 1
ATOM 3788 O O . THR A 1 485 ? -1.365 14.519 11.359 1.00 77.69 485 THR A O 1
ATOM 3791 N N . GLN A 1 486 ? -1.293 13.157 9.585 1.00 79.38 486 GLN A N 1
ATOM 3792 C CA . GLN A 1 486 ? -2.728 12.890 9.641 1.00 79.38 486 GLN A CA 1
ATOM 3793 C C . GLN A 1 486 ? -3.132 12.101 10.887 1.00 79.38 486 GLN A C 1
ATOM 3795 O O . GLN A 1 486 ? -4.203 12.373 11.422 1.00 79.38 486 GLN A O 1
ATOM 3800 N N . ALA A 1 487 ? -2.275 11.197 11.371 1.00 78.94 487 ALA A N 1
ATOM 3801 C CA . ALA A 1 487 ? -2.540 10.326 12.514 1.00 78.94 487 ALA A CA 1
ATOM 3802 C C . ALA A 1 487 ? -2.621 11.080 13.850 1.00 78.94 487 ALA A C 1
ATOM 3804 O O . ALA A 1 487 ? -3.384 10.685 14.733 1.00 78.94 487 ALA A O 1
ATOM 3805 N N . LEU A 1 488 ? -1.869 12.175 13.989 1.00 81.44 488 LEU A N 1
ATOM 3806 C CA . LEU A 1 488 ? -1.876 12.996 15.193 1.00 81.44 488 LEU A CA 1
ATOM 3807 C C . LEU A 1 488 ? -3.205 13.750 15.339 1.00 81.44 488 LEU A C 1
ATOM 3809 O O . LEU A 1 488 ? -3.589 14.529 14.465 1.00 81.44 488 LEU A O 1
ATOM 3813 N N . MET A 1 489 ? -3.897 13.589 16.459 1.00 84.19 489 MET A N 1
ATOM 3814 C CA . MET A 1 489 ? -5.101 14.353 16.782 1.00 84.19 489 MET A CA 1
ATOM 3815 C C . MET A 1 489 ? -4.770 15.391 17.847 1.00 84.19 489 MET A C 1
ATOM 3817 O O . MET A 1 489 ? -4.225 15.055 18.894 1.00 84.19 489 MET A O 1
ATOM 3821 N N . ILE A 1 490 ? -5.121 16.647 17.586 1.00 81.81 490 ILE A N 1
ATOM 3822 C CA . ILE A 1 490 ? -4.937 17.769 18.514 1.00 81.81 490 ILE A CA 1
ATOM 3823 C C . ILE A 1 490 ? -6.316 18.178 19.040 1.00 81.81 490 ILE A C 1
ATOM 3825 O O . ILE A 1 490 ? -7.269 18.206 18.258 1.00 81.81 490 ILE A O 1
ATOM 3829 N N . SER A 1 491 ? -6.438 18.464 20.339 1.00 82.12 491 SER A N 1
ATOM 3830 C CA . SER A 1 491 ? -7.684 18.938 20.961 1.00 82.12 491 SER A CA 1
ATOM 3831 C C . SER A 1 491 ? -8.162 20.274 20.390 1.00 82.12 491 SER A C 1
ATOM 3833 O O . SER A 1 491 ? -7.407 21.021 19.757 1.00 82.12 491 SER A O 1
ATOM 3835 N N . SER A 1 492 ? -9.434 20.604 20.621 1.00 78.88 492 SER A N 1
ATOM 3836 C CA . SER A 1 492 ? -10.052 21.782 20.008 1.00 78.88 492 SER A CA 1
ATOM 3837 C C . SER A 1 492 ? -9.479 23.101 20.547 1.00 78.88 492 SER A C 1
ATOM 3839 O O . SER A 1 492 ? -9.362 24.084 19.810 1.00 78.88 492 SER A O 1
ATOM 3841 N N . ASP A 1 493 ? -9.031 23.094 21.803 1.00 73.62 493 ASP A N 1
ATOM 3842 C CA . ASP A 1 493 ? -8.298 24.175 22.466 1.00 73.62 493 ASP A CA 1
ATOM 3843 C C . ASP A 1 493 ? -6.779 24.159 22.183 1.00 73.62 493 ASP A C 1
ATOM 3845 O O . ASP A 1 493 ? -6.069 25.095 22.559 1.00 73.62 493 ASP A O 1
ATOM 3849 N N . ARG A 1 494 ? -6.293 23.139 21.457 1.00 75.88 494 ARG A N 1
ATOM 3850 C CA . ARG A 1 494 ? -4.898 22.933 21.034 1.00 75.88 494 ARG A CA 1
ATOM 3851 C C . ARG A 1 494 ? -3.894 22.799 22.180 1.00 75.88 494 ARG A C 1
ATOM 3853 O O . ARG A 1 494 ? -2.747 23.241 22.039 1.00 75.88 494 ARG A O 1
ATOM 3860 N N . THR A 1 495 ? -4.320 22.207 23.291 1.00 72.12 495 THR A N 1
ATOM 3861 C CA . THR A 1 495 ? -3.480 21.953 24.473 1.00 72.12 495 THR A CA 1
ATOM 3862 C C . THR A 1 495 ? -3.124 20.476 24.648 1.00 72.12 495 THR A C 1
ATOM 3864 O O . THR A 1 495 ? -2.061 20.170 25.187 1.00 72.12 495 THR A O 1
ATOM 3867 N N . GLU A 1 496 ? -3.950 19.566 24.131 1.00 75.69 496 GLU A N 1
ATOM 3868 C CA . GLU A 1 496 ? -3.768 18.122 24.247 1.00 75.69 496 GLU A CA 1
ATOM 3869 C C . GLU A 1 496 ? -3.516 17.484 22.879 1.00 75.69 496 GLU A C 1
ATOM 3871 O O . GLU A 1 496 ? -3.940 17.981 21.828 1.00 75.69 496 GLU A O 1
ATOM 3876 N N . VAL A 1 497 ? -2.825 16.345 22.898 1.00 77.69 497 VAL A N 1
ATOM 3877 C CA . VAL A 1 497 ? -2.503 15.586 21.695 1.00 77.69 497 VAL A CA 1
ATOM 3878 C C . VAL A 1 497 ? -2.598 14.088 21.944 1.00 77.69 497 VAL A C 1
ATOM 3880 O O . VAL A 1 497 ? -2.208 13.581 22.999 1.00 77.69 497 VAL A O 1
ATOM 3883 N N . ILE A 1 498 ? -3.100 13.364 20.949 1.00 77.94 498 ILE A N 1
ATOM 3884 C CA . ILE A 1 498 ? -3.182 11.910 20.977 1.00 77.94 498 ILE A CA 1
ATOM 3885 C C . ILE A 1 498 ? -2.823 11.318 19.616 1.00 77.94 498 ILE A C 1
ATOM 3887 O O . ILE A 1 498 ? -3.164 11.865 18.569 1.00 77.94 498 ILE A O 1
ATOM 3891 N N . ASN A 1 499 ? -2.118 10.190 19.640 1.00 74.75 499 ASN A N 1
ATOM 3892 C CA . ASN A 1 499 ? -1.843 9.374 18.465 1.00 74.75 499 ASN A CA 1
ATOM 3893 C C . ASN A 1 499 ? -2.211 7.923 18.788 1.00 74.75 499 ASN A C 1
ATOM 3895 O O . ASN A 1 499 ? -1.712 7.372 19.770 1.00 74.75 499 ASN A O 1
ATOM 3899 N N . PHE A 1 500 ? -3.085 7.324 17.981 1.00 66.69 500 PHE A N 1
ATOM 3900 C CA . PHE A 1 500 ? -3.453 5.903 18.078 1.00 66.69 500 PHE A CA 1
ATOM 3901 C C . PHE A 1 500 ? -2.623 5.014 17.156 1.00 66.69 500 PHE A C 1
ATOM 3903 O O . PHE A 1 500 ? -2.714 3.790 17.223 1.00 66.69 500 PHE A O 1
ATOM 3910 N N . ASN A 1 501 ? -1.813 5.623 16.294 1.00 64.75 501 ASN A N 1
ATOM 3911 C CA . ASN A 1 501 ? -0.905 4.930 15.412 1.00 64.75 501 ASN A CA 1
ATOM 3912 C C . ASN A 1 501 ? 0.504 4.915 16.005 1.00 64.75 501 ASN A C 1
ATOM 3914 O O . ASN A 1 501 ? 0.959 5.837 16.667 1.00 64.75 501 ASN A O 1
ATOM 3918 N N . TRP A 1 502 ? 1.221 3.845 15.704 1.00 54.97 502 TRP A N 1
ATOM 3919 C CA . TRP A 1 502 ? 2.655 3.656 15.928 1.00 54.97 502 TRP A CA 1
ATOM 3920 C C . TRP A 1 502 ? 3.557 4.540 15.027 1.00 54.97 502 TRP A C 1
ATOM 3922 O O . TRP A 1 502 ? 4.642 4.121 14.633 1.00 54.97 502 TRP A O 1
ATOM 3932 N N . THR A 1 503 ? 3.094 5.713 14.597 1.00 57.50 503 THR A N 1
ATOM 3933 C CA . THR A 1 503 ? 3.889 6.612 13.749 1.00 57.50 503 THR A CA 1
ATOM 3934 C C . THR A 1 503 ? 4.762 7.509 14.613 1.00 57.50 503 THR A C 1
ATOM 3936 O O . THR A 1 503 ? 4.337 7.942 15.683 1.00 57.50 503 THR A O 1
ATOM 3939 N N . PHE A 1 504 ? 5.981 7.796 14.148 1.00 59.50 504 PHE A N 1
ATOM 3940 C CA . PHE A 1 504 ? 6.789 8.856 14.739 1.00 59.50 504 PHE A CA 1
ATOM 3941 C C . PHE A 1 504 ? 6.100 10.192 14.491 1.00 59.50 504 PHE A C 1
ATOM 3943 O O . PHE A 1 504 ? 5.781 10.539 13.355 1.00 59.50 504 PHE A O 1
ATOM 3950 N N . GLU A 1 505 ? 5.888 10.935 15.566 1.00 66.06 505 GLU A N 1
ATOM 3951 C CA . GLU A 1 505 ? 5.252 12.242 15.519 1.00 66.06 505 GLU A CA 1
ATOM 3952 C C . GLU A 1 505 ? 6.203 13.291 16.058 1.00 66.06 505 GLU A C 1
ATOM 3954 O O . GLU A 1 505 ? 6.870 13.071 17.071 1.00 66.06 505 GLU A O 1
ATOM 3959 N N . SER A 1 506 ? 6.224 14.439 15.389 1.00 66.31 506 SER A N 1
ATOM 3960 C CA . SER A 1 506 ? 6.827 15.662 15.904 1.00 66.31 506 SER A CA 1
ATOM 3961 C C . SER A 1 506 ? 5.714 16.642 16.240 1.00 66.31 506 SER A C 1
ATOM 3963 O O . SER A 1 506 ? 4.861 16.958 15.408 1.00 66.31 506 SER A O 1
ATOM 3965 N N . VAL A 1 507 ? 5.702 17.105 17.486 1.00 69.44 507 VAL A N 1
ATOM 3966 C CA . VAL A 1 507 ? 4.685 18.028 17.987 1.00 69.44 507 VAL A CA 1
ATOM 3967 C C . VAL A 1 507 ? 5.319 19.404 18.144 1.00 69.44 507 VAL A C 1
ATOM 3969 O O . VAL A 1 507 ? 6.139 19.633 19.026 1.00 69.44 507 VAL A O 1
ATOM 3972 N N . HIS A 1 508 ? 4.930 20.344 17.286 1.00 71.25 508 HIS A N 1
ATOM 3973 C CA . HIS A 1 508 ? 5.488 21.695 17.287 1.00 71.25 508 HIS A CA 1
ATOM 3974 C C . HIS A 1 508 ? 4.533 22.691 17.941 1.00 71.25 508 HIS A C 1
ATOM 3976 O O . HIS A 1 508 ? 3.320 22.615 17.763 1.00 71.25 508 HIS A O 1
ATOM 3982 N N . ALA A 1 509 ? 5.070 23.677 18.656 1.00 72.56 509 ALA A N 1
ATOM 3983 C CA . ALA A 1 509 ? 4.298 24.842 19.077 1.00 72.56 509 ALA A CA 1
ATOM 3984 C C . ALA A 1 509 ? 4.180 25.860 17.929 1.00 72.56 509 ALA A C 1
ATOM 3986 O O . ALA A 1 509 ? 5.100 26.033 17.132 1.00 72.56 509 ALA A O 1
ATOM 3987 N N . ASN A 1 510 ? 3.076 26.607 17.884 1.00 74.25 510 ASN A N 1
ATOM 3988 C CA . ASN A 1 510 ? 2.842 27.695 16.926 1.00 74.25 510 ASN A CA 1
ATOM 3989 C C . ASN A 1 510 ? 3.822 28.882 17.071 1.00 74.25 510 ASN A C 1
ATOM 3991 O O . ASN A 1 510 ? 3.887 29.739 16.188 1.00 74.25 510 ASN A O 1
ATOM 3995 N N . VAL A 1 511 ? 4.571 28.954 18.178 1.00 69.06 511 VAL A N 1
ATOM 3996 C CA . VAL A 1 511 ? 5.546 30.010 18.469 1.00 69.06 511 VAL A CA 1
ATOM 3997 C C . VAL A 1 511 ? 6.886 29.392 18.866 1.00 69.06 511 VAL A C 1
ATOM 3999 O O . VAL A 1 511 ? 7.000 28.687 19.865 1.00 69.06 511 VAL A O 1
ATOM 4002 N N . THR A 1 512 ? 7.943 29.727 18.122 1.00 61.84 512 THR A N 1
ATOM 4003 C CA . THR A 1 512 ? 9.324 29.346 18.452 1.00 61.84 512 THR A CA 1
ATOM 4004 C C . THR A 1 512 ? 9.868 30.193 19.604 1.00 61.84 512 THR A C 1
ATOM 4006 O O . THR A 1 512 ? 9.957 31.418 19.468 1.00 61.84 512 THR A O 1
ATOM 4009 N N . VAL A 1 513 ? 10.332 29.571 20.689 1.00 56.12 513 VAL A N 1
ATOM 4010 C CA . VAL A 1 513 ? 10.956 30.283 21.817 1.00 56.12 513 VAL A CA 1
ATOM 4011 C C . VAL A 1 513 ? 12.475 30.087 21.776 1.00 56.12 513 VAL A C 1
ATOM 4013 O O . VAL A 1 513 ? 13.011 29.105 22.273 1.00 56.12 513 VAL A O 1
ATOM 4016 N N . GLY A 1 514 ? 13.196 31.029 21.161 1.00 55.00 514 GLY A N 1
ATOM 4017 C CA . GLY A 1 514 ? 14.663 31.006 21.086 1.00 55.00 514 GLY A CA 1
ATOM 4018 C C . GLY A 1 514 ? 15.311 32.168 21.842 1.00 55.00 514 GLY A C 1
ATOM 4019 O O . GLY A 1 514 ? 14.870 33.312 21.710 1.00 55.00 514 GLY A O 1
ATOM 4020 N N . ARG A 1 515 ? 16.424 31.912 22.555 1.00 50.56 515 ARG A N 1
ATOM 4021 C CA . ARG A 1 515 ? 17.226 32.940 23.270 1.00 50.56 515 ARG A CA 1
ATOM 4022 C C . ARG A 1 515 ? 17.638 34.135 22.392 1.00 50.56 515 ARG A C 1
ATOM 4024 O O . ARG A 1 515 ? 17.895 35.205 22.925 1.00 50.56 515 ARG A O 1
ATOM 4031 N N . ARG A 1 516 ? 17.701 33.973 21.062 1.00 50.16 516 ARG A N 1
ATOM 4032 C CA . ARG A 1 516 ? 18.078 35.039 20.113 1.00 50.16 516 ARG A CA 1
ATOM 4033 C C . ARG A 1 516 ? 16.927 35.973 19.702 1.00 50.16 516 ARG A C 1
ATOM 4035 O O . ARG A 1 516 ? 17.214 37.053 19.204 1.00 50.16 516 ARG A O 1
ATOM 4042 N N . ARG A 1 517 ? 15.654 35.591 19.895 1.00 48.12 517 ARG A N 1
ATOM 4043 C CA . ARG A 1 517 ? 14.482 36.415 19.515 1.00 48.12 517 ARG A CA 1
ATOM 4044 C C . ARG A 1 517 ? 13.874 37.212 20.671 1.00 48.12 517 ARG A C 1
ATOM 4046 O O . ARG A 1 517 ? 13.202 38.205 20.422 1.00 48.12 517 ARG A O 1
ATOM 4053 N N . HIS A 1 518 ? 14.136 36.822 21.917 1.00 53.16 518 HIS A N 1
ATOM 4054 C CA . HIS A 1 518 ? 13.704 37.570 23.096 1.00 53.16 518 HIS A CA 1
ATOM 4055 C C . HIS A 1 518 ? 14.904 38.270 23.734 1.00 53.16 518 HIS A C 1
ATOM 4057 O O . HIS A 1 518 ? 15.522 37.760 24.667 1.00 53.16 518 HIS A O 1
ATOM 4063 N N . THR A 1 519 ? 15.255 39.444 23.207 1.00 48.84 519 THR A N 1
ATOM 4064 C CA . THR A 1 519 ? 16.122 40.390 23.916 1.00 48.84 519 THR A CA 1
ATOM 4065 C C . THR A 1 519 ? 15.437 40.830 25.212 1.00 48.84 519 THR A C 1
ATOM 4067 O O . THR A 1 519 ? 14.208 40.919 25.283 1.00 48.84 519 THR A O 1
ATOM 4070 N N . ALA A 1 520 ? 16.227 41.061 26.264 1.00 50.72 520 ALA A N 1
ATOM 4071 C CA . ALA A 1 520 ? 15.735 41.517 27.562 1.00 50.72 520 ALA A CA 1
ATOM 4072 C C . ALA A 1 520 ? 14.874 42.786 27.387 1.00 50.72 520 ALA A C 1
ATOM 4074 O O . ALA A 1 520 ? 15.403 43.852 27.090 1.00 50.72 520 ALA A O 1
ATOM 4075 N N . GLY A 1 521 ? 13.548 42.650 27.513 1.00 56.16 521 GLY A N 1
ATOM 4076 C CA . GLY A 1 521 ? 12.588 43.753 27.370 1.00 56.16 521 GLY A CA 1
ATOM 4077 C C . GLY A 1 521 ? 11.314 43.426 26.580 1.00 56.16 521 GLY A C 1
ATOM 4078 O O . GLY A 1 521 ? 10.305 44.096 26.776 1.00 56.16 521 GLY A O 1
ATOM 4079 N N . LEU A 1 522 ? 11.306 42.387 25.736 1.00 54.97 522 LEU A N 1
ATOM 4080 C CA . LEU A 1 522 ? 10.080 41.937 25.058 1.00 54.97 522 LEU A CA 1
ATOM 4081 C C . LEU A 1 522 ? 9.197 41.120 26.009 1.00 54.97 522 LEU A C 1
ATOM 4083 O O . LEU A 1 522 ? 9.669 40.165 26.634 1.00 54.97 522 LEU A O 1
ATOM 4087 N N . ALA A 1 523 ? 7.913 41.486 26.103 1.00 57.28 523 ALA A N 1
ATOM 4088 C CA . ALA A 1 523 ? 6.924 40.731 26.863 1.00 57.28 523 ALA A CA 1
ATOM 4089 C C . ALA A 1 523 ? 6.904 39.281 26.361 1.00 57.28 523 ALA A C 1
ATOM 4091 O O . ALA A 1 523 ? 6.708 39.015 25.175 1.00 57.28 523 ALA A O 1
ATOM 4092 N N . LYS A 1 524 ? 7.163 38.346 27.274 1.00 56.72 524 LYS A N 1
ATOM 4093 C CA . LYS A 1 524 ? 7.080 36.913 26.994 1.00 56.72 524 LYS A CA 1
ATOM 4094 C C . LYS A 1 524 ? 5.640 36.588 26.577 1.00 56.72 524 LYS A C 1
ATOM 4096 O O . LYS A 1 524 ? 4.722 37.168 27.167 1.00 56.72 524 LYS A O 1
ATOM 4101 N N . PRO A 1 525 ? 5.418 35.703 25.589 1.00 56.12 525 PRO A N 1
ATOM 4102 C CA . PRO A 1 525 ? 4.067 35.262 25.271 1.00 56.12 525 PRO A CA 1
ATOM 4103 C C . PRO A 1 525 ? 3.406 34.688 26.534 1.00 56.12 525 PRO A C 1
ATOM 4105 O O . PRO A 1 525 ? 4.073 34.071 27.369 1.00 56.12 525 PRO A O 1
ATOM 4108 N N . ALA A 1 526 ? 2.109 34.950 26.708 1.00 49.78 526 ALA A N 1
ATOM 4109 C CA . ALA A 1 526 ? 1.345 34.376 27.811 1.00 49.78 526 ALA A CA 1
ATOM 4110 C C . ALA A 1 526 ? 1.335 32.840 27.673 1.00 49.78 526 ALA A C 1
ATOM 4112 O O . ALA A 1 526 ? 1.147 32.343 26.566 1.00 49.78 526 ALA A O 1
ATOM 4113 N N . GLY A 1 527 ? 1.567 32.114 28.776 1.00 51.34 527 GLY A N 1
ATOM 4114 C CA . GLY A 1 527 ? 1.697 30.647 28.767 1.00 51.34 527 GLY A CA 1
ATOM 4115 C C . GLY A 1 527 ? 3.134 30.138 28.576 1.00 51.34 527 GLY A C 1
ATOM 4116 O O . GLY A 1 527 ? 3.405 29.239 27.802 1.00 51.34 527 GLY A O 1
ATOM 4117 N N . TRP A 1 528 ? 4.122 30.715 29.256 1.00 46.00 528 TRP A N 1
ATOM 4118 C CA . TRP A 1 528 ? 5.530 30.347 29.021 1.00 46.00 528 TRP A CA 1
ATOM 4119 C C . TRP A 1 528 ? 5.910 28.904 29.409 1.00 46.00 528 TRP A C 1
ATOM 4121 O O . TRP A 1 528 ? 6.971 28.427 29.019 1.00 46.00 528 TRP A O 1
ATOM 4131 N N . TYR A 1 529 ? 5.034 28.227 30.148 1.00 48.78 529 TYR A N 1
ATOM 4132 C CA . TYR A 1 529 ? 5.067 26.796 30.402 1.00 48.78 529 TYR A CA 1
ATOM 4133 C C . TYR A 1 529 ? 3.702 26.242 30.004 1.00 48.78 529 TYR A C 1
ATOM 4135 O O . TYR A 1 529 ? 2.689 26.698 30.536 1.00 48.78 529 TYR A O 1
ATOM 4143 N N . TYR A 1 530 ? 3.687 25.291 29.075 1.00 50.34 530 TYR A N 1
ATOM 4144 C CA . TYR A 1 530 ? 2.534 24.432 28.845 1.00 50.34 530 TYR A CA 1
ATOM 4145 C C . TYR A 1 530 ? 2.916 23.033 29.302 1.00 50.34 530 TYR A C 1
ATOM 4147 O O . TYR A 1 530 ? 3.948 22.496 28.899 1.00 50.34 530 TYR A O 1
ATOM 4155 N N . GLU A 1 531 ? 2.099 22.484 30.189 1.00 50.91 531 GLU A N 1
ATOM 4156 C CA . GLU A 1 531 ? 2.113 21.067 30.505 1.00 50.91 531 GLU A CA 1
ATOM 4157 C C . GLU A 1 531 ? 1.377 20.367 29.363 1.00 50.91 531 GLU A C 1
ATOM 4159 O O . GLU A 1 531 ? 0.175 20.549 29.192 1.00 50.91 531 GLU A O 1
ATOM 4164 N N . VAL A 1 532 ? 2.119 19.651 28.519 1.00 53.62 532 VAL A N 1
ATOM 4165 C CA . VAL A 1 532 ? 1.522 18.810 27.479 1.00 53.62 532 VAL A CA 1
ATOM 4166 C C . VAL A 1 532 ? 1.248 17.462 28.116 1.00 53.62 532 VAL A C 1
ATOM 4168 O O . VAL A 1 532 ? 2.179 16.717 28.429 1.00 53.62 532 VAL A O 1
ATOM 4171 N N . GLN A 1 533 ? -0.028 17.146 28.319 1.00 55.84 533 GLN A N 1
ATOM 4172 C CA . GLN A 1 533 ? -0.410 15.816 28.760 1.00 55.84 533 GLN A CA 1
ATOM 4173 C C . GLN A 1 533 ? -0.427 14.881 27.550 1.00 55.84 533 GLN A C 1
ATOM 4175 O O . GLN A 1 533 ? -1.312 14.932 26.697 1.00 55.84 533 GLN A O 1
ATOM 4180 N N . VAL A 1 534 ? 0.592 14.029 27.469 1.00 59.16 534 VAL A N 1
ATOM 4181 C CA . VAL A 1 534 ? 0.706 13.015 26.423 1.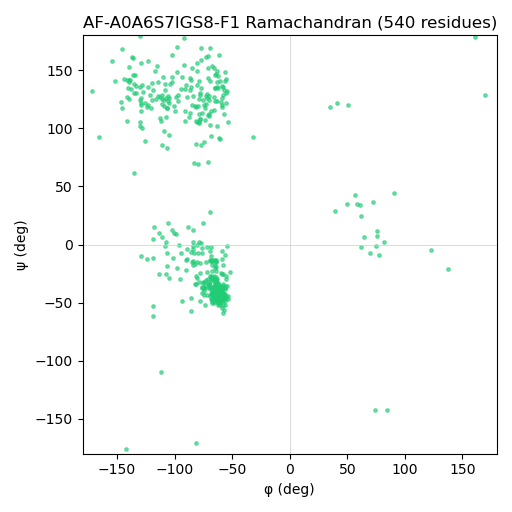00 59.16 534 VAL A CA 1
ATOM 4182 C C . VAL A 1 534 ? -0.203 11.842 26.785 1.00 59.16 534 VAL A C 1
ATOM 4184 O O . VAL A 1 534 ? 0.034 11.139 27.764 1.00 59.16 534 VAL A O 1
ATOM 4187 N N . MET A 1 535 ? -1.256 11.641 25.994 1.00 58.66 535 MET A N 1
ATOM 4188 C CA . MET A 1 535 ? -2.281 10.614 26.238 1.00 58.66 535 MET A CA 1
ATOM 4189 C C . MET A 1 535 ? -2.089 9.351 25.380 1.00 58.66 535 MET A C 1
ATOM 4191 O O . MET A 1 535 ? -2.983 8.508 25.313 1.00 58.66 535 MET A O 1
ATOM 4195 N N . THR A 1 536 ? -0.949 9.225 24.689 1.00 55.72 536 THR A N 1
ATOM 4196 C CA . THR A 1 536 ? -0.664 8.114 23.766 1.00 55.72 536 THR A CA 1
ATOM 4197 C C . THR A 1 536 ? 0.065 6.945 24.442 1.00 55.72 536 THR A C 1
ATOM 4199 O O . THR A 1 536 ? 0.776 7.125 25.426 1.00 55.72 536 THR A O 1
ATOM 4202 N N . GLN A 1 537 ? -0.103 5.747 23.873 1.00 51.62 537 GLN A N 1
ATOM 4203 C CA . GLN A 1 537 ? 0.721 4.559 24.136 1.00 51.62 537 GLN A CA 1
ATOM 4204 C C . GLN A 1 537 ? 1.844 4.372 23.086 1.00 51.62 537 GLN A C 1
ATOM 4206 O O . GLN A 1 537 ? 2.584 3.395 23.150 1.00 51.62 537 GLN A O 1
ATOM 4211 N N . GLY A 1 538 ? 1.945 5.262 22.090 1.00 49.31 538 GLY A N 1
ATOM 4212 C CA . GLY A 1 538 ? 2.932 5.219 21.006 1.00 49.31 538 GLY A CA 1
ATOM 4213 C C . GLY A 1 538 ? 4.217 6.003 21.298 1.00 49.31 538 GLY A C 1
ATOM 4214 O O . GLY A 1 538 ? 4.354 6.655 22.332 1.00 49.31 538 GLY A O 1
ATOM 4215 N N . ILE A 1 539 ? 5.166 5.956 20.358 1.00 47.69 539 ILE A N 1
ATOM 4216 C CA . ILE A 1 539 ? 6.450 6.667 20.453 1.00 47.69 539 ILE A CA 1
ATOM 4217 C C . ILE A 1 539 ? 6.264 8.104 19.945 1.00 47.69 539 ILE A C 1
ATOM 4219 O O . ILE A 1 539 ? 5.900 8.314 18.791 1.00 47.69 539 ILE A O 1
ATOM 4223 N N . MET A 1 540 ? 6.526 9.099 20.797 1.00 51.91 540 MET A N 1
ATOM 4224 C CA . MET A 1 540 ? 6.429 10.525 20.462 1.00 51.91 540 MET A CA 1
ATOM 4225 C C . MET A 1 540 ? 7.781 11.205 20.682 1.00 51.91 540 MET A C 1
ATOM 4227 O O . MET A 1 540 ? 8.365 11.080 21.759 1.00 51.91 540 MET A O 1
ATOM 4231 N N . GLN A 1 541 ? 8.268 11.934 19.677 1.00 47.28 541 GLN A N 1
ATOM 4232 C CA . GLN A 1 541 ? 9.444 12.787 19.815 1.00 47.28 541 GLN A CA 1
ATOM 4233 C C . GLN A 1 541 ? 8.964 14.230 20.011 1.00 47.28 541 GLN A C 1
ATOM 4235 O O . GLN A 1 541 ? 8.321 14.799 19.130 1.00 47.28 541 GLN A O 1
ATOM 4240 N N . ILE A 1 542 ? 9.237 14.793 21.191 1.00 51.03 542 ILE A N 1
ATOM 4241 C CA . ILE A 1 542 ? 8.874 16.173 21.559 1.00 51.03 542 ILE A CA 1
ATOM 4242 C C . ILE A 1 542 ? 10.045 17.111 21.283 1.00 51.03 542 ILE A C 1
ATOM 4244 O O . ILE A 1 542 ? 11.166 16.799 21.753 1.00 51.03 542 ILE A O 1
#

InterPro domains:
  IPR011989 Armadillo-like helical [G3DSA:1.25.10.10] (2-102)
  IPR016024 Armadillo-type fold [SSF48371] (3-330)
  IPR039477 ILEI/PANDER domain [PF15711] (95-181)
  IPR045129 E3 ubiquitin-protein ligase RNF123/RKP/RSPRY1 [PTHR13363] (442-542)